Protein 5HST (pdb70)

Nearest PDB structures (foldseek):
  5hst-assembly2_A  TM=1.004E+00  e=1.193E-58  Bacillus amyloliquefaciens
  5hst-assembly2_B-3  TM=1.001E+00  e=2.371E-55  Bacillus amyloliquefaciens
  7zmf-assembly1_B  TM=8.886E-01  e=2.360E-25  Brevibacillus brevis NBRC 100599
  3kg6-assembly4_B  TM=8.576E-01  e=1.729E-22  Lyngbya majuscula
  3kg6-assembly6_D  TM=8.627E-01  e=2.616E-21  Lyngbya majuscula

Solvent-accessible surface area: 26099 Å² total; per-residue (Å²): 152,85,164,136,110,169,115,34,44,89,42,126,37,146,113,68,7,23,47,80,74,41,33,0,122,29,8,32,7,36,149,91,32,5,5,0,10,0,10,6,0,9,30,0,6,80,9,0,54,184,40,33,64,64,57,2,48,51,0,14,117,1,60,11,44,98,30,4,54,0,118,162,121,68,61,4,26,8,11,0,40,69,60,138,140,32,0,111,0,22,0,22,40,52,161,87,134,163,19,63,58,31,0,71,4,38,0,37,11,30,27,145,65,88,31,65,53,84,5,103,2,79,9,112,77,16,45,94,75,54,137,106,79,14,53,32,63,46,3,20,127,58,17,116,87,17,18,6,73,25,21,73,13,0,69,0,0,68,49,1,16,22,10,112,82,2,2,0,0,80,0,22,37,38,178,73,99,148,83,149,111,60,20,44,1,12,10,4,5,1,6,0,0,5,8,0,3,14,18,58,9,48,56,137,147,123,58,97,28,3,24,13,23,47,50,0,16,33,0,29,12,37,82,69,18,39,52,90,2,34,0,15,0,37,37,13,107,171,160,76,49,62,70,4,59,1,29,1,0,41,131,108,0,39,1,2,0,43,6,74,36,0,0,6,86,14,41,155,68,137,150,166,138,125,168,115,33,45,91,41,111,36,129,110,65,7,33,48,72,70,56,35,0,101,35,4,25,8,88,168,104,33,6,4,0,10,0,9,5,0,9,31,0,3,81,10,0,62,186,43,35,67,51,55,1,52,43,0,7,105,1,62,12,43,102,31,3,49,0,108,162,124,68,60,4,15,9,13,0,34,61,76,154,114,42,1,101,1,24,0,21,38,81,136,112,130,168,20,67,56,29,0,80,6,44,0,40,8,29,14,148,64,77,31,59,40,62,8,112,3,107,11,118,79,18,57,96,76,54,133,120,74,9,40,32,71,63,3,20,131,57,19,149,101,16,21,4,68,19,21,73,6,0,64,0,0,72,46,1,19,8,13,110,90,2,1,0,0,88,1,25,22,28,176,75,20,166,116,156,126,56,21,51,1,9,10,0,5,1,5,0,0,4,8,0,2,10,9,65,14,30,53,135,164,132,54,90,52,4,29,14,20,54,52,1,23,28,0,41,13,33,82,61,11,37,34,64,1,24,0,13,0,39,46,27,156,153,88,36,72,81,6,61,2,28,1,0,37,107,116,0,22,1,2,1,36,4,7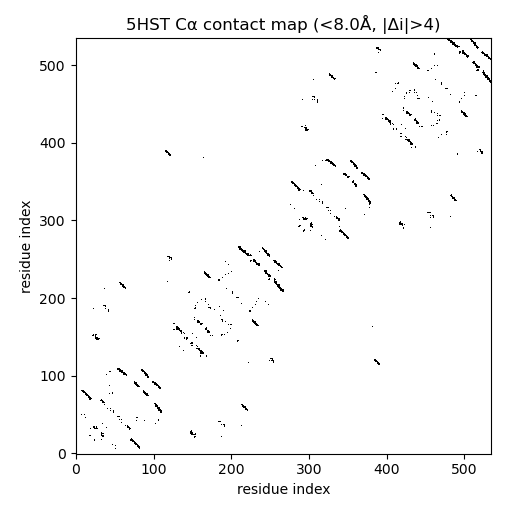5,52,0,0,7,93,30,98

Organism: Bacillus amyloliquefaciens (NCBI:txid1390)

Secondary structure (DSSP, 8-state):
--SS-PPP--EEEEEEEETTSHHHHTEEETTEEB--HHHHHHHHHHHHHHHHSS-EEEEEEEEE-SPPB-SSEEEEEEEEEEETTEEEEEEESS-STTSPP-EEEEEEEPPTTPPPEEEEE--GGGGSS-SEEEEHHHHHHHHHHTTEEE-GGG--EEEEEE-SS-EEEEEE--SSS---TT-SS-HHHHHHHHHTTHHHHT-STT---EEEEEEEEEEEESSPPPSEEEEEEEE-----EEEEEEEEE-TT-BEEEEEEEEEEEEE---/--S-PPP--EEEEEEEETTSHHHHTEEETTEEB--HHHHHHHHHHHHHHHHSS-EEEEEEEEE-SPPB-SSEEEEEEEEEEETBEEEEEEESS-STTSPP-EEEEEEE--TTPPPEEEEE--GGGGSS-SEEEEHHHHHHHHHHTTEEE-GGG--EEEEEE-SS-EEEEEE--SSS---SS-SS-HHHHHHHHHTTHHHHT-STT----EEEEEEEEEEESSPPPSEEEEEEEE----EEEEEEEEE-TT-BEEEEEEEEEEEE-

Structure (mmCIF, N/CA/C/O backbone):
data_5HST
#
_entry.id   5HST
#
_cell.length_a   57.660
_cell.length_b   77.440
_cell.length_c   138.900
_cell.angle_alpha   90.00
_cell.angle_beta   90.00
_cell.angle_gamma   90.00
#
_symmetry.space_group_name_H-M   'P 2 21 21'
#
loop_
_entity.id
_entity.type
_entity.pdbx_description
1 polymer 'Polyketide synthase type I'
2 water water
#
loop_
_atom_site.group_PDB
_atom_site.id
_atom_site.type_symbol
_atom_site.label_atom_id
_atom_site.label_alt_id
_atom_site.label_comp_id
_atom_site.label_asym_id
_atom_site.label_entity_id
_atom_site.label_seq_id
_atom_site.pdbx_PDB_ins_code
_atom_site.Cartn_x
_atom_site.Cartn_y
_atom_site.Cartn_z
_atom_site.occupancy
_atom_site.B_iso_or_equiv
_atom_site.auth_seq_id
_atom_site.auth_comp_id
_atom_site.auth_asym_id
_atom_site.auth_atom_id
_atom_site.pdbx_PDB_model_num
ATOM 1 N N . ALA A 1 20 ? 66.445 25.462 54.537 1.00 80.66 20 ALA A N 1
ATOM 2 C CA . ALA A 1 20 ? 65.976 24.085 54.626 1.00 78.04 20 ALA A CA 1
ATOM 3 C C . ALA A 1 20 ? 67.158 23.117 54.656 1.00 74.24 20 ALA A C 1
ATOM 4 O O . ALA A 1 20 ? 68.271 23.484 54.279 1.00 76.83 20 ALA A O 1
ATOM 10 N N . PRO A 1 21 ? 66.918 21.878 55.106 1.00 53.09 21 PRO A N 1
ATOM 11 C CA . PRO A 1 21 ? 68.009 20.899 55.189 1.00 48.53 21 PRO A CA 1
ATOM 12 C C . PRO A 1 21 ? 68.200 20.113 53.901 1.00 50.92 21 PRO A C 1
ATOM 13 O O . PRO A 1 21 ? 67.222 19.662 53.296 1.00 47.02 21 PRO A O 1
ATOM 24 N N . LEU A 1 22 ? 69.452 19.964 53.459 1.00 38.91 22 LEU A N 1
ATOM 25 C CA . LEU A 1 22 ? 69.719 19.207 52.238 1.00 39.20 22 LEU A CA 1
ATOM 26 C C . LEU A 1 22 ? 69.198 17.781 52.356 1.00 37.81 22 LEU A C 1
ATOM 27 O O . LEU A 1 22 ? 68.685 17.216 51.383 1.00 37.98 22 LEU A O 1
ATOM 43 N N . PHE A 1 23 ? 69.327 17.181 53.533 1.00 36.68 23 PHE A N 1
ATOM 44 C CA . PHE A 1 23 ? 68.770 15.865 53.820 1.00 35.46 23 PHE A CA 1
ATOM 45 C C . PHE A 1 23 ? 67.645 16.058 54.825 1.00 49.80 23 PHE A C 1
ATOM 46 O O . PHE A 1 23 ? 67.898 16.313 56.009 1.00 51.37 23 PHE A O 1
ATOM 63 N N . ASP A 1 24 ? 66.408 15.948 54.350 1.00 51.55 24 ASP A N 1
ATOM 64 C CA . ASP A 1 24 ? 65.228 16.120 55.194 1.00 52.56 24 ASP A CA 1
ATOM 65 C C . ASP A 1 24 ? 64.795 14.726 55.630 1.00 50.15 24 ASP A C 1
ATOM 66 O O . ASP A 1 24 ? 63.960 14.082 54.996 1.00 53.85 24 ASP A O 1
ATOM 75 N N . PHE A 1 25 ? 65.369 14.265 56.736 1.00 31.07 25 PHE A N 1
ATOM 76 C CA . PHE A 1 25 ? 65.182 12.885 57.150 1.00 30.19 25 PHE A CA 1
ATOM 77 C C . PHE A 1 25 ? 63.792 12.650 57.719 1.00 28.41 25 PHE A C 1
ATOM 78 O O . PHE A 1 25 ? 63.169 13.540 58.306 1.00 27.60 25 PHE A O 1
ATOM 95 N N . SER A 1 26 ? 63.324 11.418 57.558 1.00 29.56 26 SER A N 1
ATOM 96 C CA . SER A 1 26 ? 62.232 10.894 58.358 1.00 31.00 26 SER A CA 1
ATOM 97 C C . SER A 1 26 ? 62.856 10.184 59.549 1.00 27.84 26 SER A C 1
ATOM 98 O O . SER A 1 26 ? 63.738 9.335 59.378 1.00 28.08 26 SER A O 1
ATOM 106 N N . ALA A 1 27 ? 62.406 10.529 60.748 1.00 36.67 27 ALA A N 1
ATOM 107 C CA . ALA A 1 27 ? 62.975 9.969 61.963 1.00 36.86 27 ALA A CA 1
ATOM 108 C C . ALA A 1 27 ? 62.256 8.681 62.332 1.00 34.75 27 ALA A C 1
ATOM 109 O O . ALA A 1 27 ? 61.031 8.585 62.223 1.00 27.38 27 ALA A O 1
ATOM 116 N N . GLY A 1 28 ? 63.027 7.689 62.760 1.00 30.34 28 GLY A N 1
ATOM 117 C CA . GLY A 1 28 ? 62.481 6.470 63.314 1.00 30.21 28 GLY A CA 1
ATOM 118 C C . GLY A 1 28 ? 62.244 6.608 64.802 1.00 27.34 28 GLY A C 1
ATOM 119 O O . GLY A 1 28 ? 62.140 7.710 65.343 1.00 29.63 28 GLY A O 1
ATOM 123 N N . GLU A 1 29 ? 62.151 5.462 65.470 1.00 33.67 29 GLU A N 1
ATOM 124 C CA . GLU A 1 29 ? 61.944 5.448 66.910 1.00 28.18 29 GLU A CA 1
ATOM 125 C C . GLU A 1 29 ? 63.101 6.141 67.626 1.00 28.23 29 GLU A C 1
ATOM 126 O O . GLU A 1 29 ? 64.248 6.111 67.174 1.00 32.07 29 GLU A O 1
ATOM 138 N N . CYS A 1 30 ? 62.787 6.784 68.751 1.00 33.61 30 CYS A N 1
ATOM 139 C CA . CYS A 1 30 ? 63.809 7.387 69.596 1.00 33.39 30 CYS A CA 1
ATOM 140 C C . CYS A 1 30 ? 63.287 7.517 71.021 1.00 31.68 30 CYS A C 1
ATOM 141 O O . CYS A 1 30 ? 62.112 7.832 71.232 1.00 29.35 30 CYS A O 1
ATOM 149 N N . ARG A 1 31 ? 64.177 7.308 71.989 1.00 35.43 31 ARG A N 1
ATOM 150 C CA . ARG A 1 31 ? 63.864 7.461 73.403 1.00 36.97 31 ARG A CA 1
ATOM 151 C C . ARG A 1 31 ? 64.545 8.714 73.938 1.00 33.01 31 ARG A C 1
ATOM 152 O O . ARG A 1 31 ? 65.731 8.942 73.674 1.00 36.74 31 ARG A O 1
ATOM 173 N N . PHE A 1 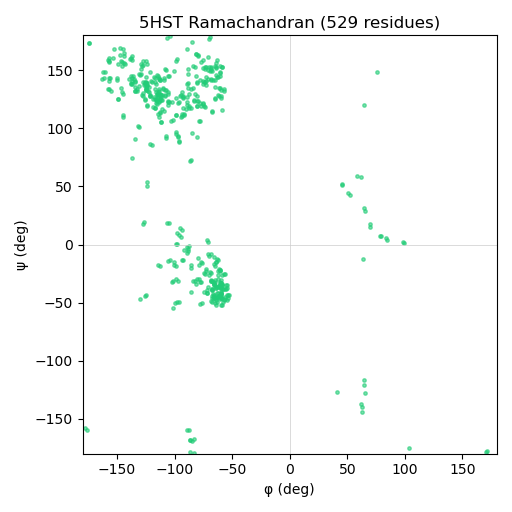32 ? 63.792 9.524 74.677 1.00 33.06 32 PHE A N 1
ATOM 174 C CA . PHE A 1 32 ? 64.309 10.724 75.319 1.00 34.29 32 PHE A CA 1
ATOM 175 C C . PHE A 1 32 ? 64.262 10.551 76.831 1.00 28.41 32 PHE A C 1
ATOM 176 O O . PHE A 1 32 ? 63.314 9.970 77.369 1.00 32.67 32 PHE A O 1
ATOM 193 N N . TYR A 1 33 ? 65.276 11.071 77.515 1.00 30.40 33 TYR A N 1
ATOM 194 C CA . TYR A 1 33 ? 65.426 10.879 78.949 1.00 31.61 33 TYR A CA 1
ATOM 195 C C . TYR A 1 33 ? 65.512 12.224 79.653 1.00 34.43 33 TYR A C 1
ATOM 196 O O . TYR A 1 33 ? 66.159 13.156 79.165 1.00 31.68 33 TYR A O 1
ATOM 214 N N . LYS A 1 34 ? 64.845 12.314 80.801 1.00 35.93 34 LYS A N 1
ATOM 215 C CA . LYS A 1 34 ? 64.872 13.508 81.634 1.00 39.93 34 LYS A CA 1
ATOM 216 C C . LYS A 1 34 ? 64.819 13.089 83.095 1.00 39.99 34 LYS A C 1
ATOM 217 O O . LYS A 1 34 ? 63.950 12.304 83.486 1.00 38.27 34 LYS A O 1
ATOM 236 N N . THR A 1 35 ? 65.740 13.620 83.893 1.00 35.12 35 THR A N 1
ATOM 237 C CA . THR A 1 35 ? 65.738 13.401 85.335 1.00 38.01 35 THR A CA 1
ATOM 238 C C . THR A 1 35 ? 64.945 14.533 85.983 1.00 36.53 35 THR A C 1
ATOM 239 O O . THR A 1 35 ? 65.371 15.693 85.965 1.00 36.63 35 THR A O 1
ATOM 250 N N . LEU A 1 36 ? 63.780 14.202 86.531 1.00 34.60 36 LEU A N 1
ATOM 251 C CA . LEU A 1 36 ? 62.961 15.184 87.223 1.00 38.80 36 LEU A CA 1
ATOM 252 C C . LEU A 1 36 ? 63.434 15.335 88.661 1.00 40.34 36 LEU A C 1
ATOM 253 O O . LEU A 1 36 ? 64.001 14.411 89.246 1.00 38.23 36 LEU A O 1
ATOM 269 N N . SER A 1 37 ? 63.188 16.512 89.230 1.00 45.84 37 SER A N 1
ATOM 270 C CA . SER A 1 37 ? 63.522 16.785 90.619 1.00 51.39 37 SER A CA 1
ATOM 271 C C . SER A 1 37 ? 62.362 17.521 91.269 1.00 44.24 37 SER A C 1
ATOM 272 O O . SER A 1 37 ? 61.680 18.322 90.625 1.00 36.57 37 SER A O 1
ATOM 280 N N . ASP A 1 38 ? 62.135 17.239 92.553 1.00 44.41 38 ASP A N 1
ATOM 281 C CA . ASP A 1 38 ? 61.164 18.035 93.293 1.00 43.17 38 ASP A CA 1
ATOM 282 C C . ASP A 1 38 ? 61.661 19.447 93.569 1.00 43.62 38 ASP A C 1
ATOM 283 O O . ASP A 1 38 ? 60.943 20.224 94.204 1.00 41.15 38 ASP A O 1
ATOM 292 N N . SER A 1 39 ? 62.857 19.797 93.090 1.00 54.53 39 SER A N 1
ATOM 293 C CA . SER A 1 39 ? 63.309 21.182 93.136 1.00 54.78 39 SER A CA 1
ATOM 294 C C . SER A 1 39 ? 62.587 22.042 92.105 1.00 55.81 39 SER A C 1
ATOM 295 O O . SER A 1 39 ? 62.483 23.261 92.282 1.00 56.15 39 SER A O 1
ATOM 303 N N . GLU A 1 40 ? 62.090 21.436 91.029 1.00 49.70 40 GLU A N 1
ATOM 304 C CA . GLU A 1 40 ? 61.367 22.180 90.006 1.00 44.55 40 GLU A CA 1
ATOM 305 C C . GLU A 1 40 ? 59.965 22.531 90.486 1.00 39.16 40 GLU A C 1
ATOM 306 O O . GLU A 1 40 ? 59.291 21.729 91.139 1.00 34.61 40 GLU A O 1
ATOM 318 N N . TYR A 1 41 ? 59.530 23.743 90.141 1.00 37.50 41 TYR A N 1
ATOM 319 C CA . TYR A 1 41 ? 58.273 24.266 90.665 1.00 42.94 41 TYR A CA 1
ATOM 320 C C . TYR A 1 41 ? 57.076 23.433 90.215 1.00 40.87 41 TYR A C 1
ATOM 321 O O . TYR A 1 41 ? 56.118 23.259 90.978 1.00 39.26 41 TYR A O 1
ATOM 339 N N . TYR A 1 42 ? 57.094 22.921 88.981 1.00 34.29 42 TYR A N 1
ATOM 340 C CA . TYR A 1 42 ? 55.939 22.155 88.519 1.00 33.32 42 TYR A CA 1
ATOM 341 C C . TYR A 1 42 ? 55.817 20.811 89.225 1.00 34.08 42 TYR A C 1
ATOM 342 O O . TYR A 1 42 ? 54.784 20.149 89.087 1.00 30.82 42 TYR A O 1
ATOM 360 N N . VAL A 1 43 ? 56.829 20.406 89.983 1.00 35.84 43 VAL A N 1
ATOM 361 C CA . VAL A 1 43 ? 56.739 19.258 90.880 1.00 39.42 43 VAL A CA 1
ATOM 362 C C . VAL A 1 43 ? 56.497 19.706 92.315 1.00 37.26 43 VAL A C 1
ATOM 363 O O . VAL A 1 43 ? 55.593 19.209 92.986 1.00 35.75 43 VAL A O 1
ATOM 376 N N . LYS A 1 44 ? 57.306 20.654 92.794 1.00 33.97 44 LYS A N 1
ATOM 377 C CA . LYS A 1 44 ? 57.285 21.031 94.204 1.00 37.12 44 LYS A CA 1
ATOM 378 C C . LYS A 1 44 ? 55.905 21.506 94.648 1.00 36.37 44 LYS A C 1
ATOM 379 O O . LYS A 1 44 ? 55.474 21.215 95.771 1.00 41.97 44 LYS A O 1
ATOM 398 N N . ASP A 1 45 ? 55.198 22.239 93.790 1.00 35.50 45 ASP A N 1
ATOM 399 C CA . ASP A 1 45 ? 53.902 22.809 94.139 1.00 36.66 45 ASP A CA 1
ATOM 400 C C . ASP A 1 45 ? 52.726 21.940 93.704 1.00 34.45 45 ASP A C 1
ATOM 401 O O . ASP A 1 45 ? 51.589 22.423 93.696 1.00 35.63 45 ASP A O 1
ATOM 410 N N . HIS A 1 46 ? 52.962 20.680 93.346 1.00 31.40 46 HIS A N 1
ATOM 411 C CA . HIS A 1 46 ? 51.895 19.777 92.917 1.00 29.47 46 HIS A CA 1
ATOM 412 C C . HIS A 1 46 ? 51.862 18.585 93.871 1.00 28.20 46 HIS A C 1
ATOM 413 O O . HIS A 1 46 ? 52.452 17.537 93.602 1.00 32.02 46 HIS A O 1
ATOM 427 N N . VAL A 1 47 ? 51.147 18.746 94.980 1.00 28.94 47 VAL A N 1
ATOM 428 C CA . VAL A 1 47 ? 51.091 17.744 96.039 1.00 32.64 47 VAL A CA 1
ATOM 429 C C . VAL A 1 47 ? 49.738 17.053 95.965 1.00 26.94 47 VAL A C 1
ATOM 430 O O . VAL A 1 47 ? 48.691 17.705 96.055 1.00 28.64 47 VAL A O 1
ATOM 443 N N . VAL A 1 48 ? 49.759 15.733 95.829 1.00 32.88 48 VAL A N 1
ATOM 444 C CA . VAL A 1 48 ? 48.549 14.927 95.745 1.00 32.20 48 VAL A CA 1
ATOM 445 C C . VAL A 1 48 ? 48.617 13.886 96.850 1.00 31.51 48 VAL A C 1
ATOM 446 O O . VAL A 1 48 ? 49.537 13.058 96.876 1.00 35.00 48 VAL A O 1
ATOM 459 N N . HIS A 1 49 ? 47.641 13.920 97.752 1.00 35.25 49 HIS A N 1
ATOM 460 C CA . HIS A 1 49 ? 47.639 13.059 98.930 1.00 36.19 49 HIS A CA 1
ATOM 461 C C . HIS A 1 49 ? 49.018 13.050 99.587 1.00 36.20 49 HIS A C 1
ATOM 462 O O . HIS A 1 49 ? 49.615 12.000 99.831 1.00 40.41 49 HIS A O 1
ATOM 476 N N . GLU A 1 50 ? 49.540 14.252 99.841 1.00 35.86 50 GLU A N 1
ATOM 477 C CA . GLU A 1 50 ? 50.763 14.463 100.612 1.00 42.35 50 GLU A CA 1
ATOM 478 C C . GLU A 1 50 ? 52.022 13.988 99.894 1.00 36.18 50 GLU A C 1
ATOM 479 O O . GLU A 1 50 ? 53.062 13.802 100.531 1.00 40.27 50 GLU A O 1
ATOM 491 N N . LYS A 1 51 ? 51.958 13.787 98.583 1.00 33.50 51 LYS A N 1
ATOM 492 C CA . LYS A 1 51 ? 53.112 13.405 97.782 1.00 33.86 51 LYS A CA 1
ATOM 493 C C . LYS A 1 51 ? 53.282 14.429 96.670 1.00 33.86 51 LYS A C 1
ATOM 494 O O . LYS A 1 51 ? 52.300 14.844 96.049 1.00 33.69 51 LYS A O 1
ATOM 513 N N . THR A 1 52 ? 54.522 14.839 96.415 1.00 36.19 52 THR A N 1
ATOM 514 C CA . THR A 1 52 ? 54.809 15.667 95.247 1.00 38.11 52 THR A CA 1
ATOM 515 C C . THR A 1 52 ? 54.840 14.772 94.015 1.00 33.90 52 THR A C 1
ATOM 516 O O . THR A 1 52 ? 55.616 13.813 93.959 1.00 34.28 52 THR A O 1
ATOM 527 N N . VAL A 1 53 ? 53.985 15.069 93.042 1.00 30.28 53 VAL A N 1
ATOM 528 C CA . VAL A 1 53 ? 53.845 14.240 91.853 1.00 34.95 53 VAL A CA 1
ATOM 529 C C . VAL A 1 53 ? 53.941 15.119 90.616 1.00 28.40 53 VAL A C 1
ATOM 530 O O . VAL A 1 53 ? 53.526 16.282 90.618 1.00 34.31 53 VAL A O 1
ATOM 543 N N . LEU A 1 54 ? 54.498 14.555 89.556 1.00 27.02 54 LEU A N 1
ATOM 544 C CA . LEU A 1 54 ? 54.519 15.248 88.277 1.00 27.35 54 LEU A CA 1
ATOM 545 C C . LEU A 1 54 ? 53.088 15.418 87.772 1.00 22.11 54 LEU A C 1
ATOM 546 O O . LEU A 1 54 ? 52.347 14.430 87.685 1.00 26.47 54 LEU A O 1
ATOM 562 N N . PRO A 1 55 ? 52.653 16.633 87.439 1.00 23.01 55 PRO A N 1
ATOM 563 C CA . PRO A 1 55 ? 51.303 16.788 86.880 1.00 25.85 55 PRO A CA 1
ATOM 564 C C . PRO A 1 55 ? 51.180 16.091 85.533 1.00 25.51 55 PRO A C 1
ATOM 565 O O . PRO A 1 55 ? 52.103 16.110 84.716 1.00 21.63 55 PRO A O 1
ATOM 576 N N . GLY A 1 56 ? 50.021 15.470 85.303 1.00 20.17 56 GLY A N 1
ATOM 577 C CA . GLY A 1 56 ? 49.758 14.885 84.000 1.00 17.18 56 GLY A CA 1
ATOM 578 C C . GLY A 1 56 ? 49.898 15.895 82.880 1.00 20.07 56 GLY A C 1
ATOM 579 O O . GLY A 1 56 ? 50.341 15.554 81.780 1.00 19.25 56 GLY A O 1
ATOM 583 N N . ALA A 1 57 ? 49.524 17.151 83.143 1.00 21.19 57 ALA A N 1
ATOM 584 C CA . ALA A 1 57 ? 49.676 18.208 82.150 1.00 24.19 57 ALA A CA 1
ATOM 585 C C . ALA A 1 57 ? 51.132 18.410 81.758 1.00 22.97 57 ALA A C 1
ATOM 586 O O . ALA A 1 57 ? 51.420 18.777 80.613 1.00 25.85 57 ALA A O 1
ATOM 593 N N . ALA A 1 58 ? 52.064 18.191 82.688 1.00 24.45 58 ALA A N 1
ATOM 594 C CA . ALA A 1 58 ? 53.474 18.389 82.373 1.00 25.40 58 ALA A CA 1
ATOM 595 C C . ALA A 1 58 ? 53.980 17.352 81.379 1.00 25.05 58 ALA A C 1
ATOM 596 O O . ALA A 1 58 ? 54.877 17.646 80.578 1.00 23.08 58 ALA A O 1
ATOM 603 N N . ILE A 1 59 ? 53.421 16.141 81.410 1.00 21.92 59 ILE A N 1
ATOM 604 C CA . ILE A 1 59 ? 53.822 15.117 80.454 1.00 22.06 59 ILE A CA 1
ATOM 605 C C . ILE A 1 59 ? 53.383 15.507 79.051 1.00 27.79 59 ILE A C 1
ATOM 606 O O . ILE A 1 59 ? 54.048 15.165 78.065 1.00 29.75 59 ILE A O 1
ATOM 622 N N . ILE A 1 60 ? 52.263 16.220 78.934 1.00 25.95 60 ILE A N 1
ATOM 623 C CA . ILE A 1 60 ? 51.787 16.658 77.626 1.00 21.37 60 ILE A CA 1
ATOM 624 C C . ILE A 1 60 ? 52.788 17.619 77.000 1.00 26.73 60 ILE A C 1
ATOM 625 O O . ILE A 1 60 ? 53.157 17.481 75.828 1.00 30.90 60 ILE A O 1
ATOM 641 N N . GLU A 1 61 ? 53.241 18.613 77.769 1.00 23.41 61 GLU A N 1
ATOM 642 C CA . GLU A 1 61 ? 54.236 19.537 77.240 1.00 27.87 61 GLU A CA 1
ATOM 643 C C . GLU A 1 61 ? 55.548 18.822 76.951 1.00 26.43 61 GLU A C 1
ATOM 644 O O . GLU A 1 61 ? 56.258 19.193 76.011 1.00 27.60 61 GLU A O 1
ATOM 656 N N . ALA A 1 62 ? 55.887 17.798 77.737 1.00 24.27 62 ALA A N 1
ATOM 657 C CA . ALA A 1 62 ? 57.119 17.057 77.485 1.00 24.78 62 ALA A CA 1
ATOM 658 C C . ALA A 1 62 ? 57.030 16.271 76.185 1.00 25.08 62 ALA A C 1
ATOM 659 O O . ALA A 1 62 ? 57.978 16.261 75.391 1.00 26.25 62 ALA A O 1
ATOM 666 N N . ALA A 1 63 ? 55.898 15.604 75.948 1.00 23.49 63 ALA A N 1
ATOM 667 C CA . ALA A 1 63 ? 55.701 14.912 74.682 1.00 23.80 63 ALA A CA 1
ATOM 668 C C . ALA A 1 63 ? 55.711 15.895 73.520 1.00 22.72 63 ALA A C 1
ATOM 669 O O . ALA A 1 63 ? 56.302 15.622 72.470 1.00 28.72 63 ALA A O 1
ATOM 676 N N . ARG A 1 64 ? 55.064 17.050 73.692 1.00 22.73 64 ARG A N 1
ATOM 677 C CA . ARG A 1 64 ? 55.070 18.053 72.634 1.00 22.49 64 ARG A CA 1
ATOM 678 C C . ARG A 1 64 ? 56.491 18.500 72.311 1.00 23.07 64 ARG A C 1
ATOM 679 O O . ARG A 1 64 ? 56.867 18.587 71.135 1.00 22.94 64 ARG A O 1
ATOM 700 N N . GLU A 1 65 ? 57.306 18.769 73.338 1.00 22.76 65 GLU A N 1
ATOM 701 C CA . GLU A 1 65 ? 58.676 19.218 73.099 1.00 26.94 65 GLU A CA 1
ATOM 702 C C . GLU A 1 65 ? 59.506 18.127 72.437 1.00 22.18 65 GLU A C 1
ATOM 703 O O . GLU A 1 65 ? 60.291 18.405 71.523 1.00 23.71 65 GLU A O 1
ATOM 715 N N . ALA A 1 66 ? 59.378 16.887 72.908 1.00 24.04 66 ALA A N 1
ATOM 716 C CA . ALA A 1 66 ? 60.100 15.789 72.278 1.00 24.04 66 ALA A CA 1
ATOM 717 C C . ALA A 1 66 ? 59.698 15.641 70.815 1.00 29.38 66 ALA A C 1
ATOM 718 O O . ALA A 1 66 ? 60.551 15.413 69.949 1.00 25.54 66 ALA A O 1
ATOM 725 N N . GLY A 1 67 ? 58.404 15.783 70.519 1.00 26.90 67 GLY A N 1
ATOM 726 C CA . GLY A 1 67 ? 57.949 15.644 69.146 1.00 27.34 67 GLY A CA 1
ATOM 727 C C . GLY A 1 67 ? 58.503 16.725 68.237 1.00 22.58 67 GLY A C 1
ATOM 728 O O . GLY A 1 67 ? 58.984 16.440 67.138 1.00 22.90 67 GLY A O 1
ATOM 732 N N . GLU A 1 68 ? 58.446 17.982 68.682 1.00 25.81 68 GLU A N 1
ATOM 733 C CA . GLU A 1 68 ? 58.995 19.065 67.874 1.00 30.55 68 GLU A CA 1
ATOM 734 C C . GLU A 1 68 ? 60.492 18.880 67.650 1.00 33.63 68 GLU A C 1
ATOM 735 O O . GLU A 1 68 ? 61.007 19.173 66.564 1.00 34.09 68 GLU A O 1
ATOM 747 N N . ARG A 1 69 ? 61.204 18.364 68.653 1.00 29.06 69 ARG A N 1
ATOM 748 C CA . ARG A 1 69 ? 62.639 18.134 68.509 1.00 29.95 69 ARG A CA 1
ATOM 749 C C . ARG A 1 69 ? 62.932 17.024 67.502 1.00 30.10 69 ARG A C 1
ATOM 750 O O . ARG A 1 69 ? 63.759 17.193 66.599 1.00 36.90 69 ARG A O 1
ATOM 771 N N . LEU A 1 70 ? 62.258 15.881 67.638 1.00 29.15 70 LEU A N 1
ATOM 772 C CA . LEU A 1 70 ? 62.579 14.723 66.809 1.00 27.25 70 LEU A CA 1
ATOM 773 C C . LEU A 1 70 ? 62.125 14.912 65.365 1.00 30.65 70 LEU A C 1
ATOM 774 O O . LEU A 1 70 ? 62.844 14.539 64.431 1.00 24.77 70 LEU A O 1
ATOM 790 N N . TYR A 1 71 ? 60.933 15.471 65.162 1.00 32.62 71 TYR A N 1
ATOM 791 C CA . TYR A 1 71 ? 60.346 15.583 63.833 1.00 32.00 71 TYR A CA 1
ATOM 792 C C . TYR A 1 71 ? 60.659 16.907 63.152 1.00 30.87 71 TYR A C 1
ATOM 793 O O . TYR A 1 71 ? 60.428 17.033 61.944 1.00 32.62 71 TYR A O 1
ATOM 811 N N . GLY A 1 72 ? 61.170 17.890 63.887 1.00 30.86 72 GLY A N 1
ATOM 812 C CA . GLY A 1 72 ? 61.520 19.155 63.276 1.00 30.00 72 GLY A CA 1
ATOM 813 C C . GLY A 1 72 ? 60.323 19.895 62.734 1.00 31.12 72 GLY A C 1
ATOM 814 O O . GLY A 1 72 ? 60.446 20.623 61.743 1.00 31.33 72 GLY A O 1
ATOM 818 N N . LYS A 1 73 ? 59.162 19.731 63.366 1.00 33.48 73 LYS A N 1
ATOM 819 C CA . LYS A 1 73 ? 57.938 20.376 62.921 1.00 39.96 73 LYS A CA 1
ATOM 820 C C . LYS A 1 73 ? 57.053 20.647 64.124 1.00 34.56 73 LYS A C 1
ATOM 821 O O . LYS A 1 73 ? 57.138 19.966 65.149 1.00 34.79 73 LYS A O 1
ATOM 840 N N . SER A 1 74 ? 56.183 21.643 63.976 1.00 30.08 74 SER A N 1
ATOM 841 C CA . SER A 1 74 ? 55.296 22.032 65.061 1.00 31.46 74 SER A CA 1
ATOM 842 C C . SER A 1 74 ? 54.327 20.899 65.366 1.00 31.76 74 SER A C 1
ATOM 843 O O . SER A 1 74 ? 53.766 20.282 64.453 1.00 32.27 74 SER A O 1
ATOM 851 N N . VAL A 1 75 ? 54.144 20.617 66.649 1.00 26.60 75 VAL A N 1
ATOM 852 C CA . VAL A 1 75 ? 53.111 19.698 67.111 1.00 24.83 75 VAL A CA 1
ATOM 853 C C . VAL A 1 75 ? 51.829 20.499 67.301 1.00 24.51 75 VAL A C 1
ATOM 854 O O . VAL A 1 75 ? 51.798 21.460 68.076 1.00 31.83 75 VAL A O 1
ATOM 867 N N . ILE A 1 76 ? 50.784 20.142 66.556 1.00 19.97 76 ILE A N 1
ATOM 868 C CA . ILE A 1 76 ? 49.505 20.845 66.629 1.00 20.88 76 ILE A CA 1
ATOM 869 C C . ILE A 1 76 ? 48.435 20.056 67.361 1.00 22.24 76 ILE A C 1
ATOM 870 O O . ILE A 1 76 ? 47.389 20.635 67.698 1.00 22.98 76 ILE A O 1
ATOM 886 N N . LYS A 1 77 ? 48.633 18.761 67.590 1.00 18.45 77 LYS A N 1
ATOM 887 C CA . LYS A 1 77 ? 47.620 17.958 68.256 1.00 21.23 77 LYS A CA 1
ATOM 888 C C . LYS A 1 77 ? 48.269 16.826 69.032 1.00 20.69 77 LYS A C 1
ATOM 889 O O . LYS A 1 77 ? 49.276 16.254 68.605 1.00 17.58 77 LYS A O 1
ATOM 908 N N . LEU A 1 78 ? 47.683 16.525 70.183 1.00 25.15 78 LEU A N 1
ATOM 909 C CA . LEU A 1 78 ? 47.979 15.315 70.928 1.00 24.26 78 LEU A CA 1
ATOM 910 C C . LEU A 1 78 ? 46.641 14.648 71.199 1.00 28.91 78 LEU A C 1
ATOM 911 O O . LEU A 1 78 ? 45.714 15.298 71.693 1.00 29.46 78 LEU A O 1
ATOM 927 N N . SER A 1 79 ? 46.526 13.368 70.849 1.00 17.87 79 SER A N 1
ATOM 928 C CA . SER A 1 79 ? 45.232 12.706 70.853 1.00 19.49 79 SER A CA 1
ATOM 929 C C . SER A 1 79 ? 45.346 11.308 71.445 1.00 18.46 79 SER A C 1
ATOM 930 O O . SER A 1 79 ? 46.428 10.724 71.522 1.00 19.98 79 SER A O 1
ATOM 938 N N . GLN A 1 80 ? 44.194 10.784 71.860 1.00 19.14 80 GLN A N 1
ATOM 939 C CA . GLN A 1 80 ? 44.084 9.443 72.431 1.00 23.96 80 GLN A CA 1
ATOM 940 C C . GLN A 1 80 ? 45.083 9.249 73.570 1.00 23.75 80 GLN A C 1
ATOM 941 O O . GLN A 1 80 ? 45.723 8.204 73.699 1.00 19.87 80 GLN A O 1
ATOM 955 N N . VAL A 1 81 ? 45.202 10.264 74.417 1.00 21.84 81 VAL A N 1
ATOM 956 C CA . VAL A 1 81 ? 46.112 10.208 75.553 1.00 21.05 81 VAL A CA 1
ATOM 957 C C . VAL A 1 81 ? 45.468 9.419 76.685 1.00 24.94 81 VAL A C 1
ATOM 958 O O . VAL A 1 81 ? 44.264 9.537 76.943 1.00 20.00 81 VAL A O 1
ATOM 971 N N . VAL A 1 82 ? 46.276 8.598 77.357 1.00 27.54 82 VAL A N 1
ATOM 972 C CA . VAL A 1 82 ? 45.854 7.837 78.528 1.00 21.25 82 VAL A CA 1
ATOM 973 C C . VAL A 1 82 ? 46.909 8.010 79.611 1.00 23.05 82 VAL A C 1
ATOM 974 O O . VAL A 1 82 ? 48.106 7.850 79.347 1.00 24.44 82 VAL A O 1
ATOM 987 N N . TRP A 1 83 ? 46.465 8.324 80.825 1.00 22.78 83 TRP A N 1
ATOM 988 C CA . TRP A 1 83 ? 47.336 8.483 81.980 1.00 26.11 83 TRP A CA 1
ATOM 989 C C . TRP A 1 83 ? 47.072 7.372 82.985 1.00 27.37 83 TRP A C 1
ATOM 990 O O . TRP A 1 83 ? 45.918 7.000 83.220 1.00 26.71 83 TRP A O 1
ATOM 1011 N N . ALA A 1 84 ? 48.137 6.874 83.603 1.00 32.99 84 ALA A N 1
ATOM 1012 C CA . ALA A 1 84 ? 48.011 6.098 84.826 1.00 32.65 84 ALA A CA 1
ATOM 1013 C C . ALA A 1 84 ? 47.995 7.072 86.003 1.00 33.98 84 ALA A C 1
ATOM 1014 O O . ALA A 1 84 ? 47.878 8.287 85.823 1.00 34.95 84 ALA A O 1
ATOM 1021 N N . VAL A 1 85 ? 48.122 6.559 87.223 1.00 37.65 85 VAL A N 1
ATOM 1022 C CA . VAL A 1 85 ? 48.213 7.433 88.392 1.00 37.32 85 VAL A CA 1
ATOM 1023 C C . VAL A 1 85 ? 49.492 8.255 88.274 1.00 38.18 85 VAL A C 1
ATOM 1024 O O . VAL A 1 85 ? 50.450 7.813 87.624 1.00 37.51 85 VAL A O 1
ATOM 1037 N N . PRO A 1 86 ? 49.550 9.449 88.865 1.00 40.00 86 PRO A N 1
ATOM 1038 C CA . PRO A 1 86 ? 50.710 10.324 88.652 1.00 42.83 86 PRO A CA 1
ATOM 1039 C C . PRO A 1 86 ? 52.027 9.686 89.069 1.00 41.93 86 PRO A C 1
ATOM 1040 O O . PRO A 1 86 ? 52.080 8.803 89.927 1.00 39.16 86 PRO A O 1
ATOM 1051 N N . ILE A 1 87 ? 53.097 10.144 88.420 1.00 34.57 87 ILE A N 1
ATOM 1052 C CA . ILE A 1 87 ? 54.459 9.774 88.791 1.00 34.01 87 ILE A CA 1
ATOM 1053 C C . ILE A 1 87 ? 54.848 10.520 90.059 1.00 33.46 87 ILE A C 1
ATOM 1054 O O . ILE A 1 87 ? 54.899 11.757 90.076 1.00 33.01 87 ILE A O 1
ATOM 1070 N N . THR A 1 88 ? 55.151 9.780 91.120 1.00 36.17 88 THR A N 1
ATOM 1071 C CA . THR A 1 88 ? 55.693 10.403 92.320 1.00 41.74 88 THR A CA 1
ATOM 1072 C C . THR A 1 88 ? 57.142 10.805 92.080 1.00 37.06 88 THR A C 1
ATOM 1073 O O . THR A 1 88 ? 57.901 10.090 91.418 1.00 39.70 88 THR A O 1
ATOM 1084 N N . VAL A 1 89 ? 57.518 11.974 92.592 1.00 33.35 89 VAL A N 1
ATOM 1085 C CA . VAL A 1 89 ? 58.868 12.507 92.430 1.00 40.21 89 VAL A CA 1
ATOM 1086 C C . VAL A 1 89 ? 59.348 12.964 93.804 1.00 44.84 89 VAL A C 1
ATOM 1087 O O . VAL A 1 89 ? 58.953 14.033 94.285 1.00 38.74 89 VAL A O 1
ATOM 1100 N N . GLU A 1 90 ? 60.190 12.152 94.444 1.00 84.37 90 GLU A N 1
ATOM 1101 C CA . GLU A 1 90 ? 60.844 12.494 95.704 1.00 92.24 90 GLU A CA 1
ATOM 1102 C C . GLU A 1 90 ? 62.339 12.597 95.425 1.00 94.86 90 GLU A C 1
ATOM 1103 O O . GLU A 1 90 ? 62.990 11.593 95.115 1.00 97.68 90 GLU A O 1
ATOM 1115 N N . LYS A 1 91 ? 62.874 13.811 95.529 1.00 79.08 91 LYS A N 1
ATOM 1116 C CA . LYS A 1 91 ? 64.229 14.135 95.079 1.00 81.60 91 LYS A CA 1
ATOM 1117 C C . LYS A 1 91 ? 64.228 13.938 93.567 1.00 77.82 91 LYS A C 1
ATOM 1118 O O . LYS A 1 91 ? 63.466 14.644 92.884 1.00 83.09 91 LYS A O 1
ATOM 1137 N N . GLU A 1 92 ? 65.000 13.009 93.006 1.00 58.47 92 GLU A N 1
ATOM 1138 C CA . GLU A 1 92 ? 65.204 12.937 91.564 1.00 57.95 92 GLU A CA 1
ATOM 1139 C C . GLU A 1 92 ? 64.673 11.621 91.005 1.00 56.91 92 GLU A C 1
ATOM 1140 O O . GLU A 1 92 ? 64.839 10.562 91.618 1.00 52.12 92 GLU A O 1
ATOM 1152 N N . LYS A 1 93 ? 64.033 11.695 89.835 1.00 48.78 93 LYS A N 1
ATOM 1153 C CA . LYS A 1 93 ? 63.483 10.522 89.168 1.00 44.43 93 LYS A CA 1
ATOM 1154 C C . LYS A 1 93 ? 63.594 10.710 87.662 1.00 42.94 93 LYS A C 1
ATOM 1155 O O . LYS A 1 93 ? 63.260 11.775 87.138 1.00 37.38 93 LYS A O 1
ATOM 1174 N N . THR A 1 94 ? 64.045 9.668 86.971 1.00 37.22 94 THR A N 1
ATOM 1175 C CA . THR A 1 94 ? 64.260 9.725 85.533 1.00 36.67 94 THR A CA 1
ATOM 1176 C C . THR A 1 94 ? 63.037 9.197 84.796 1.00 35.87 94 THR A C 1
ATOM 1177 O O . THR A 1 94 ? 62.550 8.101 85.094 1.00 34.60 94 THR A O 1
ATOM 1188 N N . ILE A 1 95 ? 62.545 9.981 83.840 1.00 32.46 95 ILE A N 1
ATOM 1189 C CA . ILE A 1 95 ? 61.458 9.559 82.970 1.00 30.65 95 ILE A CA 1
ATOM 1190 C C . ILE A 1 95 ? 62.030 9.293 81.586 1.00 31.32 95 ILE A C 1
ATOM 1191 O O . ILE A 1 95 ? 63.015 9.907 81.160 1.00 32.47 95 ILE A O 1
ATOM 1207 N N . MET A 1 96 ? 61.393 8.368 80.881 1.00 34.44 96 MET A N 1
ATOM 1208 C CA . MET A 1 96 ? 61.757 8.004 79.523 1.00 34.60 96 MET A CA 1
ATOM 1209 C C . MET A 1 96 ? 60.543 8.250 78.643 1.00 31.06 96 MET A C 1
ATOM 1210 O O . MET A 1 96 ? 59.446 7.780 78.960 1.00 32.54 96 MET A O 1
ATOM 1224 N N . ILE A 1 97 ? 60.728 9.002 77.561 1.00 29.28 97 ILE A N 1
ATOM 1225 C CA . ILE A 1 97 ? 59.672 9.230 76.580 1.00 27.77 97 ILE A CA 1
ATOM 1226 C C . ILE A 1 97 ? 60.102 8.545 75.292 1.00 29.16 97 ILE A C 1
ATOM 1227 O O . ILE A 1 97 ? 61.074 8.959 74.648 1.00 30.49 97 ILE A O 1
ATOM 1243 N N . ASP A 1 98 ? 59.376 7.501 74.913 1.00 29.10 98 ASP A N 1
ATOM 1244 C CA . ASP A 1 98 ? 59.657 6.750 73.701 1.00 30.56 98 ASP A CA 1
ATOM 1245 C C . ASP A 1 98 ? 58.746 7.282 72.605 1.00 29.44 98 ASP A C 1
ATOM 1246 O O . ASP A 1 98 ? 57.523 7.306 72.772 1.00 27.87 98 ASP A O 1
ATOM 1255 N N . LEU A 1 99 ? 59.342 7.752 71.516 1.00 30.44 99 LEU A N 1
ATOM 1256 C CA . LEU A 1 99 ? 58.605 8.239 70.358 1.00 29.89 99 LEU A CA 1
ATOM 1257 C C . LEU A 1 99 ? 58.726 7.200 69.253 1.00 31.70 99 LEU A C 1
ATOM 1258 O O . LEU A 1 99 ? 59.838 6.877 68.825 1.00 33.76 99 LEU A O 1
ATOM 1274 N N . LEU A 1 100 ? 57.588 6.667 68.813 1.00 31.17 100 LEU A N 1
ATOM 1275 C CA . LEU A 1 100 ? 57.546 5.643 67.786 1.00 33.00 100 LEU A CA 1
ATOM 1276 C C . LEU A 1 100 ? 56.819 6.183 66.563 1.00 32.87 100 LEU A C 1
ATOM 1277 O O . LEU A 1 100 ? 55.714 6.727 66.698 1.00 31.11 100 LEU A O 1
ATOM 1293 N N . PRO A 1 101 ? 57.375 6.041 65.365 1.00 34.90 101 PRO A N 1
ATOM 1294 C CA . PRO A 1 101 ? 56.749 6.660 64.194 1.00 38.18 101 PRO A CA 1
ATOM 1295 C C . PRO A 1 101 ? 55.422 6.018 63.828 1.00 37.99 101 PRO A C 1
ATOM 1296 O O . PRO A 1 101 ? 55.255 4.798 63.892 1.00 35.80 101 PRO A O 1
ATOM 1307 N N . ASN A 1 102 ? 54.489 6.863 63.400 1.00 64.94 102 ASN A N 1
ATOM 1308 C CA . ASN A 1 102 ? 53.163 6.443 62.945 1.00 69.60 102 ASN A CA 1
ATOM 1309 C C . ASN A 1 102 ? 52.924 7.223 61.656 1.00 76.87 102 ASN A C 1
ATOM 1310 O O . ASN A 1 102 ? 52.400 8.340 61.684 1.00 80.14 102 ASN A O 1
ATOM 1321 N N . GLN A 1 103 ? 53.313 6.620 60.531 1.00 70.36 103 GLN A N 1
ATOM 1322 C CA . GLN A 1 103 ? 53.466 7.332 59.267 1.00 78.41 103 GLN A CA 1
ATOM 1323 C C . GLN A 1 103 ? 54.121 8.688 59.531 1.00 85.85 103 GLN A C 1
ATOM 1324 O O . GLN A 1 103 ? 55.191 8.744 60.147 1.00 95.22 103 GLN A O 1
ATOM 1338 N N . LYS A 1 104 ? 53.514 9.786 59.071 1.00 76.51 104 LYS A N 1
ATOM 1339 C CA . LYS A 1 104 ? 54.070 11.104 59.363 1.00 75.90 104 LYS A CA 1
ATOM 1340 C C . LYS A 1 104 ? 53.912 11.484 60.827 1.00 76.44 104 LYS A C 1
ATOM 1341 O O . LYS A 1 104 ? 54.705 12.277 61.348 1.00 89.96 104 LYS A O 1
ATOM 1360 N N . ASP A 1 105 ? 52.908 10.941 61.504 1.00 64.22 105 ASP A N 1
ATOM 1361 C CA . ASP A 1 105 ? 52.651 11.292 62.892 1.00 61.50 105 ASP A CA 1
ATOM 1362 C C . ASP A 1 105 ? 53.565 10.461 63.789 1.00 62.57 105 ASP A C 1
ATOM 1363 O O . ASP A 1 105 ? 54.524 9.833 63.331 1.00 65.51 105 ASP A O 1
ATOM 1372 N N . GLY A 1 106 ? 53.283 10.455 65.090 1.00 39.95 106 GLY A N 1
ATOM 1373 C CA . GLY A 1 106 ? 54.075 9.683 66.024 1.00 33.63 106 GLY A CA 1
ATOM 1374 C C . GLY A 1 106 ? 53.228 9.183 67.171 1.00 32.05 106 GLY A C 1
ATOM 1375 O O . GLY A 1 106 ? 52.085 9.599 67.370 1.00 28.65 106 GLY A O 1
ATOM 1379 N N . ARG A 1 107 ? 53.830 8.285 67.937 1.00 38.03 107 ARG A N 1
ATOM 1380 C CA . ARG A 1 107 ? 53.239 7.711 69.132 1.00 32.62 107 ARG A CA 1
ATOM 1381 C C . ARG A 1 107 ? 54.238 7.902 70.257 1.00 28.36 107 ARG A C 1
ATOM 1382 O O . ARG A 1 107 ? 55.443 7.767 70.033 1.00 32.02 107 ARG A O 1
ATOM 1403 N N . PHE A 1 108 ? 53.765 8.246 71.453 1.00 24.39 108 PHE A N 1
ATOM 1404 C CA . PHE A 1 108 ? 54.673 8.423 72.577 1.00 24.84 108 PHE A CA 1
ATOM 1405 C C . PHE A 1 108 ? 54.242 7.533 73.731 1.00 24.06 108 PHE A C 1
ATOM 1406 O O . PHE A 1 108 ? 53.048 7.307 73.949 1.00 23.22 108 PHE A O 1
ATOM 1423 N N . VAL A 1 109 ? 55.235 7.016 74.449 1.00 25.01 109 VAL A N 1
ATOM 1424 C CA . VAL A 1 109 ? 55.042 6.183 75.627 1.00 25.28 109 VAL A CA 1
ATOM 1425 C C . VAL A 1 109 ? 56.000 6.694 76.691 1.00 25.94 109 VAL A C 1
ATOM 1426 O O . VAL A 1 109 ? 57.184 6.911 76.409 1.00 26.56 109 VAL A O 1
ATOM 1439 N N . VAL A 1 110 ? 55.490 6.900 77.903 1.00 27.82 110 VAL A N 1
ATOM 1440 C CA . VAL A 1 110 ? 56.250 7.503 78.993 1.00 29.30 110 VAL A CA 1
ATOM 1441 C C . VAL A 1 110 ? 56.414 6.468 80.096 1.00 25.99 110 VAL A C 1
ATOM 1442 O O . VAL A 1 110 ? 55.420 5.944 80.616 1.00 25.61 110 VAL A O 1
ATOM 1455 N N . LYS A 1 111 ? 57.664 6.193 80.469 1.00 28.13 111 LYS A N 1
ATOM 1456 C CA . LYS A 1 111 ? 57.961 5.243 81.528 1.00 29.67 111 LYS A CA 1
ATOM 1457 C C . LYS A 1 111 ? 59.050 5.819 82.423 1.00 30.63 111 LYS A C 1
ATOM 1458 O O . LYS A 1 111 ? 59.809 6.703 82.021 1.00 30.65 111 LYS A O 1
ATOM 1477 N N . THR A 1 112 ? 59.122 5.300 83.651 1.00 31.27 112 THR A N 1
ATOM 1478 C CA . THR A 1 112 ? 60.259 5.539 84.532 1.00 32.92 112 THR A CA 1
ATOM 1479 C C . THR A 1 112 ? 61.043 4.273 84.817 1.00 35.54 112 THR A C 1
ATOM 1480 O O . THR A 1 112 ? 62.195 4.358 85.254 1.00 40.08 112 THR A O 1
ATOM 1491 N N . ASP A 1 113 ? 60.447 3.113 84.574 1.00 36.96 113 ASP A N 1
ATOM 1492 C CA . ASP A 1 113 ? 61.098 1.827 84.756 1.00 40.39 113 ASP A CA 1
ATOM 1493 C C . ASP A 1 113 ? 61.179 1.129 83.405 1.00 40.90 113 ASP A C 1
ATOM 1494 O O . ASP A 1 113 ? 60.262 1.231 82.584 1.00 38.71 113 ASP A O 1
ATOM 1503 N N . MET A 1 114 ? 62.278 0.417 83.183 1.00 56.01 114 MET A N 1
ATOM 1504 C CA . MET A 1 114 ? 62.646 -0.035 81.847 1.00 61.57 114 MET A CA 1
ATOM 1505 C C . MET A 1 114 ? 61.987 -1.348 81.446 1.00 56.55 114 MET A C 1
ATOM 1506 O O . MET A 1 114 ? 61.560 -1.496 80.297 1.00 53.24 114 MET A O 1
ATOM 1520 N N . GLN A 1 115 ? 61.893 -2.305 82.363 1.00 49.25 115 GLN A N 1
ATOM 1521 C CA . GLN A 1 115 ? 61.494 -3.651 81.993 1.00 51.54 115 GLN A CA 1
ATOM 1522 C C . GLN A 1 115 ? 60.062 -3.681 81.458 1.00 45.59 115 GLN A C 1
ATOM 1523 O O . GLN A 1 115 ? 59.253 -2.801 81.757 1.00 43.10 115 GLN A O 1
ATOM 1537 N N . PRO A 1 116 ? 59.730 -4.698 80.656 1.00 48.82 116 PRO A N 1
ATOM 1538 C CA . PRO A 1 116 ? 58.386 -4.753 80.058 1.00 49.57 116 PRO A CA 1
ATOM 1539 C C . PRO A 1 116 ? 57.267 -4.807 81.076 1.00 46.59 116 PRO A C 1
ATOM 1540 O O . PRO A 1 116 ? 56.179 -4.278 80.819 1.00 47.43 116 PRO A O 1
ATOM 1551 N N . GLU A 1 117 ? 57.497 -5.447 82.222 1.00 49.70 117 GLU A N 1
ATOM 1552 C CA . GLU A 1 117 ? 56.479 -5.559 83.254 1.00 58.00 117 GLU A CA 1
ATOM 1553 C C . GLU A 1 117 ? 56.110 -4.212 83.864 1.00 51.07 117 GLU A C 1
ATOM 1554 O O . GLU A 1 117 ? 55.102 -4.129 84.573 1.00 48.05 117 GLU A O 1
ATOM 1566 N N . ALA A 1 118 ? 56.869 -3.159 83.573 1.00 44.66 118 ALA A N 1
ATOM 1567 C CA . ALA A 1 118 ? 56.696 -1.883 84.247 1.00 40.18 118 ALA A CA 1
ATOM 1568 C C . ALA A 1 118 ? 55.491 -1.117 83.708 1.00 44.69 118 ALA A C 1
ATOM 1569 O O . ALA A 1 118 ? 55.044 -1.306 82.573 1.00 37.76 118 ALA A O 1
ATOM 1576 N N . ALA A 1 119 ? 54.988 -0.215 84.544 1.00 36.95 119 ALA A N 1
ATOM 1577 C CA . ALA A 1 119 ? 53.791 0.539 84.218 1.00 41.95 119 ALA A CA 1
ATOM 1578 C C . ALA A 1 119 ? 54.077 1.583 83.149 1.00 44.43 119 ALA A C 1
ATOM 1579 O O . ALA A 1 119 ? 55.150 2.191 83.118 1.00 35.30 119 ALA A O 1
ATOM 1586 N N . VAL A 1 120 ? 53.103 1.790 82.272 1.00 29.44 120 VAL A N 1
ATOM 1587 C CA . VAL A 1 120 ? 53.124 2.910 81.343 1.00 27.58 120 VAL A CA 1
ATOM 1588 C C . VAL A 1 120 ? 52.428 4.074 82.033 1.00 25.73 120 VAL A C 1
ATOM 1589 O O . VAL A 1 120 ? 51.235 3.997 82.346 1.00 25.21 120 VAL A O 1
ATOM 1602 N N . HIS A 1 121 ? 53.173 5.150 82.279 1.00 33.28 121 HIS A N 1
ATOM 1603 C CA . HIS A 1 121 ? 52.613 6.292 82.990 1.00 24.67 121 HIS A CA 1
ATOM 1604 C C . HIS A 1 121 ? 51.727 7.141 82.098 1.00 24.25 121 HIS A C 1
ATOM 1605 O O . HIS A 1 121 ? 50.750 7.727 82.577 1.00 26.32 121 HIS A O 1
ATOM 1619 N N . CYS A 1 122 ? 52.050 7.216 80.811 1.00 29.54 122 CYS A N 1
ATOM 1620 C CA . CYS A 1 122 ? 51.298 8.038 79.880 1.00 27.75 122 CYS A CA 1
ATOM 1621 C C . CYS A 1 122 ? 51.620 7.572 78.467 1.00 25.45 122 CYS A C 1
ATOM 1622 O O . CYS A 1 122 ? 52.719 7.080 78.200 1.00 27.61 122 CYS A O 1
ATOM 1630 N N . GLN A 1 123 ? 50.641 7.707 77.575 1.00 25.07 123 GLN A N 1
ATOM 1631 C CA . GLN A 1 123 ? 50.820 7.346 76.174 1.00 27.43 123 GLN A CA 1
ATOM 1632 C C . GLN A 1 123 ? 49.799 8.106 75.342 1.00 25.01 123 GLN A C 1
ATOM 1633 O O . GLN A 1 123 ? 48.749 8.514 75.843 1.00 25.66 123 GLN A O 1
ATOM 1647 N N . GLY A 1 124 ? 50.104 8.258 74.058 1.00 21.17 124 GLY A N 1
ATOM 1648 C CA . GLY A 1 124 ? 49.227 8.982 73.161 1.00 19.74 124 GLY A CA 1
ATOM 1649 C C . GLY A 1 124 ? 49.893 9.216 71.821 1.00 21.41 124 GLY A C 1
ATOM 1650 O O . GLY A 1 124 ? 51.025 8.788 71.576 1.00 22.35 124 GLY A O 1
ATOM 1654 N N . ASN A 1 125 ? 49.159 9.908 70.953 1.00 23.86 125 ASN A N 1
ATOM 1655 C CA . ASN A 1 125 ? 49.598 10.203 69.598 1.00 23.72 125 ASN A CA 1
ATOM 1656 C C . ASN A 1 125 ? 50.011 11.663 69.464 1.00 27.37 125 ASN A C 1
ATOM 1657 O O . ASN A 1 125 ? 49.419 12.555 70.081 1.00 23.48 125 ASN A O 1
ATOM 1668 N N . ILE A 1 126 ? 51.028 11.895 68.635 1.00 29.17 126 ILE A N 1
ATOM 1669 C CA . ILE A 1 126 ? 51.505 13.230 68.296 1.00 28.52 126 ILE A CA 1
ATOM 1670 C C . ILE A 1 126 ? 51.201 13.477 66.828 1.00 27.83 126 ILE A C 1
ATOM 1671 O O . ILE A 1 126 ? 51.552 12.658 65.970 1.00 29.51 126 ILE A O 1
ATOM 1687 N N . ILE A 1 127 ? 50.563 14.606 66.535 1.00 23.87 127 ILE A N 1
ATOM 1688 C CA . ILE A 1 127 ? 50.271 15.006 65.165 1.00 26.96 127 ILE A CA 1
ATOM 1689 C C . ILE A 1 127 ? 50.990 16.321 64.893 1.00 26.64 127 ILE A C 1
ATOM 1690 O O . ILE A 1 127 ? 50.849 17.284 65.659 1.00 23.30 127 ILE A O 1
ATOM 1706 N N . THR A 1 128 ? 51.766 16.347 63.815 1.00 26.19 128 THR A N 1
ATOM 1707 C CA . THR A 1 128 ? 52.531 17.506 63.381 1.00 39.80 128 THR A CA 1
ATOM 1708 C C . THR A 1 128 ? 51.791 18.272 62.287 1.00 32.70 128 THR A C 1
ATOM 1709 O O . THR A 1 128 ? 50.926 17.733 61.592 1.00 28.65 128 THR A O 1
ATOM 1720 N N . CYS A 1 129 ? 52.170 19.538 62.124 1.00 39.57 129 CYS A N 1
ATOM 1721 C CA . CYS A 1 129 ? 51.643 20.394 61.069 1.00 40.83 129 CYS A CA 1
ATOM 1722 C C . CYS A 1 129 ? 52.459 20.258 59.788 1.00 49.58 129 CYS A C 1
ATOM 1723 O O . CYS A 1 129 ? 53.654 19.951 59.819 1.00 54.37 129 CYS A O 1
ATOM 1731 N N . GLY A 1 130 ? 51.784 20.468 58.643 1.00 54.79 130 GLY A N 1
ATOM 1732 C CA . GLY A 1 130 ? 52.458 20.470 57.360 1.00 54.90 130 GLY A CA 1
ATOM 1733 C C . GLY A 1 130 ? 52.976 21.853 56.959 1.00 62.14 130 GLY A C 1
ATOM 1734 O O . GLY A 1 130 ? 52.632 22.878 57.547 1.00 50.57 130 GLY A O 1
ATOM 1738 N N . ASP A 1 131 ? 53.810 21.863 55.914 1.00 103.61 131 ASP A N 1
ATOM 1739 C CA . ASP A 1 131 ? 54.425 23.107 55.457 1.00 110.64 131 ASP A CA 1
ATOM 1740 C C . ASP A 1 131 ? 53.406 24.031 54.797 1.00 107.37 131 ASP A C 1
ATOM 1741 O O . ASP A 1 131 ? 53.483 25.256 54.945 1.00 108.29 131 ASP A O 1
ATOM 1750 N N . GLN A 1 132 ? 52.443 23.461 54.070 1.00 71.61 132 GLN A N 1
ATOM 1751 C CA . GLN A 1 132 ? 51.443 24.217 53.324 1.00 68.73 132 GLN A CA 1
ATOM 1752 C C . GLN A 1 132 ? 50.071 24.197 53.993 1.00 58.83 132 GLN A C 1
ATOM 1753 O O . GLN A 1 132 ? 49.065 24.513 53.354 1.00 58.57 132 GLN A O 1
ATOM 1767 N N . ASP A 1 133 ? 50.013 23.860 55.275 1.00 65.08 133 ASP A N 1
ATOM 1768 C CA . ASP A 1 133 ? 48.733 23.803 55.965 1.00 67.57 133 ASP A CA 1
ATOM 1769 C C . ASP A 1 133 ? 48.106 25.193 56.011 1.00 62.49 133 ASP A C 1
ATOM 1770 O O . ASP A 1 133 ? 48.801 26.210 56.086 1.00 58.53 133 ASP A O 1
ATOM 1779 N N . ALA A 1 134 ? 46.777 25.233 55.936 1.00 43.51 134 ALA A N 1
ATOM 1780 C CA . ALA A 1 134 ? 46.060 26.495 55.840 1.00 42.22 134 ALA A CA 1
ATOM 1781 C C . ALA A 1 134 ? 45.939 27.169 57.206 1.00 39.96 134 ALA A C 1
ATOM 1782 O O . ALA A 1 134 ? 46.140 26.554 58.258 1.00 42.99 134 ALA A O 1
ATOM 1789 N N . SER A 1 135 ? 45.628 28.465 57.173 1.00 62.20 135 SER A N 1
ATOM 1790 C CA . SER A 1 135 ? 45.446 29.270 58.376 1.00 65.23 135 SER A CA 1
ATOM 1791 C C . SER A 1 135 ? 43.958 29.477 58.651 1.00 58.50 135 SER A C 1
ATOM 1792 O O . SER A 1 135 ? 43.233 30.002 57.799 1.00 57.37 135 SER A O 1
ATOM 1800 N N . HIS A 1 136 ? 43.512 29.066 59.838 1.00 44.70 136 HIS A N 1
ATOM 1801 C CA . HIS A 1 136 ? 42.131 29.241 60.266 1.00 46.77 136 HIS A CA 1
ATOM 1802 C C . HIS A 1 136 ? 42.111 29.682 61.724 1.00 43.45 136 HIS A C 1
ATOM 1803 O O . HIS A 1 136 ? 42.955 29.267 62.523 1.00 46.82 136 HIS A O 1
ATOM 1817 N N . THR A 1 137 ? 41.149 30.538 62.064 1.00 33.69 137 THR A N 1
ATOM 1818 C CA . THR A 1 137 ? 41.006 31.049 63.419 1.00 33.74 137 THR A CA 1
ATOM 1819 C C . THR A 1 137 ? 39.606 30.748 63.938 1.00 34.23 137 THR A C 1
ATOM 1820 O O . THR A 1 137 ? 38.649 30.606 63.171 1.00 33.73 137 THR A O 1
ATOM 1831 N N . GLU A 1 138 ? 39.494 30.689 65.263 1.00 26.70 138 GLU A N 1
ATOM 1832 C CA . GLU A 1 138 ? 38.245 30.361 65.933 1.00 25.68 138 GLU A CA 1
ATOM 1833 C C . GLU A 1 138 ? 38.017 31.336 67.074 1.00 26.06 138 GLU A C 1
ATOM 1834 O O . GLU A 1 138 ? 38.938 31.649 67.836 1.00 24.77 138 GLU A O 1
ATOM 1846 N N . ARG A 1 139 ? 36.784 31.814 67.181 1.00 27.42 139 ARG A N 1
ATOM 1847 C CA . ARG A 1 139 ? 36.420 32.783 68.195 1.00 26.15 139 ARG A CA 1
ATOM 1848 C C . ARG A 1 139 ? 35.180 32.309 68.935 1.00 26.04 139 ARG A C 1
ATOM 1849 O O . ARG A 1 139 ? 34.338 31.589 68.388 1.00 27.42 139 ARG A O 1
ATOM 1870 N N . PHE A 1 140 ? 35.089 32.727 70.191 1.00 24.64 140 PHE A N 1
ATOM 1871 C CA . PHE A 1 140 ? 34.024 32.356 71.106 1.00 23.96 140 PHE A CA 1
ATOM 1872 C C . PHE A 1 140 ? 33.375 33.623 71.646 1.00 25.30 140 PHE A C 1
ATOM 1873 O O . PHE A 1 140 ? 34.071 34.599 71.940 1.00 25.92 140 PHE A O 1
ATOM 1890 N N . GLN A 1 141 ? 32.045 33.619 71.768 1.00 28.11 141 GLN A N 1
ATOM 1891 C CA . GLN A 1 141 ? 31.325 34.762 72.342 1.00 33.55 141 GLN A CA 1
ATOM 1892 C C . GLN A 1 141 ? 31.416 34.682 73.860 1.00 32.85 141 GLN A C 1
ATOM 1893 O O . GLN A 1 141 ? 30.580 34.082 74.534 1.00 30.49 141 GLN A O 1
ATOM 1907 N N . LEU A 1 142 ? 32.434 35.352 74.397 1.00 31.89 142 LEU A N 1
ATOM 1908 C CA . LEU A 1 142 ? 32.815 35.198 75.793 1.00 32.41 142 LEU A CA 1
ATOM 1909 C C . LEU A 1 142 ? 31.955 36.030 76.739 1.00 33.51 142 LEU A C 1
ATOM 1910 O O . LEU A 1 142 ? 31.677 35.591 77.861 1.00 30.19 142 LEU A O 1
ATOM 1926 N N . ASP A 1 143 ? 31.510 37.211 76.303 1.00 41.57 143 ASP A N 1
ATOM 1927 C CA . ASP A 1 143 ? 30.972 38.199 77.236 1.00 43.60 143 ASP A CA 1
ATOM 1928 C C . ASP A 1 143 ? 29.747 37.677 77.977 1.00 44.46 143 ASP A C 1
ATOM 1929 O O . ASP A 1 143 ? 29.616 37.882 79.189 1.00 42.26 143 ASP A O 1
ATOM 1938 N N . SER A 1 144 ? 28.822 37.031 77.264 1.00 41.46 144 SER A N 1
ATOM 1939 C CA . SER A 1 144 ? 27.579 36.595 77.890 1.00 42.58 144 SER A CA 1
ATOM 1940 C C . SER A 1 144 ? 27.819 35.624 79.038 1.00 42.19 144 SER A C 1
ATOM 1941 O O . SER A 1 144 ? 26.958 35.495 79.916 1.00 44.71 144 SER A O 1
ATOM 1949 N N . TRP A 1 145 ? 28.963 34.945 79.057 1.00 26.73 145 TRP A N 1
ATOM 1950 C CA . TRP A 1 145 ? 29.273 33.972 80.095 1.00 26.46 145 TRP A CA 1
ATOM 1951 C C . TRP A 1 145 ? 29.937 34.587 81.319 1.00 29.22 145 TRP A C 1
ATOM 1952 O O . TRP A 1 145 ? 30.204 33.866 82.286 1.00 29.92 145 TRP A O 1
ATOM 1973 N N . LEU A 1 146 ? 30.191 35.892 81.312 1.00 33.65 146 LEU A N 1
ATOM 1974 C CA . LEU A 1 146 ? 30.718 36.582 82.478 1.00 32.25 146 LEU A CA 1
ATOM 1975 C C . LEU A 1 146 ? 29.620 37.217 83.323 1.00 35.22 146 LEU A C 1
ATOM 1976 O O . LEU A 1 146 ? 29.928 37.942 84.275 1.00 38.07 146 LEU A O 1
ATOM 1992 N N . THR A 1 147 ? 28.353 36.966 83.000 1.00 35.12 147 THR A N 1
ATOM 1993 C CA . THR A 1 147 ? 27.239 37.434 83.809 1.00 36.61 147 THR A CA 1
ATOM 1994 C C . THR A 1 147 ? 26.135 36.387 83.788 1.00 33.28 147 THR A C 1
ATOM 1995 O O . THR A 1 147 ? 26.120 35.481 82.950 1.00 32.50 147 THR A O 1
ATOM 2006 N N . GLY A 1 148 ? 25.193 36.529 84.715 1.00 37.92 148 GLY A N 1
ATOM 2007 C CA . GLY A 1 148 ? 24.067 35.624 84.787 1.00 43.50 148 GLY A CA 1
ATOM 2008 C C . GLY A 1 148 ? 24.349 34.285 85.428 1.00 40.16 148 GLY A C 1
ATOM 2009 O O . GLY A 1 148 ? 23.470 33.417 85.414 1.00 38.36 148 GLY A O 1
ATOM 2013 N N . GLN A 1 149 ? 25.535 34.085 85.997 1.00 30.40 149 GLN A N 1
ATOM 2014 C CA . GLN A 1 149 ? 25.883 32.779 86.537 1.00 28.98 149 GLN A CA 1
ATOM 2015 C C . GLN A 1 149 ? 25.044 32.458 87.771 1.00 30.41 149 GLN A C 1
ATOM 2016 O O . GLN A 1 149 ? 24.626 33.347 88.517 1.00 32.20 149 GLN A O 1
ATOM 2030 N N . LYS A 1 150 ? 24.806 31.161 87.983 1.00 34.09 150 LYS A N 1
ATOM 2031 C CA . LYS A 1 150 ? 24.142 30.723 89.206 1.00 35.12 150 LYS A CA 1
ATOM 2032 C C . LYS A 1 150 ? 25.019 30.937 90.429 1.00 33.54 150 LYS A C 1
ATOM 2033 O O . LYS A 1 150 ? 24.503 31.168 91.528 1.00 38.05 150 LYS A O 1
ATOM 2052 N N . ARG A 1 151 ? 26.335 30.847 90.266 1.00 34.93 151 ARG A N 1
ATOM 2053 C CA . ARG A 1 151 ? 27.248 30.894 91.398 1.00 33.47 151 ARG A CA 1
ATOM 2054 C C . ARG A 1 151 ? 28.618 31.337 90.909 1.00 31.17 151 ARG A C 1
ATOM 2055 O O . ARG A 1 151 ? 29.055 30.946 89.825 1.00 28.23 151 ARG A O 1
ATOM 2076 N N . LEU A 1 152 ? 29.277 32.162 91.714 1.00 30.49 152 LEU A N 1
ATOM 2077 C CA . LEU A 1 152 ? 30.647 32.590 91.474 1.00 28.90 152 LEU A CA 1
ATOM 2078 C C . LEU A 1 152 ? 31.530 32.044 92.587 1.00 27.52 152 LEU A C 1
ATOM 2079 O O . LEU A 1 152 ? 31.226 32.223 93.770 1.00 29.15 152 LEU A O 1
ATOM 2095 N N . ILE A 1 153 ? 32.617 31.379 92.204 1.00 25.83 153 ILE A N 1
ATOM 2096 C CA . ILE A 1 153 ? 33.551 30.771 93.144 1.00 30.41 153 ILE A CA 1
ATOM 2097 C C . ILE A 1 153 ? 34.870 31.521 93.049 1.00 27.57 153 ILE A C 1
ATOM 2098 O O . ILE A 1 153 ? 35.446 31.650 91.960 1.00 28.53 153 ILE A O 1
ATOM 2114 N N . SER A 1 154 ? 35.344 32.009 94.189 1.00 27.18 154 SER A N 1
ATOM 2115 C CA . SER A 1 154 ? 36.570 32.779 94.276 1.00 33.30 154 SER A CA 1
ATOM 2116 C C . SER A 1 154 ? 37.786 31.861 94.262 1.00 26.50 154 SER A C 1
ATOM 2117 O O . SER A 1 154 ? 37.695 30.657 94.517 1.00 25.70 154 SER A O 1
ATOM 2125 N N . SER A 1 155 ? 38.943 32.456 93.972 1.00 30.32 155 SER A N 1
ATOM 2126 C CA . SER A 1 155 ? 40.187 31.695 93.958 1.00 30.29 155 SER A CA 1
ATOM 2127 C C . SER A 1 155 ? 40.432 31.004 95.297 1.00 27.73 155 SER A C 1
ATOM 2128 O O . SER A 1 155 ? 40.717 29.802 95.343 1.00 26.31 155 SER A O 1
ATOM 2136 N N . ALA A 1 156 ? 40.290 31.742 96.403 1.00 32.37 156 ALA A N 1
ATOM 2137 C CA . ALA A 1 156 ? 40.562 31.167 97.719 1.00 37.40 156 ALA A CA 1
ATOM 2138 C C . ALA A 1 156 ? 39.627 30.003 98.012 1.00 34.44 156 ALA A C 1
ATOM 2139 O O . ALA A 1 156 ? 40.057 28.958 98.514 1.00 37.64 156 ALA A O 1
ATOM 2146 N N . GLU A 1 157 ? 38.342 30.167 97.706 1.00 29.64 157 GLU A N 1
ATOM 2147 C CA . GLU A 1 157 ? 37.380 29.091 97.904 1.00 29.07 157 GLU A CA 1
ATOM 2148 C C . GLU A 1 157 ? 37.735 27.882 97.051 1.00 26.97 157 GLU A C 1
ATOM 2149 O O . GLU A 1 157 ? 37.683 26.739 97.521 1.00 27.04 157 GLU A O 1
ATOM 2161 N N . CYS A 1 158 ? 38.097 28.119 95.790 1.00 25.32 158 CYS A N 1
ATOM 2162 C CA . CYS A 1 158 ? 38.412 27.024 94.880 1.00 23.47 158 CYS A CA 1
ATOM 2163 C C . CYS A 1 158 ? 39.522 26.139 95.438 1.00 23.58 158 CYS A C 1
ATOM 2164 O O . CYS A 1 158 ? 39.435 24.907 95.383 1.00 23.01 158 CYS A O 1
ATOM 2172 N N . TYR A 1 159 ? 40.587 26.748 95.961 1.00 25.27 159 TYR A N 1
ATOM 2173 C CA . TYR A 1 159 ? 41.742 25.976 96.406 1.00 24.80 159 TYR A CA 1
ATOM 2174 C C . TYR A 1 159 ? 41.596 25.459 97.829 1.00 26.59 159 TYR A C 1
ATOM 2175 O O . TYR A 1 159 ? 42.319 24.533 98.209 1.00 26.88 159 TYR A O 1
ATOM 2193 N N . ARG A 1 160 ? 40.683 26.023 98.619 1.00 28.01 160 ARG A N 1
ATOM 2194 C CA . ARG A 1 160 ? 40.283 25.356 99.852 1.00 29.72 160 ARG A CA 1
ATOM 2195 C C . ARG A 1 160 ? 39.559 24.053 99.540 1.00 28.83 160 ARG A C 1
ATOM 2196 O O . ARG A 1 160 ? 39.846 23.012 100.142 1.00 29.58 160 ARG A O 1
ATOM 2217 N N . ASP A 1 161 ? 38.618 24.093 98.590 1.00 27.47 161 ASP A N 1
ATOM 2218 C CA . ASP A 1 161 ? 37.900 22.884 98.200 1.00 26.81 161 ASP A CA 1
ATOM 2219 C C . ASP A 1 161 ? 38.856 21.822 97.681 1.00 25.69 161 ASP A C 1
ATOM 2220 O O . ASP A 1 161 ? 38.709 20.636 97.996 1.00 26.21 161 ASP A O 1
ATOM 2229 N N . PHE A 1 162 ? 39.834 22.227 96.869 1.00 24.36 162 PHE A N 1
ATOM 2230 C CA . PHE A 1 162 ? 40.838 21.291 96.380 1.00 23.50 162 PHE A CA 1
ATOM 2231 C C . PHE A 1 162 ? 41.602 20.662 97.536 1.00 25.14 162 PHE A C 1
ATOM 2232 O O . PHE A 1 162 ? 41.812 19.444 97.570 1.00 25.27 162 PHE A O 1
ATOM 2249 N N . ARG A 1 163 ? 42.035 21.486 98.492 1.00 26.64 163 ARG A N 1
ATOM 2250 C CA . ARG A 1 163 ? 42.781 20.964 99.629 1.00 28.52 163 ARG A CA 1
ATOM 2251 C C . ARG A 1 163 ? 41.952 19.944 100.402 1.00 29.81 163 ARG A C 1
ATOM 2252 O O . ARG A 1 163 ? 42.483 18.933 100.874 1.00 30.79 163 ARG A O 1
ATOM 2273 N N . GLN A 1 164 ? 40.640 20.181 100.521 1.00 34.28 164 GLN A N 1
ATOM 2274 C CA . GLN A 1 164 ? 39.775 19.240 101.228 1.00 31.99 164 GLN A CA 1
ATOM 2275 C C . GLN A 1 164 ? 39.826 17.852 100.599 1.00 31.21 164 GLN A C 1
ATOM 2276 O O . GLN A 1 164 ? 39.582 16.851 101.281 1.00 33.07 164 GLN A O 1
ATOM 2290 N N . SER A 1 165 ? 40.134 17.772 99.308 1.00 31.46 165 SER A N 1
ATOM 2291 C CA . SER A 1 165 ? 40.194 16.510 98.582 1.00 29.99 165 SER A CA 1
ATOM 2292 C C . SER A 1 165 ? 41.580 15.880 98.571 1.00 31.57 165 SER A C 1
ATOM 2293 O O . SER A 1 165 ? 41.736 14.781 98.029 1.00 32.67 165 SER A O 1
ATOM 2301 N N . GLY A 1 166 ? 42.591 16.551 99.118 1.00 28.49 166 GLY A N 1
ATOM 2302 C CA . GLY A 1 166 ? 43.953 16.067 99.045 1.00 29.23 166 GLY A CA 1
ATOM 2303 C C . GLY A 1 166 ? 44.789 16.694 97.948 1.00 26.86 166 GLY A C 1
ATOM 2304 O O . GLY A 1 166 ? 45.943 16.289 97.766 1.00 30.35 166 GLY A O 1
ATOM 2308 N N . LEU A 1 167 ? 44.238 17.643 97.194 1.00 25.25 167 LEU A N 1
ATOM 2309 C CA . LEU A 1 167 ? 44.971 18.342 96.138 1.00 23.75 167 LEU A CA 1
ATOM 2310 C C . LEU A 1 167 ? 45.444 19.679 96.695 1.00 25.73 167 LEU A C 1
ATOM 2311 O O . LEU A 1 167 ? 44.719 20.676 96.684 1.00 26.43 167 LEU A O 1
ATOM 2327 N N . GLU A 1 168 ? 46.683 19.694 97.182 1.00 28.34 168 GLU A N 1
ATOM 2328 C CA . GLU A 1 168 ? 47.291 20.884 97.774 1.00 32.69 168 GLU A CA 1
ATOM 2329 C C . GLU A 1 168 ? 48.142 21.550 96.700 1.00 31.83 168 GLU A C 1
ATOM 2330 O O . GLU A 1 168 ? 49.309 21.207 96.502 1.00 35.35 168 GLU A O 1
ATOM 2342 N N . TYR A 1 169 ? 47.551 22.507 95.996 1.00 29.03 169 TYR A N 1
ATOM 2343 C CA . TYR A 1 169 ? 48.274 23.237 94.964 1.00 25.26 169 TYR A CA 1
ATOM 2344 C C . TYR A 1 169 ? 49.076 24.367 95.598 1.00 26.72 169 TYR A C 1
ATOM 2345 O O . TYR A 1 169 ? 48.515 25.225 96.287 1.00 30.98 169 TYR A O 1
ATOM 2363 N N . GLY A 1 170 ? 50.382 24.368 95.362 1.00 26.65 170 GLY A N 1
ATOM 2364 C CA . GLY A 1 170 ? 51.218 25.481 95.747 1.00 28.51 170 GLY A CA 1
ATOM 2365 C C . GLY A 1 170 ? 50.924 26.703 94.898 1.00 27.95 170 GLY A C 1
ATOM 2366 O O . GLY A 1 170 ? 50.096 26.696 93.985 1.00 26.10 170 GLY A O 1
ATOM 2370 N N . ALA A 1 171 ? 51.642 27.783 95.208 1.00 29.87 171 ALA A N 1
ATOM 2371 C CA . ALA A 1 171 ? 51.362 29.065 94.572 1.00 29.94 171 ALA A CA 1
ATOM 2372 C C . ALA A 1 171 ? 51.488 28.990 93.055 1.00 32.06 171 ALA A C 1
ATOM 2373 O O . ALA A 1 171 ? 50.738 29.663 92.339 1.00 28.63 171 ALA A O 1
ATOM 2380 N N . SER A 1 172 ? 52.420 28.182 92.544 1.00 32.67 172 SER A N 1
ATOM 2381 C CA . SER A 1 172 ? 52.617 28.101 91.100 1.00 36.92 172 SER A CA 1
ATOM 2382 C C . SER A 1 172 ? 51.361 27.636 90.379 1.00 30.75 172 SER A C 1
ATOM 2383 O O . SER A 1 172 ? 51.099 28.071 89.252 1.00 35.98 172 SER A O 1
ATOM 2391 N N . PHE A 1 173 ? 50.571 26.771 91.011 1.00 23.43 173 PHE A N 1
ATOM 2392 C CA . PHE A 1 173 ? 49.409 26.159 90.383 1.00 24.35 173 PHE A CA 1
ATOM 2393 C C . PHE A 1 173 ? 48.100 26.845 90.741 1.00 23.69 173 PHE A C 1
ATOM 2394 O O . PHE A 1 173 ? 47.039 26.408 90.279 1.00 20.56 173 PHE A O 1
ATOM 2411 N N . GLN A 1 174 ? 48.138 27.902 91.545 1.00 24.52 174 GLN A N 1
ATOM 2412 C CA . GLN A 1 174 ? 46.917 28.622 91.891 1.00 23.38 174 GLN A CA 1
ATOM 2413 C C . GLN A 1 174 ? 46.638 29.654 90.796 1.00 22.77 174 GLN A C 1
ATOM 2414 O O . GLN A 1 174 ? 46.810 30.864 90.955 1.00 24.21 174 GLN A O 1
ATOM 2428 N N . VAL A 1 175 ? 46.215 29.125 89.646 1.00 22.45 175 VAL A N 1
ATOM 2429 C CA . VAL A 1 175 ? 46.006 29.943 88.454 1.00 23.83 175 VAL A CA 1
ATOM 2430 C C . VAL A 1 175 ? 44.537 30.278 88.219 1.00 24.41 175 VAL A C 1
ATOM 2431 O O . VAL A 1 175 ? 44.248 31.214 87.452 1.00 24.14 175 VAL A O 1
ATOM 2444 N N . ILE A 1 176 ? 43.606 29.559 88.840 1.00 19.71 176 ILE A N 1
ATOM 2445 C CA . ILE A 1 176 ? 42.193 29.898 88.721 1.00 19.57 176 ILE A CA 1
ATOM 2446 C C . ILE A 1 176 ? 41.906 31.129 89.579 1.00 21.32 176 ILE A C 1
ATOM 2447 O O . ILE A 1 176 ? 42.113 31.118 90.792 1.00 22.36 176 ILE A O 1
ATOM 2463 N N . LYS A 1 177 ? 41.404 32.182 88.935 1.00 22.81 177 LYS A N 1
ATOM 2464 C CA . LYS A 1 177 ? 41.029 33.414 89.618 1.00 27.38 177 LYS A CA 1
ATOM 2465 C C . LYS A 1 177 ? 39.542 33.490 89.931 1.00 28.47 177 LYS A C 1
ATOM 2466 O O . LYS A 1 177 ? 39.167 34.081 90.948 1.00 27.01 177 LYS A O 1
ATOM 2485 N N . GLN A 1 178 ? 38.695 32.888 89.101 1.00 25.52 178 GLN A N 1
ATOM 2486 C CA . GLN A 1 178 ? 37.254 32.914 89.306 1.00 30.78 178 GLN A CA 1
ATOM 2487 C C . GLN A 1 178 ? 36.622 31.794 88.493 1.00 28.88 178 GLN A C 1
ATOM 2488 O O . GLN A 1 178 ? 37.088 31.482 87.395 1.00 24.03 178 GLN A O 1
ATOM 2502 N N . LEU A 1 179 ? 35.584 31.176 89.053 1.00 21.50 179 LEU A N 1
ATOM 2503 C CA . LEU A 1 179 ? 34.747 30.232 88.328 1.00 22.12 179 LEU A CA 1
ATOM 2504 C C . LEU A 1 179 ? 33.330 30.781 88.253 1.00 22.53 179 LEU A C 1
ATOM 2505 O O . LEU A 1 179 ? 32.727 31.098 89.285 1.00 23.01 179 LEU A O 1
ATOM 2521 N N . PHE A 1 180 ? 32.803 30.887 87.035 1.00 21.93 180 PHE A N 1
ATOM 2522 C CA . PHE A 1 180 ? 31.412 31.259 86.802 1.00 22.70 180 PHE A CA 1
ATOM 2523 C C . PHE A 1 180 ? 30.635 29.973 86.543 1.00 26.17 180 PHE A C 1
ATOM 2524 O O . PHE A 1 180 ? 30.841 29.310 85.520 1.00 26.81 180 PHE A O 1
ATOM 2541 N N . ILE A 1 181 ? 29.755 29.616 87.473 1.00 22.95 181 ILE A N 1
ATOM 2542 C CA . ILE A 1 181 ? 28.995 28.374 87.390 1.00 22.88 181 ILE A CA 1
ATOM 2543 C C . ILE A 1 181 ? 27.654 28.669 86.726 1.00 24.08 181 ILE A C 1
ATOM 2544 O O . ILE A 1 181 ? 26.803 29.355 87.298 1.00 25.75 181 ILE A O 1
ATOM 2560 N N . HIS A 1 182 ? 27.465 28.146 85.520 1.00 28.44 182 HIS A N 1
ATOM 2561 C CA . HIS A 1 182 ? 26.206 28.251 84.800 1.00 28.06 182 HIS A CA 1
ATOM 2562 C C . HIS A 1 182 ? 25.499 26.897 84.820 1.00 27.70 182 HIS A C 1
ATOM 2563 O O . HIS A 1 182 ? 26.035 25.897 85.305 1.00 28.82 182 HIS A O 1
ATOM 2577 N N . GLU A 1 183 ? 24.298 26.860 84.239 1.00 32.05 183 GLU A N 1
ATOM 2578 C CA . GLU A 1 183 ? 23.465 25.664 84.336 1.00 37.61 183 GLU A CA 1
ATOM 2579 C C . GLU A 1 183 ? 24.132 24.468 83.667 1.00 34.97 183 GLU A C 1
ATOM 2580 O O . GLU A 1 183 ? 24.155 23.365 84.225 1.00 35.79 183 GLU A O 1
ATOM 2592 N N . ASN A 1 184 ? 24.681 24.666 82.466 1.00 30.74 184 ASN A N 1
ATOM 2593 C CA . ASN A 1 184 ? 25.280 23.571 81.709 1.00 30.41 184 ASN A CA 1
ATOM 2594 C C . ASN A 1 184 ? 26.707 23.889 81.279 1.00 28.85 184 ASN A C 1
ATOM 2595 O O . ASN A 1 184 ? 27.229 23.251 80.359 1.00 28.12 184 ASN A O 1
ATOM 2606 N N . ALA A 1 185 ? 27.350 24.856 81.926 1.00 26.71 185 ALA A N 1
ATOM 2607 C CA . ALA A 1 185 ? 28.701 25.238 81.548 1.00 24.89 185 ALA A CA 1
ATOM 2608 C C . ALA A 1 185 ? 29.384 25.901 82.733 1.00 20.36 185 ALA A C 1
ATOM 2609 O O . ALA A 1 185 ? 28.734 26.420 83.642 1.00 26.94 185 ALA A O 1
ATOM 2616 N N . VAL A 1 186 ? 30.712 25.871 82.701 1.00 18.27 186 VAL A N 1
ATOM 2617 C CA . VAL A 1 186 ? 31.555 26.581 83.652 1.00 18.55 186 VAL A CA 1
ATOM 2618 C C . VAL A 1 186 ? 32.507 27.460 82.856 1.00 23.64 186 VAL A C 1
ATOM 2619 O O . VAL A 1 186 ? 33.096 27.007 81.868 1.00 18.79 186 VAL A O 1
ATOM 2632 N N . LEU A 1 187 ? 32.628 28.719 83.259 1.00 21.04 187 LEU A N 1
ATOM 2633 C CA . LEU A 1 187 ? 33.627 29.622 82.709 1.00 18.22 187 LEU A CA 1
ATOM 2634 C C . LEU A 1 187 ? 34.633 29.954 83.802 1.00 19.71 187 LEU A C 1
ATOM 2635 O O . LEU A 1 187 ? 34.259 30.472 84.859 1.00 26.14 187 LEU A O 1
ATOM 2651 N N . ALA A 1 188 ? 35.904 29.675 83.537 1.00 17.74 188 ALA A N 1
ATOM 2652 C CA . ALA A 1 188 ? 36.976 29.900 84.495 1.00 19.94 188 ALA A CA 1
ATOM 2653 C C . ALA A 1 188 ? 37.914 30.975 83.970 1.00 22.35 188 ALA A C 1
ATOM 2654 O O . ALA A 1 188 ? 38.360 30.908 82.820 1.00 22.05 188 ALA A O 1
ATOM 2661 N N . ARG A 1 189 ? 38.194 31.973 84.802 1.00 24.49 189 ARG A N 1
ATOM 2662 C CA . ARG A 1 189 ? 39.228 32.946 84.494 1.00 20.97 189 ARG A CA 1
ATOM 2663 C C . ARG A 1 189 ? 40.554 32.430 85.035 1.00 25.12 189 ARG A C 1
ATOM 2664 O O . ARG A 1 189 ? 40.662 32.089 86.218 1.00 20.13 189 ARG A O 1
ATOM 2685 N N . ILE A 1 190 ? 41.557 32.384 84.164 1.00 30.09 190 ILE A N 1
ATOM 2686 C CA . ILE A 1 190 ? 42.846 31.777 84.465 1.00 25.44 190 ILE A CA 1
ATOM 2687 C C . ILE A 1 190 ? 43.930 32.810 84.208 1.00 27.57 190 ILE A C 1
ATOM 2688 O O . ILE A 1 190 ? 43.902 33.516 83.194 1.00 29.50 190 ILE A O 1
ATOM 2704 N N . SER A 1 191 ? 44.889 32.890 85.126 1.00 22.26 191 SER A N 1
ATOM 2705 C CA . SER A 1 191 ? 45.970 33.859 85.031 1.00 23.73 191 SER A CA 1
ATOM 2706 C C . SER A 1 191 ? 47.216 33.271 85.672 1.00 28.19 191 SER A C 1
ATOM 2707 O O . SER A 1 191 ? 47.182 32.874 86.840 1.00 27.64 191 SER A O 1
ATOM 2715 N N . LEU A 1 192 ? 48.310 33.237 84.919 1.00 32.34 192 LEU A N 1
ATOM 2716 C CA . LEU A 1 192 ? 49.548 32.674 85.436 1.00 33.04 192 LEU A CA 1
ATOM 2717 C C . LEU A 1 192 ? 50.177 33.607 86.470 1.00 31.14 192 LEU A C 1
ATOM 2718 O O . LEU A 1 192 ? 50.155 34.828 86.297 1.00 38.33 192 LEU A O 1
ATOM 2734 N N . PRO A 1 193 ? 50.745 33.066 87.549 1.00 37.03 193 PRO A N 1
ATOM 2735 C CA . PRO A 1 193 ? 51.383 33.926 88.551 1.00 42.61 193 PRO A CA 1
ATOM 2736 C C . PRO A 1 193 ? 52.643 34.582 88.012 1.00 47.28 193 PRO A C 1
ATOM 2737 O O . PRO A 1 193 ? 53.322 34.051 87.129 1.00 45.05 193 PRO A O 1
ATOM 2748 N N . GLU A 1 194 ? 52.962 35.748 88.581 1.00 63.48 194 GLU A N 1
ATOM 2749 C CA . GLU A 1 194 ? 54.174 36.460 88.188 1.00 67.39 194 GLU A CA 1
ATOM 2750 C C . GLU A 1 194 ? 55.415 35.612 88.427 1.00 65.80 194 GLU A C 1
ATOM 2751 O O . GLU A 1 194 ? 56.386 35.692 87.665 1.00 65.18 194 GLU A O 1
ATOM 2763 N N . SER A 1 195 ? 55.407 34.799 89.482 1.00 73.26 195 SER A N 1
ATOM 2764 C CA . SER A 1 195 ? 56.575 34.002 89.830 1.00 76.59 195 SER A CA 1
ATOM 2765 C C . SER A 1 195 ? 56.952 33.093 88.667 1.00 80.28 195 SER A C 1
ATOM 2766 O O . SER A 1 195 ? 56.123 32.316 88.185 1.00 79.46 195 SER A O 1
ATOM 2774 N N . ILE A 1 196 ? 58.130 33.346 88.133 1.00 96.30 196 ILE A N 1
ATOM 2775 C CA . ILE A 1 196 ? 58.680 32.597 87.027 1.00 98.25 196 ILE A CA 1
ATOM 2776 C C . ILE A 1 196 ? 57.976 33.039 85.764 1.00 94.59 196 ILE A C 1
ATOM 2777 O O . ILE A 1 196 ? 56.797 33.356 85.777 1.00 94.17 196 ILE A O 1
ATOM 2793 N N . HIS A 1 197 ? 58.694 33.004 84.663 1.00 101.20 197 HIS A N 1
ATOM 2794 C CA . HIS A 1 197 ? 58.104 33.342 83.395 1.00 107.69 197 HIS A CA 1
ATOM 2795 C C . HIS A 1 197 ? 58.405 32.119 82.573 1.00 110.46 197 HIS A C 1
ATOM 2796 O O . HIS A 1 197 ? 59.512 31.588 82.616 1.00 102.21 197 HIS A O 1
ATOM 2810 N N . LYS A 1 198 ? 57.412 31.646 81.846 1.00 114.61 198 LYS A N 1
ATOM 2811 C CA . LYS A 1 198 ? 57.612 30.463 81.056 1.00 113.72 198 LYS A CA 1
ATOM 2812 C C . LYS A 1 198 ? 58.675 30.828 80.046 1.00 112.42 198 LYS A C 1
ATOM 2813 O O . LYS A 1 198 ? 58.732 31.957 79.581 1.00 113.25 198 LYS A O 1
ATOM 2832 N N . LYS A 1 199 ? 59.537 29.875 79.726 1.00 97.96 199 LYS A N 1
ATOM 2833 C CA . LYS A 1 199 ? 60.582 30.124 78.762 1.00 78.22 199 LYS A CA 1
ATOM 2834 C C . LYS A 1 199 ? 59.825 30.369 77.480 1.00 65.34 199 LYS A C 1
ATOM 2835 O O . LYS A 1 199 ? 58.714 29.884 77.311 1.00 62.49 199 LYS A O 1
ATOM 2854 N N . SER A 1 200 ? 60.407 31.125 76.573 1.00 77.03 200 SER A N 1
ATOM 2855 C CA . SER A 1 200 ? 59.725 31.430 75.334 1.00 80.68 200 SER A CA 1
ATOM 2856 C C . SER A 1 200 ? 59.390 30.152 74.580 1.00 76.94 200 SER A C 1
ATOM 2857 O O . SER A 1 200 ? 58.377 30.086 73.891 1.00 69.89 200 SER A O 1
ATOM 2865 N N . GLY A 1 201 ? 60.255 29.152 74.687 1.00 59.37 201 GLY A N 1
ATOM 2866 C CA . GLY A 1 201 ? 60.060 27.909 73.964 1.00 57.09 201 GLY A CA 1
ATOM 2867 C C . GLY A 1 201 ? 58.940 27.052 74.516 1.00 52.02 201 GLY A C 1
ATOM 2868 O O . GLY A 1 201 ? 58.420 26.192 73.796 1.00 60.30 201 GLY A O 1
ATOM 2872 N N . THR A 1 202 ? 58.562 27.255 75.776 1.00 43.58 202 THR A N 1
ATOM 2873 C CA . THR A 1 202 ? 57.539 26.431 76.412 1.00 41.87 202 THR A CA 1
ATOM 2874 C C . THR A 1 202 ? 56.172 26.901 75.936 1.00 41.52 202 THR A C 1
ATOM 2875 O O . THR A 1 202 ? 55.678 27.948 76.365 1.00 39.30 202 THR A O 1
ATOM 2886 N N . LEU A 1 203 ? 55.548 26.115 75.065 1.00 44.21 203 LEU A N 1
ATOM 2887 C CA . LEU A 1 203 ? 54.247 26.493 74.533 1.00 40.48 203 LEU A CA 1
ATOM 2888 C C . LEU A 1 203 ? 53.142 26.250 75.556 1.00 37.47 203 LEU A C 1
ATOM 2889 O O . LEU A 1 203 ? 52.325 27.139 75.815 1.00 41.58 203 LEU A O 1
ATOM 2905 N N . LEU A 1 204 ? 53.098 25.057 76.143 1.00 25.20 204 LEU A N 1
ATOM 2906 C CA . LEU A 1 204 ? 52.061 24.693 77.107 1.00 28.68 204 LEU A CA 1
ATOM 2907 C C . LEU A 1 204 ? 52.707 24.658 78.489 1.00 28.55 204 LEU A C 1
ATOM 2908 O O . LEU A 1 204 ? 53.200 23.622 78.937 1.00 28.73 204 LEU A O 1
ATOM 2924 N N . GLU A 1 205 ? 52.656 25.784 79.177 1.00 25.72 205 GLU A N 1
ATOM 2925 C CA . GLU A 1 205 ? 53.223 25.856 80.511 1.00 29.87 205 GLU A CA 1
ATOM 2926 C C . GLU A 1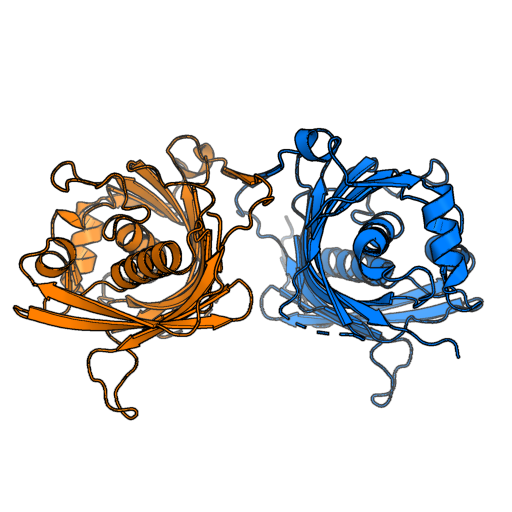 205 ? 52.455 24.875 81.397 1.00 27.30 205 GLU A C 1
ATOM 2927 O O . GLU A 1 205 ? 51.215 24.879 81.381 1.00 26.33 205 GLU A O 1
ATOM 2939 N N . PRO A 1 206 ? 53.132 23.984 82.133 1.00 24.08 206 PRO A N 1
ATOM 2940 C CA . PRO A 1 206 ? 52.378 22.980 82.907 1.00 26.96 206 PRO A CA 1
ATOM 2941 C C . PRO A 1 206 ? 51.340 23.564 83.850 1.00 25.73 206 PRO A C 1
ATOM 2942 O O . PRO A 1 206 ? 50.267 22.972 84.012 1.00 25.51 206 PRO A O 1
ATOM 2953 N N . CYS A 1 207 ? 51.620 24.704 84.484 1.00 27.61 207 CYS A N 1
ATOM 2954 C CA A CYS A 1 207 ? 50.658 25.268 85.421 0.63 27.15 207 CYS A CA 1
ATOM 2955 C CA B CYS A 1 207 ? 50.655 25.265 85.422 0.37 27.77 207 CYS A CA 1
ATOM 2956 C C . CYS A 1 207 ? 49.440 25.832 84.701 1.00 25.00 207 CYS A C 1
ATOM 2957 O O . CYS A 1 207 ? 48.325 25.772 85.229 1.00 26.05 207 CYS A O 1
ATOM 2970 N N . LEU A 1 208 ? 49.626 26.373 83.495 1.00 23.56 208 LEU A N 1
ATOM 2971 C CA . LEU A 1 208 ? 48.480 26.816 82.708 1.00 18.86 208 LEU A CA 1
ATOM 2972 C C . LEU A 1 208 ? 47.600 25.635 82.322 1.00 18.74 208 LEU A C 1
ATOM 2973 O O . LEU A 1 208 ? 46.380 25.664 82.517 1.00 24.84 208 LEU A O 1
ATOM 2989 N N . LEU A 1 209 ? 48.202 24.585 81.763 1.00 18.94 209 LEU A N 1
ATOM 2990 C CA . LEU A 1 209 ? 47.413 23.451 81.298 1.00 14.40 209 LEU A CA 1
ATOM 2991 C C . LEU A 1 209 ? 46.767 22.712 82.464 1.00 18.67 209 LEU A C 1
ATOM 2992 O O . LEU A 1 209 ? 45.626 22.250 82.358 1.00 20.04 209 LEU A O 1
ATOM 3008 N N . ASP A 1 210 ? 47.473 22.581 83.586 1.00 17.63 210 ASP A N 1
ATOM 3009 C CA . ASP A 1 210 ? 46.842 21.969 84.747 1.00 22.18 210 ASP A CA 1
ATOM 3010 C C . ASP A 1 210 ? 45.700 22.831 85.269 1.00 20.53 210 ASP A C 1
ATOM 3011 O O . ASP A 1 210 ? 44.686 22.299 85.735 1.00 24.06 210 ASP A O 1
ATOM 3020 N N . GLY A 1 211 ? 45.839 24.155 85.194 1.00 21.40 211 GLY A N 1
ATOM 3021 C CA . GLY A 1 211 ? 44.749 25.022 85.604 1.00 20.56 211 GLY A CA 1
ATOM 3022 C C . GLY A 1 211 ? 43.527 24.838 84.729 1.00 16.24 211 GLY A C 1
ATOM 3023 O O . GLY A 1 211 ? 42.393 24.855 85.211 1.00 16.77 211 GLY A O 1
ATOM 3027 N N . ILE A 1 212 ? 43.748 24.635 83.434 1.00 14.56 212 ILE A N 1
ATOM 3028 C CA . ILE A 1 212 ? 42.645 24.286 82.551 1.00 15.84 212 ILE A CA 1
ATOM 3029 C C . ILE A 1 212 ? 42.002 22.982 83.014 1.00 17.56 212 ILE A C 1
ATOM 3030 O O . ILE A 1 212 ? 40.774 22.881 83.121 1.00 21.98 212 ILE A O 1
ATOM 3046 N N . PHE A 1 213 ? 42.820 21.972 83.328 1.00 19.51 213 PHE A N 1
ATOM 3047 C CA . PHE A 1 213 ? 42.279 20.743 83.908 1.00 18.96 213 PHE A CA 1
ATOM 3048 C C . PHE A 1 213 ? 41.581 21.019 85.235 1.00 19.90 213 PHE A C 1
ATOM 3049 O O . PHE A 1 213 ? 40.498 20.480 85.495 1.00 17.92 213 PHE A O 1
ATOM 3066 N N . GLN A 1 214 ? 42.188 21.851 86.090 1.00 20.45 214 GLN A N 1
ATOM 3067 C CA . GLN A 1 214 ? 41.589 22.162 87.388 1.00 20.94 214 GLN A CA 1
ATOM 3068 C C . GLN A 1 214 ? 40.181 22.719 87.238 1.00 22.32 214 GLN A C 1
ATOM 3069 O O . GLN A 1 214 ? 39.301 22.434 88.061 1.00 23.35 214 GLN A O 1
ATOM 3083 N N . SER A 1 215 ? 39.958 23.551 86.219 1.00 20.76 215 SER A N 1
ATOM 3084 C CA . SER A 1 215 ? 38.715 24.304 86.149 1.00 19.76 215 SER A CA 1
ATOM 3085 C C . SER A 1 215 ? 37.503 23.399 85.992 1.00 19.07 215 SER A C 1
ATOM 3086 O O . SER A 1 215 ? 36.379 23.856 86.224 1.00 17.62 215 SER A O 1
ATOM 3094 N N . THR A 1 216 ? 37.702 22.128 85.635 1.00 14.11 216 THR A N 1
ATOM 3095 C CA . THR A 1 216 ? 36.602 21.172 85.634 1.00 14.49 216 THR A CA 1
ATOM 3096 C C . THR A 1 216 ? 36.018 20.954 87.022 1.00 18.09 216 THR A C 1
ATOM 3097 O O . THR A 1 216 ? 34.942 20.354 87.136 1.00 16.23 216 THR A O 1
A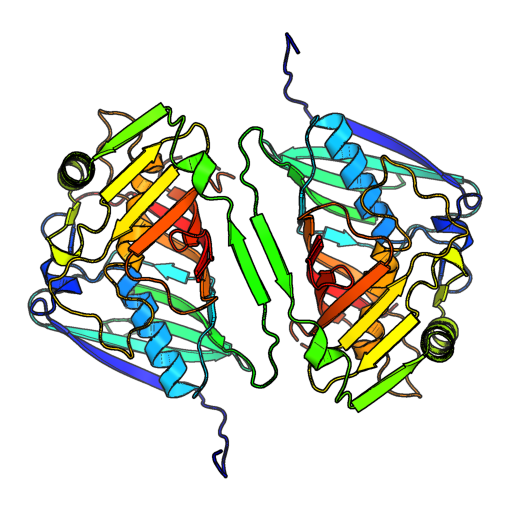TOM 3108 N N . THR A 1 217 ? 36.692 21.416 88.079 1.00 16.25 217 THR A N 1
ATOM 3109 C CA . THR A 1 217 ? 36.135 21.272 89.418 1.00 17.70 217 THR A CA 1
ATOM 3110 C C . THR A 1 217 ? 34.798 21.985 89.556 1.00 21.30 217 THR A C 1
ATOM 3111 O O . THR A 1 217 ? 34.008 21.633 90.441 1.00 22.29 217 THR A O 1
ATOM 3122 N N . GLY A 1 218 ? 34.520 22.964 88.692 1.00 19.06 218 GLY A N 1
ATOM 3123 C CA . GLY A 1 218 ? 33.202 23.573 88.667 1.00 21.38 218 GLY A CA 1
ATOM 3124 C C . GLY A 1 218 ? 32.087 22.572 88.441 1.00 22.66 218 GLY A C 1
ATOM 3125 O O . GLY A 1 218 ? 30.940 22.821 88.822 1.00 23.22 218 GLY A O 1
ATOM 3129 N N . PHE A 1 219 ? 32.397 21.444 87.798 1.00 24.54 219 PHE A N 1
ATOM 3130 C CA . PHE A 1 219 ? 31.479 20.317 87.666 1.00 23.01 219 PHE A CA 1
ATOM 3131 C C . PHE A 1 219 ? 31.733 19.228 88.701 1.00 23.50 219 PHE A C 1
ATOM 3132 O O . PHE A 1 219 ? 30.796 18.759 89.351 1.00 27.82 219 PHE A O 1
ATOM 3149 N N . THR A 1 220 ? 32.991 18.804 88.854 1.00 26.04 220 THR A N 1
ATOM 3150 C CA . THR A 1 220 ? 33.294 17.585 89.598 1.00 26.74 220 THR A CA 1
ATOM 3151 C C . THR A 1 220 ? 33.199 17.762 91.108 1.00 21.64 220 THR A C 1
ATOM 3152 O O . THR A 1 220 ? 33.161 16.759 91.827 1.00 24.85 220 THR A O 1
ATOM 3163 N N . SER A 1 221 ? 33.181 18.997 91.611 1.00 22.61 221 SER A N 1
ATOM 3164 C CA . SER A 1 221 ? 33.040 19.195 93.049 1.00 30.84 221 SER A CA 1
ATOM 3165 C C . SER A 1 221 ? 31.825 18.452 93.580 1.00 36.45 221 SER A C 1
ATOM 3166 O O . SER A 1 221 ? 31.887 17.815 94.639 1.00 35.59 221 SER A O 1
ATOM 3174 N N . GLY A 1 222 ? 30.711 18.522 92.858 1.00 36.22 222 GLY A N 1
ATOM 3175 C CA . GLY A 1 222 ? 29.529 17.785 93.259 1.00 31.29 222 GLY A CA 1
ATOM 3176 C C . GLY A 1 222 ? 29.009 18.254 94.600 1.00 30.41 222 GLY A C 1
ATOM 3177 O O . GLY A 1 222 ? 29.068 19.441 94.938 1.00 30.42 222 GLY A O 1
ATOM 3181 N N . GLN A 1 223 ? 28.495 17.307 95.382 1.00 31.03 223 GLN A N 1
ATOM 3182 C CA . GLN A 1 223 ? 27.859 17.627 96.652 1.00 41.09 223 GLN A CA 1
ATOM 3183 C C . GLN A 1 223 ? 28.859 18.251 97.624 1.00 33.28 223 GLN A C 1
ATOM 3184 O O . GLN A 1 223 ? 30.078 18.093 97.499 1.00 31.80 223 GLN A O 1
ATOM 3198 N N . GLU A 1 224 ? 28.319 18.973 98.611 1.00 39.33 224 GLU A N 1
ATOM 3199 C CA . GLU A 1 224 ? 29.169 19.615 99.608 1.00 40.62 224 GLU A CA 1
ATOM 3200 C C . GLU A 1 224 ? 29.907 18.594 100.465 1.00 39.37 224 GLU A C 1
ATOM 3201 O O . GLU A 1 224 ? 31.047 18.842 100.872 1.00 45.23 224 GLU A O 1
ATOM 3213 N N . ASP A 1 225 ? 29.281 17.450 100.747 1.00 38.28 225 ASP A N 1
ATOM 3214 C CA . ASP A 1 225 ? 29.913 16.399 101.539 1.00 45.27 225 ASP A CA 1
ATOM 3215 C C . ASP A 1 225 ? 30.891 15.546 100.736 1.00 37.67 225 ASP A C 1
ATOM 3216 O O . ASP A 1 225 ? 31.620 14.749 101.333 1.00 39.97 225 ASP A O 1
ATOM 3225 N N . ASP A 1 226 ? 30.906 15.662 99.411 1.00 35.30 226 ASP A N 1
ATOM 3226 C CA . ASP A 1 226 ? 31.806 14.874 98.575 1.00 33.59 226 ASP A CA 1
ATOM 3227 C C . ASP A 1 226 ? 33.130 15.615 98.400 1.00 32.45 226 ASP A C 1
ATOM 3228 O O . ASP A 1 226 ? 33.154 16.755 97.921 1.00 30.67 226 ASP A O 1
ATOM 3237 N N . HIS A 1 227 ? 34.229 14.963 98.781 1.00 31.78 227 HIS A N 1
ATOM 3238 C CA . HIS A 1 227 ? 35.564 15.530 98.627 1.00 30.26 227 HIS A CA 1
ATOM 3239 C C . HIS A 1 227 ? 36.464 14.602 97.816 1.00 29.04 227 HIS A C 1
ATOM 3240 O O . HIS A 1 227 ? 37.563 14.246 98.253 1.00 29.40 227 HIS A O 1
ATOM 3254 N N . THR A 1 228 ? 36.002 14.213 96.630 1.00 33.40 228 THR A N 1
ATOM 3255 C CA . THR A 1 228 ? 36.755 13.320 95.758 1.00 32.25 228 THR A CA 1
ATOM 3256 C C . THR A 1 228 ? 37.760 14.109 94.927 1.00 26.76 228 THR A C 1
ATOM 3257 O O . THR A 1 228 ? 37.432 15.161 94.370 1.00 31.91 228 THR A O 1
ATOM 3268 N N . ALA A 1 229 ? 38.986 13.599 94.842 1.00 25.14 229 ALA A N 1
ATOM 3269 C CA . ALA A 1 229 ? 40.007 14.192 93.988 1.00 22.89 229 ALA A CA 1
ATOM 3270 C C . ALA A 1 229 ? 39.975 13.517 92.625 1.00 24.53 229 ALA A C 1
ATOM 3271 O O . ALA A 1 229 ? 40.091 12.291 92.528 1.00 27.62 229 ALA A O 1
ATOM 3278 N N . TYR A 1 230 ? 39.854 14.320 91.576 1.00 21.85 230 TYR A N 1
ATOM 3279 C CA . TYR A 1 230 ? 39.796 13.827 90.209 1.00 23.27 230 TYR A CA 1
ATOM 3280 C C . TYR A 1 230 ? 41.073 14.223 89.484 1.00 20.84 230 TYR A C 1
ATOM 3281 O O . TYR A 1 230 ? 41.456 15.398 89.490 1.00 23.11 230 TYR A O 1
ATOM 3299 N N . LEU A 1 231 ? 41.724 13.249 88.862 1.00 21.64 231 LEU A N 1
ATOM 3300 C CA . LEU A 1 231 ? 42.981 13.474 88.172 1.00 21.81 231 LEU A CA 1
ATOM 3301 C C . LEU A 1 231 ? 42.903 13.015 86.722 1.00 21.12 231 LEU A C 1
ATOM 3302 O O . LEU A 1 231 ? 42.069 12.174 86.368 1.00 20.27 231 LEU A O 1
ATOM 3318 N N . PRO A 1 232 ? 43.769 13.549 85.860 1.00 26.38 232 PRO A N 1
ATOM 3319 C CA . PRO A 1 232 ? 43.680 13.227 84.429 1.00 25.06 232 PRO A CA 1
ATOM 3320 C C . PRO A 1 232 ? 43.772 11.731 84.188 1.00 21.56 232 PRO A C 1
ATOM 3321 O O . PRO A 1 232 ? 44.655 11.052 84.713 1.00 21.26 232 PRO A O 1
ATOM 3332 N N . PHE A 1 233 ? 42.863 11.230 83.376 1.00 20.65 233 PHE A N 1
ATOM 3333 C CA . PHE A 1 233 ? 42.792 9.811 83.063 1.00 20.17 233 PHE A CA 1
ATOM 3334 C C . PHE A 1 233 ? 42.825 9.539 81.565 1.00 22.59 233 PHE A C 1
ATOM 3335 O O . PHE A 1 233 ? 43.560 8.652 81.121 1.00 20.42 233 PHE A O 1
ATOM 3352 N N . GLU A 1 234 ? 42.077 10.300 80.769 1.00 17.63 234 GLU A N 1
ATOM 3353 C CA . GLU A 1 234 ? 42.138 10.185 79.319 1.00 20.09 234 GLU A CA 1
ATOM 3354 C C . GLU A 1 234 ? 41.913 11.556 78.709 1.00 21.40 234 GLU A C 1
ATOM 3355 O O . GLU A 1 234 ? 41.326 12.445 79.330 1.00 22.53 234 GLU A O 1
ATOM 3367 N N . LEU A 1 235 ? 42.385 11.718 77.476 1.00 23.83 235 LEU A N 1
ATOM 3368 C CA . LEU A 1 235 ? 42.178 12.953 76.728 1.00 20.21 235 LEU A CA 1
ATOM 3369 C C . LEU A 1 235 ? 41.999 12.601 75.259 1.00 21.54 235 LEU A C 1
ATOM 3370 O O . LEU A 1 235 ? 42.959 12.210 74.587 1.00 19.18 235 LEU A O 1
ATOM 3386 N N . GLY A 1 236 ? 40.775 12.768 74.757 1.00 15.94 236 GLY A N 1
ATOM 3387 C CA . GLY A 1 236 ? 40.512 12.432 73.370 1.00 16.15 236 GLY A CA 1
ATOM 3388 C C . GLY A 1 236 ? 41.396 13.215 72.422 1.00 18.62 236 GLY A C 1
ATOM 3389 O O . GLY A 1 236 ? 42.097 12.639 71.587 1.00 21.37 236 GLY A O 1
ATOM 3393 N N . GLU A 1 237 ? 41.416 14.538 72.575 1.00 19.65 237 GLU A N 1
ATOM 3394 C CA . GLU A 1 237 ? 42.163 15.385 71.656 1.00 22.87 237 GLU A CA 1
ATOM 3395 C C . GLU A 1 237 ? 42.504 16.704 72.328 1.00 17.95 237 GLU A C 1
ATOM 3396 O O . GLU A 1 237 ? 41.648 17.319 72.967 1.00 24.84 237 GLU A O 1
ATOM 3408 N N . LEU A 1 238 ? 43.759 17.118 72.189 1.00 17.88 238 LEU A N 1
ATOM 3409 C CA . LEU A 1 238 ? 44.193 18.472 72.499 1.00 16.78 238 LEU A CA 1
ATOM 3410 C C . LEU A 1 238 ? 44.699 19.092 71.210 1.00 19.16 238 LEU A C 1
ATOM 3411 O O . LEU A 1 238 ? 45.660 18.592 70.616 1.00 21.79 238 LEU A O 1
ATOM 3427 N N . GLU A 1 239 ? 44.048 20.160 70.770 1.00 18.08 239 GLU A N 1
ATOM 3428 C CA . GLU A 1 239 ? 44.418 20.854 69.549 1.00 20.65 239 GLU A CA 1
ATOM 3429 C C . GLU A 1 239 ? 44.968 22.223 69.919 1.00 22.86 239 GLU A C 1
ATOM 3430 O O . GLU A 1 239 ? 44.321 22.981 70.650 1.00 22.00 239 GLU A O 1
ATOM 3442 N N . ILE A 1 240 ? 46.159 22.529 69.423 1.00 19.92 240 ILE A N 1
ATOM 3443 C CA . ILE A 1 240 ? 46.821 23.802 69.674 1.00 21.26 240 ILE A CA 1
ATOM 3444 C C . ILE A 1 240 ? 46.611 24.655 68.434 1.00 19.77 240 ILE A C 1
ATOM 3445 O O . ILE A 1 240 ? 47.196 24.386 67.380 1.00 21.32 240 ILE A O 1
ATOM 3461 N N . LEU A 1 241 ? 45.751 25.670 68.542 1.00 24.30 241 LEU A N 1
ATOM 3462 C CA . LEU A 1 241 ? 45.526 26.578 67.424 1.00 23.77 241 LEU A CA 1
ATOM 3463 C C . LEU A 1 241 ? 46.600 27.655 67.343 1.00 28.90 241 LEU A C 1
ATOM 3464 O O . LEU A 1 241 ? 46.926 28.121 66.245 1.00 26.23 241 LEU A O 1
ATOM 3480 N N . HIS A 1 242 ? 47.145 28.060 68.486 1.00 27.29 242 HIS A N 1
ATOM 3481 C CA . HIS A 1 242 ? 48.259 28.998 68.567 1.00 26.69 242 HIS A CA 1
ATOM 3482 C C . HIS A 1 242 ? 48.656 29.079 70.033 1.00 26.82 242 HIS A C 1
ATOM 3483 O O . HIS A 1 242 ? 47.988 28.518 70.905 1.00 25.35 242 HIS A O 1
ATOM 3497 N N . ALA A 1 243 ? 49.749 29.780 70.298 1.00 33.31 243 ALA A N 1
ATOM 3498 C CA . ALA A 1 243 ? 50.282 29.820 71.651 1.00 33.59 243 ALA A CA 1
ATOM 3499 C C . ALA A 1 243 ? 49.237 30.396 72.601 1.00 28.78 243 ALA A C 1
ATOM 3500 O O . ALA A 1 243 ? 48.739 31.504 72.365 1.00 32.02 243 ALA A O 1
ATOM 3507 N N . PRO A 1 244 ? 48.890 29.701 73.682 1.00 27.64 244 PRO A N 1
ATOM 3508 C CA . PRO A 1 244 ? 47.877 30.237 74.593 1.00 32.12 244 PRO A CA 1
ATOM 3509 C C . PRO A 1 244 ? 48.397 31.450 75.346 1.00 34.06 244 PRO A C 1
ATOM 3510 O O . PRO A 1 244 ? 49.592 31.580 75.624 1.00 34.20 244 PRO A O 1
ATOM 3521 N N . SER A 1 245 ? 47.474 32.348 75.667 1.00 27.69 245 SER A N 1
ATOM 3522 C CA . SER A 1 245 ? 47.799 33.523 76.455 1.00 28.97 245 SER A CA 1
ATOM 3523 C C . SER A 1 245 ? 48.038 33.142 77.912 1.00 32.25 245 SER A C 1
ATOM 3524 O O . SER A 1 245 ? 47.508 32.148 78.415 1.00 29.32 245 SER A O 1
ATOM 3532 N N . ALA A 1 246 ? 48.859 33.943 78.592 1.00 32.01 246 ALA A N 1
ATOM 3533 C CA . ALA A 1 246 ? 49.079 33.731 80.015 1.00 30.64 246 ALA A CA 1
ATOM 3534 C C . ALA A 1 246 ? 47.831 34.047 80.824 1.00 30.76 246 ALA A C 1
ATOM 3535 O O . ALA A 1 246 ? 47.658 33.504 81.920 1.00 32.23 246 ALA A O 1
ATOM 3542 N N . ASN A 1 247 ? 46.953 34.891 80.292 1.00 31.17 247 ASN A N 1
ATOM 3543 C CA . ASN A 1 247 ? 45.672 35.210 80.900 1.00 29.86 247 ASN A CA 1
ATOM 3544 C C . ASN A 1 247 ? 44.577 34.871 79.905 1.00 32.00 247 ASN A C 1
ATOM 3545 O O . ASN A 1 247 ? 44.680 35.206 78.719 1.00 27.99 247 ASN A O 1
ATOM 3556 N N . GLY A 1 248 ? 43.527 34.222 80.385 1.00 22.39 248 GLY A N 1
ATOM 3557 C CA . GLY A 1 248 ? 42.434 33.872 79.506 1.00 21.18 248 GLY A CA 1
ATOM 3558 C C . GLY A 1 248 ? 41.296 33.223 80.251 1.00 20.01 248 GLY A C 1
ATOM 3559 O O . GLY A 1 248 ? 41.167 33.355 81.471 1.00 20.19 248 GLY A O 1
ATOM 3563 N N . TYR A 1 249 ? 40.476 32.502 79.492 1.00 19.09 249 TYR A N 1
ATOM 3564 C CA . TYR A 1 249 ? 39.255 31.912 80.006 1.00 18.38 249 TYR A CA 1
ATOM 3565 C C . TYR A 1 249 ? 39.110 30.503 79.465 1.00 17.80 249 TYR A C 1
ATOM 3566 O O . TYR A 1 249 ? 39.400 30.243 78.293 1.00 16.87 249 TYR A O 1
ATOM 3584 N N . ALA A 1 250 ? 38.667 29.599 80.330 1.00 17.26 250 ALA A N 1
ATOM 3585 C CA . ALA A 1 250 ? 38.322 28.242 79.944 1.00 18.51 250 ALA A CA 1
ATOM 3586 C C . ALA A 1 250 ? 36.809 28.103 79.943 1.00 20.31 250 ALA A C 1
ATOM 3587 O O . ALA A 1 250 ? 36.147 28.465 80.921 1.00 20.23 250 ALA A O 1
ATOM 3594 N N . TYR A 1 251 ? 36.265 27.579 78.852 1.00 15.40 251 TYR A N 1
ATOM 3595 C CA . TYR A 1 251 ? 34.842 27.300 78.746 1.00 15.88 251 TYR A CA 1
ATOM 3596 C C . TYR A 1 251 ? 34.660 25.791 78.766 1.00 17.25 251 TYR A C 1
ATOM 3597 O O . TYR A 1 251 ? 35.091 25.099 77.836 1.00 14.84 251 TYR A O 1
ATOM 3615 N N . ILE A 1 252 ? 34.009 25.289 79.813 1.00 18.86 252 ILE A N 1
ATOM 3616 C CA . ILE A 1 252 ? 33.940 23.860 80.087 1.00 15.65 252 ILE A CA 1
ATOM 3617 C C . ILE A 1 252 ? 32.495 23.407 79.947 1.00 17.24 252 ILE A C 1
ATOM 3618 O O . ILE A 1 252 ? 31.588 24.004 80.538 1.00 18.59 252 ILE A O 1
ATOM 3634 N N . THR A 1 253 ? 32.301 22.325 79.200 1.00 20.41 253 THR A N 1
ATOM 3635 C CA . THR A 1 253 ? 31.016 21.669 79.050 1.00 17.32 253 THR A CA 1
ATOM 3636 C C . THR A 1 253 ? 31.201 20.194 79.364 1.00 18.08 253 THR A C 1
ATOM 3637 O O . THR A 1 253 ? 32.293 19.637 79.227 1.00 16.07 253 THR A O 1
ATOM 3648 N N . ALA A 1 254 ? 30.117 19.565 79.785 1.00 22.68 254 ALA A N 1
ATOM 3649 C CA . ALA A 1 254 ? 30.147 18.146 80.095 1.00 22.27 254 ALA A CA 1
ATOM 3650 C C . ALA A 1 254 ? 30.006 17.338 78.813 1.00 24.69 254 ALA A C 1
ATOM 3651 O O . ALA A 1 254 ? 29.142 17.627 77.977 1.00 23.14 254 ALA A O 1
ATOM 3658 N N . ALA A 1 255 ? 30.909 16.372 78.625 1.00 26.21 255 ALA A N 1
ATOM 3659 C CA . ALA A 1 255 ? 30.760 15.422 77.530 1.00 33.32 255 ALA A CA 1
ATOM 3660 C C . ALA A 1 255 ? 29.620 14.450 77.824 1.00 56.08 255 ALA A C 1
ATOM 3661 O O . ALA A 1 255 ? 28.873 14.064 76.917 1.00 66.20 255 ALA A O 1
ATOM 3668 N N . ASP A 1 256 ? 29.499 14.020 79.081 1.00 84.45 256 ASP A N 1
ATOM 3669 C CA . ASP A 1 256 ? 28.412 13.149 79.570 1.00 91.34 256 ASP A CA 1
ATOM 3670 C C . ASP A 1 256 ? 28.540 11.796 78.865 1.00 99.66 256 ASP A C 1
ATOM 3671 O O . ASP A 1 256 ? 29.630 11.199 78.897 1.00 86.77 256 ASP A O 1
ATOM 3680 N N . GLU A 1 257 ? 27.489 11.266 78.244 1.00 138.02 257 GLU A N 1
ATOM 3681 C CA . GLU A 1 257 ? 27.529 9.923 77.636 1.00 138.35 257 GLU A CA 1
ATOM 3682 C C . GLU A 1 257 ? 27.751 8.843 78.697 1.00 139.89 257 GLU A C 1
ATOM 3683 O O . GLU A 1 257 ? 27.766 7.649 78.393 1.00 141.86 257 GLU A O 1
ATOM 3695 N N . ASP A 1 261 ? 30.219 8.069 87.501 1.00 91.14 261 ASP A N 1
ATOM 3696 C CA . ASP A 1 261 ? 30.390 8.179 88.945 1.00 85.52 261 ASP A CA 1
ATOM 3697 C C . ASP A 1 261 ? 31.862 8.324 89.317 1.00 76.09 261 ASP A C 1
ATOM 3698 O O . ASP A 1 261 ? 32.224 9.184 90.120 1.00 78.28 261 ASP A O 1
ATOM 3707 N N . ASP A 1 262 ? 32.714 7.483 88.731 1.00 45.96 262 ASP A N 1
ATOM 3708 C CA . ASP A 1 262 ? 34.143 7.559 88.996 1.00 37.89 262 ASP A CA 1
ATOM 3709 C C . ASP A 1 262 ? 34.920 8.271 87.898 1.00 34.19 262 ASP A C 1
ATOM 3710 O O . ASP A 1 262 ? 36.068 8.667 88.133 1.00 31.22 262 ASP A O 1
ATOM 3719 N N . VAL A 1 263 ? 34.320 8.467 86.726 1.00 27.24 263 VAL A N 1
ATOM 3720 C CA . VAL A 1 263 ? 34.978 9.124 85.604 1.00 28.43 263 VAL A CA 1
ATOM 3721 C C . VAL A 1 263 ? 34.073 10.247 85.120 1.00 28.71 263 VAL A C 1
ATOM 3722 O O . VAL A 1 263 ? 32.878 10.031 84.891 1.00 30.69 263 VAL A O 1
ATOM 3735 N N . LYS A 1 264 ? 34.643 11.437 84.958 1.00 25.26 264 LYS A N 1
ATOM 3736 C CA . LYS A 1 264 ? 33.921 12.616 84.499 1.00 23.85 264 LYS A CA 1
ATOM 3737 C C . LYS A 1 264 ? 34.618 13.133 83.251 1.00 19.20 264 LYS A C 1
ATOM 3738 O O . LYS A 1 264 ? 35.845 13.279 83.243 1.00 20.04 264 LYS A O 1
ATOM 3757 N N . ARG A 1 265 ? 33.838 13.422 82.210 1.00 28.46 265 ARG A N 1
ATOM 3758 C CA . ARG A 1 265 ? 34.371 13.758 80.896 1.00 24.86 265 ARG A CA 1
ATOM 3759 C C . ARG A 1 265 ? 33.903 15.150 80.488 1.00 25.49 265 ARG A C 1
ATOM 3760 O O . ARG A 1 265 ? 32.753 15.524 80.740 1.00 24.56 265 ARG A O 1
ATOM 3781 N N . PHE A 1 266 ? 34.790 15.917 79.853 1.00 20.19 266 PHE A N 1
ATOM 3782 C CA . PHE A 1 266 ? 34.510 17.312 79.546 1.00 18.83 266 PHE A CA 1
ATOM 3783 C C . PHE A 1 266 ? 35.108 17.703 78.203 1.00 15.99 266 PHE A C 1
ATOM 3784 O O . PHE A 1 266 ? 36.057 17.086 77.713 1.00 15.97 266 PHE A O 1
ATOM 3801 N N . HIS A 1 267 ? 34.517 18.734 77.606 1.00 17.03 267 HIS A N 1
ATOM 3802 C CA . HIS A 1 267 ? 35.121 19.479 76.512 1.00 18.80 267 HIS A CA 1
ATOM 3803 C C . HIS A 1 267 ? 35.504 20.858 77.028 1.00 14.17 267 HIS A C 1
ATOM 3804 O O . HIS A 1 267 ? 34.767 21.454 77.818 1.00 16.46 267 HIS A O 1
ATOM 3818 N N . ILE A 1 268 ? 36.648 21.371 76.581 1.00 17.92 268 ILE A N 1
ATOM 3819 C CA . ILE A 1 268 ? 37.142 22.657 77.060 1.00 17.57 268 ILE A CA 1
ATOM 3820 C C . ILE A 1 268 ? 37.680 23.471 75.891 1.00 15.30 268 ILE A C 1
ATOM 3821 O O . ILE A 1 268 ? 38.371 22.947 75.012 1.00 14.95 268 ILE A O 1
ATOM 3837 N N . LEU A 1 269 ? 37.366 24.762 75.897 1.00 18.60 269 LEU A N 1
ATOM 3838 C CA . LEU A 1 269 ? 38.007 25.750 75.040 1.00 16.19 269 LEU A CA 1
ATOM 3839 C C . LEU A 1 269 ? 38.790 26.711 75.923 1.00 15.77 269 LEU A C 1
ATOM 3840 O O . LEU A 1 269 ? 38.275 27.165 76.950 1.00 15.24 269 LEU A O 1
ATOM 3856 N N . PHE A 1 270 ? 40.030 27.007 75.539 1.00 15.05 270 PHE A N 1
ATOM 3857 C CA . PHE A 1 270 ? 40.811 28.056 76.183 1.00 15.54 270 PHE A CA 1
ATOM 3858 C C . PHE A 1 270 ? 40.982 29.226 75.222 1.00 16.87 270 PHE A C 1
ATOM 3859 O O . PHE A 1 270 ? 41.334 29.029 74.054 1.00 17.28 270 PHE A O 1
ATOM 3876 N N . MET A 1 271 ? 40.764 30.442 75.726 1.00 17.79 271 MET A N 1
ATOM 3877 C CA . MET A 1 271 ? 40.702 31.632 74.887 1.00 21.09 271 MET A CA 1
ATOM 3878 C C . MET A 1 271 ? 41.243 32.836 75.649 1.00 20.82 271 MET A C 1
ATOM 3879 O O . MET A 1 271 ? 41.369 32.814 76.876 1.00 20.50 271 MET A O 1
ATOM 3893 N N . ASP A 1 272 ? 41.564 33.892 74.901 1.00 22.22 272 ASP A N 1
ATOM 3894 C CA . ASP A 1 272 ? 41.914 35.173 75.493 1.00 23.80 272 ASP A CA 1
ATOM 3895 C C . ASP A 1 272 ? 40.648 35.994 75.754 1.00 24.65 272 ASP A C 1
ATOM 3896 O O . ASP A 1 272 ? 39.524 35.555 75.497 1.00 24.80 272 ASP A O 1
ATOM 3905 N N . GLU A 1 273 ? 40.836 37.211 76.270 1.00 27.35 273 GLU A N 1
ATOM 3906 C CA . GLU A 1 273 ? 39.713 38.042 76.696 1.00 31.48 273 GLU A CA 1
ATOM 3907 C C . GLU A 1 273 ? 38.813 38.476 75.540 1.00 30.03 273 GLU A C 1
ATOM 3908 O O . GLU A 1 273 ? 37.696 38.940 75.792 1.00 32.80 273 GLU A O 1
ATOM 3920 N N . ASN A 1 274 ? 39.268 38.377 74.292 1.00 29.00 274 ASN A N 1
ATOM 3921 C CA . ASN A 1 274 ? 38.417 38.667 73.143 1.00 30.16 274 ASN A CA 1
ATOM 3922 C C . ASN A 1 274 ? 37.790 37.413 72.543 1.00 28.51 274 ASN A C 1
ATOM 3923 O O . ASN A 1 274 ? 37.166 37.492 71.479 1.00 29.49 274 ASN A O 1
ATOM 3934 N N . GLY A 1 275 ? 37.927 36.262 73.197 1.00 26.30 275 GLY A N 1
ATOM 3935 C CA . GLY A 1 275 ? 37.336 35.049 72.679 1.00 24.98 275 GLY A CA 1
ATOM 3936 C C . GLY A 1 275 ? 38.157 34.337 71.628 1.00 24.66 275 GLY A C 1
ATOM 3937 O O . GLY A 1 275 ? 37.666 33.366 71.043 1.00 23.94 275 GLY A O 1
ATOM 3941 N N . SER A 1 276 ? 39.373 34.800 71.346 1.00 25.44 276 SER A N 1
ATOM 3942 C CA . SER A 1 276 ? 40.262 34.113 70.415 1.00 25.30 276 SER A CA 1
ATOM 3943 C C . SER A 1 276 ? 40.685 32.777 71.014 1.00 24.64 276 SER A C 1
ATOM 3944 O O . SER A 1 276 ? 41.388 32.737 72.030 1.00 22.41 276 SER A O 1
ATOM 3952 N N . VAL A 1 277 ? 40.265 31.684 70.384 1.00 22.35 277 VAL A N 1
ATOM 3953 C CA . VAL A 1 277 ? 40.499 30.348 70.921 1.00 20.51 277 VAL A CA 1
ATOM 3954 C C . VAL A 1 277 ? 41.919 29.910 70.581 1.00 20.48 277 VAL A C 1
ATOM 3955 O O . VAL A 1 277 ? 42.310 29.884 69.409 1.00 21.54 277 VAL A O 1
ATOM 3968 N N . SER A 1 278 ? 42.690 29.561 71.609 1.00 19.49 278 SER A N 1
ATOM 3969 C CA . SER A 1 278 ? 44.038 29.045 71.426 1.00 19.50 278 SER A CA 1
ATOM 3970 C C . SER A 1 278 ? 44.122 27.533 71.582 1.00 18.12 278 SER A C 1
ATOM 3971 O O . SER A 1 278 ? 44.935 26.898 70.902 1.00 18.41 278 SER A O 1
ATOM 3979 N N . LEU A 1 279 ? 43.292 26.935 72.434 1.00 16.87 279 LEU A N 1
ATOM 3980 C CA . LEU A 1 279 ? 43.345 25.503 72.697 1.00 17.27 279 LEU A CA 1
ATOM 3981 C C . LEU A 1 279 ? 41.941 24.925 72.682 1.00 15.29 279 LEU A C 1
ATOM 3982 O O . LEU A 1 279 ? 41.002 25.532 73.203 1.00 15.44 279 LEU A O 1
ATOM 3998 N N . LYS A 1 280 ? 41.814 23.731 72.107 1.00 21.54 280 LYS A N 1
ATOM 3999 C CA . LYS A 1 280 ? 40.559 22.991 72.070 1.00 22.34 280 LYS A CA 1
ATOM 4000 C C . LYS A 1 280 ? 40.806 21.606 72.646 1.00 22.79 280 LYS A C 1
ATOM 4001 O O . LYS A 1 280 ? 41.687 20.882 72.172 1.00 22.41 280 LYS A O 1
ATOM 4020 N N . ILE A 1 281 ? 40.027 21.246 73.662 1.00 18.23 281 ILE A N 1
ATOM 4021 C CA . ILE A 1 281 ? 40.154 19.972 74.357 1.00 17.55 281 ILE A CA 1
ATOM 4022 C C . ILE A 1 281 ? 38.872 19.186 74.134 1.00 18.54 281 ILE A C 1
ATOM 4023 O O . ILE A 1 281 ? 37.782 19.645 74.498 1.00 17.40 281 ILE A O 1
ATOM 4039 N N . LYS A 1 282 ? 39.008 17.995 73.562 1.00 22.94 282 LYS A N 1
ATOM 4040 C CA . LYS A 1 282 ? 37.890 17.100 73.311 1.00 20.97 282 LYS A CA 1
ATOM 4041 C C . LYS A 1 282 ? 38.031 15.899 74.236 1.00 20.81 282 LYS A C 1
ATOM 4042 O O . LYS A 1 282 ? 39.085 15.256 74.262 1.00 15.06 282 LYS A O 1
ATOM 4061 N N . ASN A 1 283 ? 36.988 15.632 75.022 1.00 21.27 283 ASN A N 1
ATOM 4062 C CA . ASN A 1 283 ? 36.894 14.416 75.827 1.00 22.64 283 ASN A CA 1
ATOM 4063 C C . ASN A 1 283 ? 38.070 14.285 76.795 1.00 17.85 283 ASN A C 1
ATOM 4064 O O . ASN A 1 283 ? 38.839 13.323 76.762 1.00 18.28 283 ASN A O 1
ATOM 4075 N N . LEU A 1 284 ? 38.202 15.285 77.662 1.00 14.15 284 LEU A N 1
ATOM 4076 C CA . LEU A 1 284 ? 39.084 15.167 78.814 1.00 18.24 284 LEU A CA 1
ATOM 4077 C C . LEU A 1 284 ? 38.361 14.375 79.898 1.00 15.61 284 LEU A C 1
ATOM 4078 O O . LEU A 1 284 ? 37.313 14.802 80.395 1.00 18.39 284 LEU A O 1
ATOM 4094 N N . ALA A 1 285 ? 38.928 13.239 80.278 1.00 14.64 285 ALA A N 1
ATOM 4095 C CA . ALA A 1 285 ? 38.359 12.381 81.305 1.00 15.61 285 ALA A CA 1
ATOM 4096 C C . ALA A 1 285 ? 39.217 12.468 82.557 1.00 15.98 285 ALA A C 1
ATOM 4097 O O . ALA A 1 285 ? 40.437 12.281 82.489 1.00 15.20 285 ALA A O 1
ATOM 4104 N N . LEU A 1 286 ? 38.579 12.745 83.693 1.00 19.74 286 LEU A N 1
ATOM 4105 C CA . LEU A 1 286 ? 39.242 12.723 84.987 1.00 17.94 286 LEU A CA 1
ATOM 4106 C C . LEU A 1 286 ? 38.638 11.606 85.824 1.00 19.76 286 LEU A C 1
ATOM 4107 O O . LEU A 1 286 ? 37.440 11.322 85.740 1.00 23.69 286 LEU A O 1
ATOM 4123 N N . LYS A 1 287 ? 39.482 10.975 86.635 1.00 18.46 287 LYS A N 1
ATOM 4124 C CA . LYS A 1 287 ? 39.110 9.774 87.364 1.00 20.24 287 LYS A CA 1
ATOM 4125 C C . LYS A 1 287 ? 39.373 9.975 88.846 1.00 21.03 287 LYS A C 1
ATOM 4126 O O . LYS A 1 287 ? 40.417 10.510 89.236 1.00 20.48 287 LYS A O 1
ATOM 4145 N N . ALA A 1 288 ? 38.433 9.522 89.669 1.00 23.14 288 ALA A N 1
ATOM 4146 C CA . ALA A 1 288 ? 38.599 9.628 91.110 1.00 23.85 288 ALA A CA 1
ATOM 4147 C C . ALA A 1 288 ? 39.848 8.872 91.547 1.00 25.44 288 ALA A C 1
ATOM 4148 O O . ALA A 1 288 ? 40.087 7.741 91.115 1.00 26.50 288 ALA A O 1
ATOM 4155 N N . LEU A 1 289 ? 40.660 9.511 92.385 1.00 31.09 289 LEU A N 1
ATOM 4156 C CA . LEU A 1 289 ? 41.856 8.892 92.946 1.00 33.23 289 LEU A CA 1
ATOM 4157 C C . LEU A 1 289 ? 41.726 8.849 94.462 1.00 36.87 289 LEU A C 1
ATOM 4158 O O . LEU A 1 289 ? 41.649 9.898 95.111 1.00 41.21 289 LEU A O 1
ATOM 4174 N N . ARG A 1 290 ? 41.721 7.643 95.024 1.00 46.20 290 ARG A N 1
ATOM 4175 C CA . ARG A 1 290 ? 41.604 7.473 96.466 1.00 54.46 290 ARG A CA 1
ATOM 4176 C C . ARG A 1 290 ? 42.959 7.663 97.140 1.00 49.78 290 ARG A C 1
ATOM 4177 O O . ARG A 1 290 ? 44.002 7.300 96.587 1.00 50.31 290 ARG A O 1
ATOM 4198 N N . ALA A 1 291 ? 42.938 8.240 98.339 1.00 52.12 291 ALA A N 1
ATOM 4199 C CA . ALA A 1 291 ? 44.162 8.372 99.118 1.00 61.30 291 A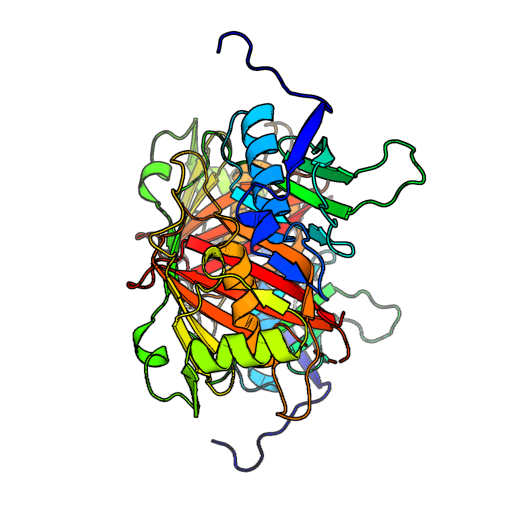LA A CA 1
ATOM 4200 C C . ALA A 1 291 ? 44.746 6.993 99.405 1.00 70.30 291 ALA A C 1
ATOM 4201 O O . ALA A 1 291 ? 44.014 6.019 99.600 1.00 66.95 291 ALA A O 1
ATOM 4208 N N . ALA A 1 292 ? 46.075 6.917 99.421 1.00 88.01 292 ALA A N 1
ATOM 4209 C CA . ALA A 1 292 ? 46.794 5.658 99.626 1.00 82.28 292 ALA A CA 1
ATOM 4210 C C . ALA A 1 292 ? 46.167 4.788 100.716 1.00 79.34 292 ALA A C 1
ATOM 4211 O O . ALA A 1 292 ? 45.664 5.291 101.720 1.00 79.54 292 ALA A O 1
ATOM 4218 N N . PRO B 1 21 ? 6.223 25.598 76.399 1.00 66.75 21 PRO B N 1
ATOM 4219 C CA . PRO B 1 21 ? 5.530 24.322 76.591 1.00 61.28 21 PRO B CA 1
ATOM 4220 C C . PRO B 1 21 ? 5.334 23.969 78.065 1.00 58.58 21 PRO B C 1
ATOM 4221 O O . PRO B 1 21 ? 6.310 23.889 78.811 1.00 58.02 21 PRO B O 1
ATOM 4232 N N . LEU B 1 22 ? 4.082 23.748 78.474 1.00 41.65 22 LEU B N 1
ATOM 4233 C CA . LEU B 1 22 ? 3.810 23.373 79.859 1.00 41.82 22 LEU B CA 1
ATOM 4234 C C . LEU B 1 22 ? 4.349 21.983 80.174 1.00 40.45 22 LEU B C 1
ATOM 4235 O O . LEU B 1 22 ? 4.861 21.744 81.273 1.00 41.41 22 LEU B O 1
ATOM 4251 N N . PHE B 1 23 ? 4.228 21.052 79.231 1.00 38.91 23 PHE B N 1
ATOM 4252 C CA . PHE B 1 23 ? 4.790 19.712 79.355 1.00 42.66 23 PHE B CA 1
ATOM 4253 C C . PHE B 1 23 ? 5.918 19.588 78.341 1.00 45.86 23 PHE B C 1
ATOM 4254 O O . PHE B 1 23 ? 5.665 19.445 77.141 1.00 51.47 23 PHE B O 1
ATOM 4271 N N . ASP B 1 24 ? 7.155 19.635 78.819 1.00 55.88 24 ASP B N 1
ATOM 4272 C CA . ASP B 1 24 ? 8.322 19.519 77.949 1.00 56.38 24 ASP B CA 1
ATOM 4273 C C . ASP B 1 24 ? 8.757 18.058 77.990 1.00 50.20 24 ASP B C 1
ATOM 4274 O O . ASP B 1 24 ? 9.579 17.652 78.812 1.00 54.84 24 ASP B O 1
ATOM 4283 N N . PHE B 1 25 ? 8.192 17.264 77.086 1.00 35.28 25 PHE B N 1
ATOM 4284 C CA . PHE B 1 25 ? 8.379 15.821 77.115 1.00 32.59 25 PHE B CA 1
ATOM 4285 C C . PHE B 1 25 ? 9.777 15.433 76.647 1.00 32.26 25 PHE B C 1
ATOM 4286 O O . PHE B 1 25 ? 10.416 16.138 75.860 1.00 33.40 25 PHE B O 1
ATOM 4303 N N . SER B 1 26 ? 10.243 14.290 77.142 1.00 32.84 26 SER B N 1
ATOM 4304 C CA . SER B 1 26 ? 11.352 13.568 76.535 1.00 34.61 26 SER B CA 1
ATOM 4305 C C . SER B 1 26 ? 10.793 12.527 75.574 1.00 31.44 26 SER B C 1
ATOM 4306 O O . SER B 1 26 ? 9.862 11.790 75.919 1.00 32.34 26 SER B O 1
ATOM 4314 N N . ALA B 1 27 ? 11.336 12.490 74.365 1.00 36.65 27 ALA B N 1
ATOM 4315 C CA . ALA B 1 27 ? 10.858 11.576 73.340 1.00 32.15 27 ALA B CA 1
ATOM 4316 C C . ALA B 1 27 ? 11.591 10.244 73.415 1.00 32.92 27 ALA B C 1
ATOM 4317 O O . ALA B 1 27 ? 12.807 10.197 73.623 1.00 32.40 27 ALA B O 1
ATOM 4324 N N . GLY B 1 28 ? 10.837 9.163 73.253 1.00 31.33 28 GLY B N 1
ATOM 4325 C CA . GLY B 1 28 ? 11.396 7.842 73.078 1.00 32.48 28 GLY B CA 1
ATOM 4326 C C . GLY B 1 28 ? 11.652 7.556 71.613 1.00 33.76 28 GLY B C 1
ATOM 4327 O O . GLY B 1 28 ? 11.749 8.462 70.782 1.00 28.91 28 GLY B O 1
ATOM 4331 N N . GLU B 1 29 ? 11.753 6.269 71.295 1.00 32.69 29 GLU B N 1
ATOM 4332 C CA . GLU B 1 29 ? 11.958 5.851 69.915 1.00 33.33 29 GLU B CA 1
ATOM 4333 C C . GLU B 1 29 ? 10.800 6.317 69.036 1.00 30.60 29 GLU B C 1
ATOM 4334 O O . GLU B 1 29 ? 9.657 6.433 69.483 1.00 35.31 29 GLU B O 1
ATOM 4346 N N . CYS B 1 30 ? 11.108 6.605 67.773 1.00 28.63 30 CYS B N 1
ATOM 4347 C CA . CYS B 1 30 ? 10.065 6.935 66.813 1.00 34.32 30 CYS B CA 1
ATOM 4348 C C . CYS B 1 30 ? 10.546 6.666 65.397 1.00 33.70 30 CYS B C 1
ATOM 4349 O O . CYS B 1 30 ? 11.702 6.936 65.062 1.00 25.42 30 CYS B O 1
ATOM 4357 N N . ARG B 1 31 ? 9.627 6.190 64.564 1.00 39.01 31 ARG B N 1
ATOM 4358 C CA . ARG B 1 31 ? 9.882 5.927 63.156 1.00 40.54 31 ARG B CA 1
ATOM 4359 C C . ARG B 1 31 ? 9.184 6.985 62.316 1.00 36.56 31 ARG B C 1
ATOM 4360 O O . ARG B 1 31 ? 8.010 7.294 62.546 1.00 37.36 31 ARG B O 1
ATOM 4381 N N . PHE B 1 32 ? 9.917 7.539 61.356 1.00 30.82 32 PHE B N 1
A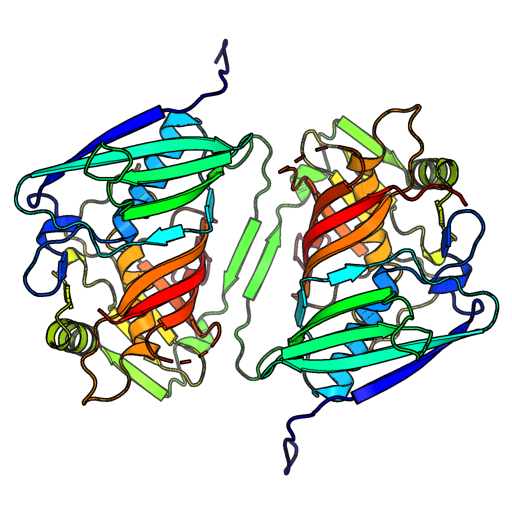TOM 4382 C CA . PHE B 1 32 ? 9.394 8.505 60.403 1.00 28.86 32 PHE B CA 1
ATOM 4383 C C . PHE B 1 32 ? 9.397 7.890 59.012 1.00 30.36 32 PHE B C 1
ATOM 4384 O O . PHE B 1 32 ? 10.310 7.137 58.657 1.00 27.19 32 PHE B O 1
ATOM 4401 N N . TYR B 1 33 ? 8.373 8.213 58.231 1.00 28.67 33 TYR B N 1
ATOM 4402 C CA . TYR B 1 33 ? 8.168 7.619 56.921 1.00 25.99 33 TYR B CA 1
ATOM 4403 C C . TYR B 1 33 ? 8.063 8.704 55.865 1.00 23.83 33 TYR B C 1
ATOM 4404 O O . TYR B 1 33 ? 7.426 9.738 56.081 1.00 27.38 33 TYR B O 1
ATOM 4422 N N . LYS B 1 34 ? 8.688 8.455 54.721 1.00 24.65 34 LYS B N 1
ATOM 4423 C CA . LYS B 1 34 ? 8.614 9.368 53.593 1.00 29.44 34 LYS B CA 1
ATOM 4424 C C . LYS B 1 34 ? 8.625 8.524 52.331 1.00 30.18 34 LYS B C 1
ATOM 4425 O O . LYS B 1 34 ? 9.447 7.611 52.202 1.00 29.76 34 LYS B O 1
ATOM 4444 N N . THR B 1 35 ? 7.692 8.802 51.430 1.00 33.42 35 THR B N 1
ATOM 4445 C CA . THR B 1 35 ? 7.666 8.157 50.124 1.00 33.89 35 THR B CA 1
ATOM 4446 C C . THR B 1 35 ? 8.457 9.038 49.164 1.00 32.70 35 THR B C 1
ATOM 4447 O O . THR B 1 35 ? 8.053 10.167 48.869 1.00 33.45 35 THR B O 1
ATOM 4458 N N . LEU B 1 36 ? 9.602 8.540 48.710 1.00 35.39 36 LEU B N 1
ATOM 4459 C CA . LEU B 1 36 ? 10.409 9.268 47.744 1.00 32.25 36 LEU B CA 1
ATOM 4460 C C . LEU B 1 36 ? 9.867 9.029 46.343 1.00 31.79 36 LEU B C 1
ATOM 4461 O O . LEU B 1 36 ? 9.241 8.004 46.066 1.00 29.37 36 LEU B O 1
ATOM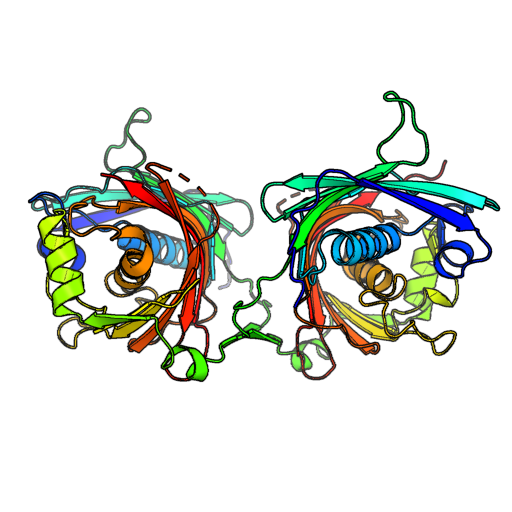 4477 N N . SER B 1 37 ? 10.101 9.997 45.461 1.00 32.98 37 SER B N 1
ATOM 4478 C CA . SER B 1 37 ? 9.684 9.892 44.072 1.00 38.68 37 SER B CA 1
ATOM 4479 C C . SER B 1 37 ? 10.798 10.395 43.169 1.00 33.57 37 SER B C 1
ATOM 4480 O O . SER B 1 37 ? 11.487 11.363 43.503 1.00 29.88 37 SER B O 1
ATOM 4488 N N . ASP B 1 38 ? 10.962 9.749 42.014 1.00 39.48 38 ASP B N 1
ATOM 4489 C CA . ASP B 1 38 ? 11.864 10.291 41.005 1.00 37.28 38 ASP B CA 1
ATOM 4490 C C . ASP B 1 38 ? 11.300 11.540 40.335 1.00 35.49 38 ASP B C 1
ATOM 4491 O O . ASP B 1 38 ? 11.900 12.037 39.380 1.00 40.07 38 ASP B O 1
ATOM 4500 N N . SER B 1 39 ? 10.139 12.024 40.781 1.00 35.65 39 SER B N 1
ATOM 4501 C CA . SER B 1 39 ? 9.664 13.340 40.370 1.00 36.76 39 SER B CA 1
ATOM 4502 C C . SER B 1 39 ? 10.443 14.452 41.064 1.00 36.55 39 SER B C 1
ATOM 4503 O O . SER B 1 39 ? 10.479 15.583 40.567 1.00 36.47 39 SER B O 1
ATOM 4511 N N . GLU B 1 40 ? 11.030 14.163 42.227 1.00 33.80 40 GLU B N 1
ATOM 4512 C CA . GLU B 1 40 ? 11.786 15.154 42.983 1.00 32.51 40 GLU B CA 1
ATOM 4513 C C . GLU B 1 40 ? 13.167 15.363 42.377 1.00 31.80 40 GLU B C 1
ATOM 4514 O O . GLU B 1 40 ? 13.835 14.406 41.973 1.00 28.09 40 GLU B O 1
ATOM 4526 N N . TYR B 1 41 ? 13.620 16.620 42.369 1.00 30.30 41 TYR B N 1
ATOM 4527 C CA . TYR B 1 41 ? 14.858 16.952 41.671 1.00 28.04 41 TYR B CA 1
ATOM 4528 C C . TYR B 1 41 ? 16.053 16.210 42.261 1.00 32.01 41 TYR B C 1
ATOM 4529 O O . TYR B 1 41 ? 16.954 15.793 41.522 1.00 30.32 41 TYR B O 1
ATOM 4547 N N . TYR B 1 42 ? 16.082 16.024 43.585 1.00 23.87 42 TYR B N 1
ATOM 4548 C CA . TYR B 1 42 ? 17.235 15.373 44.197 1.00 24.60 42 TYR B CA 1
ATOM 4549 C C . TYR B 1 42 ? 17.299 13.884 43.881 1.00 25.20 42 TYR B C 1
ATOM 4550 O O . TYR B 1 42 ? 18.293 13.241 44.239 1.00 21.73 42 TYR B O 1
ATOM 4568 N N . VAL B 1 43 ? 16.268 13.319 43.264 1.00 26.37 43 VAL B N 1
ATOM 4569 C CA . VAL B 1 43 ? 16.322 11.965 42.719 1.00 26.89 43 VAL B CA 1
ATOM 4570 C C . VAL B 1 43 ? 16.533 11.970 41.203 1.00 27.16 43 VAL B C 1
ATOM 4571 O O . VAL B 1 43 ? 17.449 11.328 40.695 1.00 24.91 43 VAL B O 1
ATOM 4584 N N . LYS B 1 44 ? 15.679 12.680 40.456 1.00 27.35 44 LYS B N 1
ATOM 4585 C CA . LYS B 1 44 ? 15.729 12.580 38.997 1.00 27.42 44 LYS B CA 1
ATOM 4586 C C . LYS B 1 44 ? 17.081 13.020 38.453 1.00 24.09 44 LYS B C 1
ATOM 4587 O O . LYS B 1 44 ? 17.555 12.477 37.449 1.00 30.33 44 LYS B O 1
ATOM 4606 N N . ASP B 1 45 ? 17.709 14.008 39.084 1.00 26.13 45 ASP B N 1
ATOM 4607 C CA . ASP B 1 45 ? 18.960 14.564 38.588 1.00 25.76 45 ASP B CA 1
ATOM 4608 C C . ASP B 1 45 ? 20.198 13.920 39.212 1.00 33.15 45 ASP B C 1
ATOM 4609 O O . ASP B 1 45 ? 21.305 14.440 39.036 1.00 33.73 45 ASP B O 1
ATOM 4618 N N . HIS B 1 46 ? 20.046 12.795 39.910 1.00 28.71 46 HIS B N 1
ATOM 4619 C CA . HIS B 1 46 ? 21.168 12.085 40.527 1.00 22.54 46 HIS B CA 1
ATOM 4620 C C . HIS B 1 46 ? 21.204 10.674 39.944 1.00 25.21 46 HIS B C 1
ATOM 4621 O O . HIS B 1 46 ? 20.663 9.729 40.526 1.00 24.28 46 HIS B O 1
ATOM 4635 N N . VAL B 1 47 ? 21.873 10.530 38.804 1.00 25.71 47 VAL B N 1
ATOM 4636 C CA . VAL B 1 47 ? 21.904 9.280 38.053 1.00 22.67 47 VAL B CA 1
ATOM 4637 C C . VAL B 1 47 ? 23.261 8.624 38.266 1.00 19.90 47 VAL B C 1
ATOM 4638 O O . VAL B 1 47 ? 24.303 9.213 37.950 1.00 18.83 47 VAL B O 1
ATOM 4651 N N . VAL B 1 48 ? 23.241 7.392 38.769 1.00 22.30 48 VAL B N 1
ATOM 4652 C CA . VAL B 1 48 ? 24.441 6.613 39.056 1.00 20.08 48 VAL B CA 1
ATOM 4653 C C . VAL B 1 48 ? 24.338 5.301 38.294 1.00 25.23 48 VAL B C 1
ATOM 4654 O O . VAL B 1 48 ? 23.418 4.510 38.539 1.00 27.34 48 VAL B O 1
ATOM 4667 N N . HIS B 1 49 ? 25.289 5.053 37.399 1.00 34.47 49 HIS B N 1
ATOM 4668 C CA . HIS B 1 49 ? 25.255 3.869 36.542 1.00 35.91 49 HIS B CA 1
ATOM 4669 C C . HIS B 1 49 ? 23.859 3.666 35.956 1.00 29.46 49 HIS B C 1
ATOM 4670 O O . HIS B 1 49 ? 23.257 2.595 36.057 1.00 34.16 49 HIS B O 1
ATOM 4684 N N . GLU B 1 50 ? 23.340 4.731 35.345 1.00 29.18 50 GLU B N 1
ATOM 4685 C CA . GLU B 1 50 ? 22.087 4.713 34.595 1.00 27.01 50 GLU B CA 1
ATOM 4686 C C . GLU B 1 50 ? 20.859 4.539 35.479 1.00 25.70 50 GLU B C 1
ATOM 4687 O O . GLU B 1 50 ? 19.774 4.244 34.972 1.00 31.12 50 GLU B O 1
ATOM 4699 N N . LYS B 1 51 ? 20.986 4.726 36.789 1.00 30.13 51 LYS B N 1
ATOM 4700 C CA . LYS B 1 51 ? 19.854 4.610 37.698 1.00 27.91 51 LYS B CA 1
ATOM 4701 C C . LYS B 1 51 ? 19.716 5.879 38.523 1.00 26.49 51 LYS B C 1
ATOM 4702 O O . LYS B 1 51 ? 20.714 6.463 38.951 1.00 30.96 51 LYS B O 1
ATOM 4721 N N . THR B 1 52 ? 18.472 6.311 38.722 1.00 26.18 52 THR B N 1
ATOM 4722 C CA . THR B 1 52 ? 18.180 7.408 39.633 1.00 21.57 52 THR B CA 1
ATOM 4723 C C . THR B 1 52 ? 18.234 6.893 41.067 1.00 24.88 52 THR B C 1
ATOM 4724 O O . THR B 1 52 ? 17.465 5.999 41.442 1.00 28.49 52 THR B O 1
ATOM 4735 N N . VAL B 1 53 ? 19.138 7.453 41.867 1.00 20.28 53 VAL B N 1
ATOM 4736 C CA . VAL B 1 53 ? 19.349 7.000 43.236 1.00 27.16 53 VAL B CA 1
ATOM 4737 C C . VAL B 1 53 ? 19.320 8.199 44.168 1.00 20.49 53 VAL B C 1
ATOM 4738 O O . VAL B 1 53 ? 19.784 9.292 43.826 1.00 25.80 53 VAL B O 1
ATOM 4751 N N . LEU B 1 54 ? 18.802 7.982 45.363 1.00 27.09 54 LEU B N 1
ATOM 4752 C CA . LEU B 1 54 ? 18.840 9.018 46.380 1.00 20.29 54 LEU B CA 1
ATOM 4753 C C . LEU B 1 54 ? 20.290 9.297 46.757 1.00 19.82 54 LEU B C 1
ATOM 4754 O O . LEU B 1 54 ? 21.021 8.362 47.109 1.00 30.02 54 LEU B O 1
ATOM 4770 N N . PRO B 1 55 ? 20.759 10.542 46.678 1.00 20.16 55 PRO B N 1
ATOM 4771 C CA . PRO B 1 55 ? 22.125 10.832 47.127 1.00 23.54 55 PRO B CA 1
ATOM 4772 C C . PRO B 1 55 ? 22.257 10.641 48.630 1.00 23.68 55 PRO B C 1
ATOM 4773 O O . PRO B 1 55 ? 21.353 10.978 49.399 1.00 20.51 55 PRO B O 1
ATOM 4784 N N . GLY B 1 56 ? 23.405 10.104 49.046 1.00 20.24 56 GLY B N 1
ATOM 4785 C CA . GLY B 1 56 ? 23.667 9.954 50.466 1.00 21.25 56 GLY B CA 1
ATOM 4786 C C . GLY B 1 56 ? 23.525 11.253 51.232 1.00 22.23 56 GLY B C 1
ATOM 4787 O O . GLY B 1 56 ? 23.063 11.256 52.375 1.00 19.01 56 GLY B O 1
ATOM 4791 N N . ALA B 1 57 ? 23.889 12.376 50.608 1.00 15.62 57 ALA B N 1
ATOM 4792 C CA . ALA B 1 57 ? 23.743 13.676 51.255 1.00 19.36 57 ALA B CA 1
ATOM 4793 C C . ALA B 1 57 ? 22.295 13.973 51.617 1.00 22.11 57 ALA B C 1
ATOM 4794 O O . ALA B 1 57 ? 22.033 14.630 52.632 1.00 24.75 57 ALA B O 1
ATOM 4801 N N . ALA B 1 58 ? 21.342 13.502 50.813 1.00 23.23 58 ALA B N 1
ATOM 4802 C CA . ALA B 1 58 ? 19.939 13.769 51.109 1.00 23.83 58 ALA B CA 1
ATOM 4803 C C . ALA B 1 58 ? 19.488 13.039 52.367 1.00 24.83 58 ALA B C 1
ATOM 4804 O O . ALA B 1 58 ? 18.609 13.526 53.088 1.00 20.49 58 ALA B O 1
ATOM 4811 N N . ILE B 1 59 ? 20.076 11.878 52.649 1.00 26.81 59 ILE B N 1
ATOM 4812 C CA . ILE B 1 59 ? 19.731 11.161 53.868 1.00 24.89 59 ILE B CA 1
ATOM 4813 C C . ILE B 1 59 ? 20.196 11.948 55.082 1.00 24.90 59 ILE B C 1
ATOM 4814 O O . ILE B 1 59 ? 19.555 11.913 56.138 1.00 30.26 59 ILE B O 1
ATOM 4830 N N . ILE B 1 60 ? 21.301 12.682 54.948 1.00 25.03 60 ILE B N 1
ATOM 4831 C CA . ILE B 1 60 ? 21.807 13.496 56.049 1.00 19.38 60 ILE B CA 1
ATOM 4832 C C . ILE B 1 60 ? 20.801 14.581 56.413 1.00 25.21 60 ILE B C 1
ATOM 4833 O O . ILE B 1 60 ? 20.472 14.778 57.589 1.00 23.81 60 ILE B O 1
ATOM 4849 N N . GLU B 1 61 ? 20.310 15.314 55.409 1.00 25.13 61 GLU B N 1
ATOM 4850 C CA . GLU B 1 61 ? 19.325 16.359 55.669 1.00 25.40 61 GLU B CA 1
ATOM 4851 C C . GLU B 1 61 ? 18.010 15.776 56.173 1.00 25.93 61 GLU B C 1
ATOM 4852 O O . GLU B 1 61 ? 17.319 16.413 56.976 1.00 24.80 61 GLU B O 1
ATOM 4864 N N . ALA B 1 62 ? 17.645 14.577 55.714 1.00 23.32 62 ALA B N 1
ATOM 4865 C CA . ALA B 1 62 ? 16.422 13.947 56.200 1.00 25.65 62 ALA B CA 1
ATOM 4866 C C . ALA B 1 62 ? 16.545 13.578 57.672 1.00 27.65 62 ALA B C 1
ATOM 4867 O O . ALA B 1 62 ? 15.605 13.779 58.451 1.00 24.94 62 ALA B O 1
ATOM 4874 N N . ALA B 1 63 ? 17.695 13.031 58.072 1.00 22.87 63 ALA B N 1
ATOM 4875 C CA . ALA B 1 63 ? 17.920 12.733 59.481 1.00 20.99 63 ALA B CA 1
ATOM 4876 C C . ALA B 1 63 ? 17.906 14.003 60.320 1.00 22.09 63 ALA B C 1
ATOM 4877 O O . ALA B 1 63 ? 17.344 14.022 61.421 1.00 24.43 63 ALA B O 1
ATOM 4884 N N . ARG B 1 64 ? 18.528 15.074 59.818 1.00 21.49 64 ARG B N 1
ATOM 4885 C CA . ARG B 1 64 ? 18.543 16.337 60.549 1.00 20.89 64 ARG B CA 1
ATOM 4886 C C . ARG B 1 64 ? 17.129 16.858 60.774 1.00 22.29 64 ARG B C 1
ATOM 4887 O O . ARG B 1 64 ? 16.797 17.316 61.874 1.00 25.25 64 ARG B O 1
ATOM 4908 N N . GLU B 1 65 ? 16.280 16.799 59.742 1.00 20.80 65 GLU B N 1
ATOM 4909 C CA . GLU B 1 65 ? 14.907 17.279 59.880 1.00 20.61 65 GLU B CA 1
ATOM 4910 C C . GLU B 1 65 ? 14.117 16.423 60.864 1.00 23.07 65 GLU B C 1
ATOM 4911 O O . GLU B 1 65 ? 13.405 16.957 61.724 1.00 24.62 65 GLU B O 1
ATOM 4923 N N . ALA B 1 66 ? 14.240 15.096 60.765 1.00 23.62 66 ALA B N 1
ATOM 4924 C CA . ALA B 1 66 ? 13.537 14.214 61.692 1.00 18.87 66 ALA B CA 1
ATOM 4925 C C . ALA B 1 66 ? 13.954 14.481 63.133 1.00 20.22 66 ALA B C 1
ATOM 4926 O O . ALA B 1 66 ? 13.113 14.489 64.039 1.00 27.02 66 ALA B O 1
ATOM 4933 N N . GLY B 1 67 ? 15.251 14.684 63.364 1.00 20.30 67 GLY B N 1
ATOM 4934 C CA . GLY B 1 67 ? 15.721 14.954 64.713 1.00 29.16 67 GLY B CA 1
ATOM 4935 C C . GLY B 1 67 ? 15.206 16.276 65.245 1.00 28.90 67 GLY B C 1
ATOM 4936 O O . GLY B 1 67 ? 14.742 16.366 66.385 1.00 29.21 67 GLY B O 1
ATOM 4940 N N . GLU B 1 68 ? 15.279 17.322 64.422 1.00 35.72 68 GLU B N 1
ATOM 4941 C CA . GLU B 1 68 ? 14.785 18.629 64.835 1.00 38.64 68 GLU B CA 1
ATOM 4942 C C . GLU B 1 68 ? 13.298 18.568 65.152 1.00 38.48 68 GLU B C 1
ATOM 4943 O O . GLU B 1 68 ? 12.823 19.222 66.089 1.00 35.14 68 GLU B O 1
ATOM 4955 N N . ARG B 1 69 ? 12.553 17.767 64.392 1.00 32.01 69 ARG B N 1
ATOM 4956 C CA . ARG B 1 69 ? 11.125 17.616 64.636 1.00 31.17 69 ARG B CA 1
ATOM 4957 C C . ARG B 1 69 ? 10.867 16.889 65.951 1.00 33.46 69 ARG B C 1
ATOM 4958 O O . ARG B 1 69 ? 10.076 17.349 66.784 1.00 33.93 69 ARG B O 1
ATOM 4979 N N . LEU B 1 70 ? 11.544 15.759 66.165 1.00 30.85 70 LEU B N 1
ATOM 4980 C CA . LEU B 1 70 ? 11.258 14.934 67.336 1.00 34.07 70 LEU B CA 1
ATOM 4981 C C . LEU B 1 70 ? 11.753 15.591 68.620 1.00 34.60 70 LEU B C 1
ATOM 4982 O O . LEU B 1 70 ? 11.057 15.564 69.643 1.00 33.80 70 LEU B O 1
ATOM 4998 N N . TYR B 1 71 ? 12.947 16.187 68.589 1.00 28.48 71 TYR B N 1
ATOM 4999 C CA . TYR B 1 71 ? 13.584 16.727 69.785 1.00 33.32 71 TYR B CA 1
ATOM 5000 C C . TYR B 1 71 ? 13.291 18.206 70.011 1.00 33.30 71 TYR B C 1
ATOM 5001 O O . TYR B 1 71 ? 13.565 18.714 71.104 1.00 34.89 71 TYR B O 1
ATOM 5019 N N . GLY B 1 72 ? 12.749 18.904 69.017 1.00 40.96 72 GLY B N 1
ATOM 5020 C CA . GLY B 1 72 ? 12.385 20.300 69.177 1.00 42.08 72 GLY B CA 1
ATOM 5021 C C . GLY B 1 72 ? 13.541 21.251 69.399 1.00 39.23 72 GLY B C 1
ATOM 5022 O O . GLY B 1 72 ? 13.367 22.278 70.060 1.00 45.74 72 GLY B O 1
ATOM 5026 N N . LYS B 1 73 ? 14.721 20.936 68.871 1.00 34.96 73 LYS B N 1
ATOM 5027 C CA . LYS B 1 73 ? 15.874 21.819 68.981 1.00 38.21 73 LYS B CA 1
ATOM 5028 C C . LYS B 1 73 ? 16.804 21.559 67.806 1.00 35.99 73 LYS B C 1
ATOM 5029 O O . LYS B 1 73 ? 16.744 20.508 67.162 1.00 34.68 73 LYS B O 1
ATOM 5048 N N . SER B 1 74 ? 17.668 22.535 67.536 1.00 39.86 74 SER B N 1
ATOM 5049 C CA . SER B 1 74 ? 18.554 22.460 66.383 1.00 36.93 74 SER B CA 1
ATOM 5050 C C . SER B 1 74 ? 19.491 21.266 66.484 1.00 36.67 74 SER B C 1
ATOM 5051 O O . SER B 1 74 ? 20.065 20.994 67.542 1.00 37.99 74 SER B O 1
ATOM 5059 N N . VAL B 1 75 ? 19.624 20.543 65.377 1.00 28.39 75 VAL B N 1
ATOM 5060 C CA . VAL B 1 75 ? 20.655 19.525 65.227 1.00 28.98 75 VAL B CA 1
ATOM 5061 C C . VAL B 1 75 ? 21.901 20.212 64.689 1.00 29.12 75 VAL B C 1
ATOM 5062 O O . VAL B 1 75 ? 21.896 20.740 63.572 1.00 29.08 75 VAL B O 1
ATOM 5075 N N . ILE B 1 76 ? 22.979 20.187 65.472 1.00 26.53 76 ILE B N 1
ATOM 5076 C CA . ILE B 1 76 ? 24.214 20.866 65.093 1.00 27.62 76 ILE B CA 1
ATOM 5077 C C . ILE B 1 76 ? 25.286 19.905 64.608 1.00 24.51 76 ILE B C 1
ATOM 5078 O O . ILE B 1 76 ? 26.282 20.354 64.017 1.00 21.54 76 ILE B O 1
ATOM 5094 N N . LYS B 1 77 ? 25.122 18.607 64.827 1.00 22.87 77 LYS B N 1
ATOM 5095 C CA . LYS B 1 77 ? 26.172 17.668 64.482 1.00 19.31 77 LYS B CA 1
ATOM 5096 C C . LYS B 1 77 ? 25.565 16.327 64.108 1.00 18.88 77 LYS B C 1
ATOM 5097 O O . LYS B 1 77 ? 24.568 15.894 64.693 1.00 19.47 77 LYS B O 1
ATOM 5116 N N . LEU B 1 78 ? 26.166 15.699 63.104 1.00 27.35 78 LEU B N 1
ATOM 5117 C CA . LEU B 1 78 ? 25.896 14.321 62.732 1.00 22.69 78 LEU B CA 1
ATOM 5118 C C . LEU B 1 78 ? 27.234 13.606 62.670 1.00 24.94 78 LEU B C 1
ATOM 5119 O O . LEU B 1 78 ? 28.173 14.106 62.044 1.00 33.27 78 LEU B O 1
ATOM 5135 N N . SER B 1 79 ? 27.337 12.467 63.352 1.00 19.57 79 SER B N 1
ATOM 5136 C CA . SER B 1 79 ? 28.622 11.815 63.541 1.00 21.84 79 SER B CA 1
ATOM 5137 C C . SER B 1 79 ? 28.483 10.309 63.376 1.00 20.51 79 SER B C 1
ATOM 5138 O O . SER B 1 79 ? 27.400 9.740 63.529 1.00 22.24 79 SER B O 1
ATOM 5146 N N . GLN B 1 80 ? 29.618 9.664 63.104 1.00 21.42 80 GLN B N 1
ATOM 5147 C CA . GLN B 1 80 ? 29.667 8.217 62.903 1.00 22.40 80 GLN B CA 1
ATOM 5148 C C . GLN B 1 80 ? 28.626 7.763 61.886 1.00 21.28 80 GLN B C 1
ATOM 5149 O O . GLN B 1 80 ? 27.924 6.770 62.082 1.00 21.95 80 GLN B O 1
ATOM 5163 N N . VAL B 1 81 ? 28.518 8.503 60.790 1.00 19.83 81 VAL B N 1
ATOM 5164 C CA . VAL B 1 81 ? 27.588 8.141 59.729 1.00 19.02 81 VAL B CA 1
ATOM 5165 C C . VAL B 1 81 ? 28.215 7.052 58.867 1.00 19.97 81 VAL B C 1
ATOM 5166 O O . VAL B 1 81 ? 29.412 7.087 58.555 1.00 20.59 81 VAL B O 1
ATOM 5179 N N . VAL B 1 82 ? 27.397 6.078 58.477 1.00 22.21 82 VAL B N 1
ATOM 5180 C CA . VAL B 1 82 ? 27.805 4.994 57.590 1.00 21.77 82 VAL B CA 1
ATOM 5181 C C . VAL B 1 82 ? 26.740 4.846 56.510 1.00 23.08 82 VAL B C 1
ATOM 5182 O O . VAL B 1 82 ? 25.544 4.837 56.818 1.00 21.69 82 VAL B O 1
ATOM 5195 N N . TRP B 1 83 ? 27.170 4.740 55.253 1.00 22.79 83 TRP B N 1
ATOM 5196 C CA . TRP B 1 83 ? 26.273 4.540 54.120 1.00 23.20 83 TRP B CA 1
ATOM 5197 C C . TRP B 1 83 ? 26.474 3.163 53.504 1.00 25.74 83 TRP B C 1
ATOM 5198 O O . TRP B 1 83 ? 27.606 2.688 53.382 1.00 32.11 83 TRP B O 1
ATOM 5219 N N . ALA B 1 84 ? 25.374 2.541 53.090 1.00 36.67 84 ALA B N 1
ATOM 5220 C CA . ALA B 1 84 ? 25.428 1.418 52.168 1.00 44.73 84 ALA B CA 1
ATOM 5221 C C . ALA B 1 84 ? 25.429 1.970 50.743 1.00 46.58 84 ALA B C 1
ATOM 5222 O O . ALA B 1 84 ? 25.592 3.173 50.526 1.00 34.93 84 ALA B O 1
ATOM 5229 N N . VAL B 1 85 ? 25.237 1.106 49.751 1.00 49.95 85 VAL B N 1
ATOM 5230 C CA . VAL B 1 85 ? 25.113 1.583 48.376 1.00 43.34 85 VAL B CA 1
ATOM 5231 C C . VAL B 1 85 ? 23.859 2.445 48.310 1.00 39.28 85 VAL B C 1
ATOM 5232 O O . VAL B 1 85 ? 22.917 2.221 49.085 1.00 38.30 85 VAL B O 1
ATOM 5245 N N . PRO B 1 86 ? 23.793 3.428 47.413 1.00 46.17 86 PRO B N 1
ATOM 5246 C CA . PRO B 1 86 ? 22.657 4.355 47.432 1.00 46.55 86 PRO B CA 1
ATOM 5247 C C . PRO B 1 86 ? 21.327 3.635 47.269 1.00 46.08 86 PRO B C 1
ATOM 5248 O O . PRO B 1 86 ? 21.242 2.560 46.672 1.00 47.36 86 PRO B O 1
ATOM 5259 N N . ILE B 1 87 ? 20.283 4.245 47.822 1.00 33.44 87 ILE B N 1
ATOM 5260 C CA . ILE B 1 87 ? 18.920 3.773 47.614 1.00 25.14 87 ILE B CA 1
ATOM 5261 C C . ILE B 1 87 ? 18.488 4.131 46.200 1.00 31.45 87 ILE B C 1
ATOM 5262 O O . ILE B 1 87 ? 18.429 5.315 45.835 1.00 29.14 87 ILE B O 1
ATOM 5278 N N . THR B 1 88 ? 18.182 3.120 45.392 1.00 30.00 88 THR B N 1
ATOM 5279 C CA . THR B 1 88 ? 17.616 3.367 44.074 1.00 38.76 88 THR B CA 1
ATOM 5280 C C . THR B 1 88 ? 16.153 3.774 44.209 1.00 37.09 88 THR B C 1
ATOM 5281 O O . THR B 1 88 ? 15.400 3.191 44.993 1.00 37.26 88 THR B O 1
ATOM 5292 N N . VAL B 1 89 ? 15.742 4.765 43.422 1.00 33.38 89 VAL B N 1
ATOM 5293 C CA . VAL B 1 89 ? 14.386 5.300 43.482 1.00 31.49 89 VAL B CA 1
ATOM 5294 C C . VAL B 1 89 ? 13.862 5.343 42.054 1.00 37.04 89 VAL B C 1
ATOM 5295 O O . VAL B 1 89 ? 14.184 6.260 41.289 1.00 37.48 89 VAL B O 1
ATOM 5308 N N . GLU B 1 90 ? 13.042 4.361 41.701 1.00 57.47 90 GLU B N 1
ATOM 5309 C CA . GLU B 1 90 ? 12.381 4.284 40.406 1.00 65.15 90 GLU B CA 1
ATOM 5310 C C . GLU B 1 90 ? 10.886 4.446 40.659 1.00 68.81 90 GLU B C 1
ATOM 5311 O O . GLU B 1 90 ? 10.247 3.550 41.220 1.00 69.10 90 GLU B O 1
ATOM 5323 N N . LYS B 1 91 ? 10.334 5.584 40.244 1.00 78.86 91 LYS B N 1
ATOM 5324 C CA . LYS B 1 91 ? 8.971 5.990 40.601 1.00 80.69 91 LYS B CA 1
ATOM 5325 C C . LYS B 1 91 ? 8.959 6.189 42.114 1.00 76.70 91 LYS B C 1
ATOM 5326 O O . LYS B 1 91 ? 9.752 7.010 42.606 1.00 93.49 91 LYS B O 1
ATOM 5345 N N . GLU B 1 92 ? 8.129 5.485 42.880 1.00 47.43 92 GLU B N 1
ATOM 5346 C CA . GLU B 1 92 ? 8.011 5.723 44.314 1.00 46.88 92 GLU B CA 1
ATOM 5347 C C . GLU B 1 92 ? 8.797 4.686 45.112 1.00 49.09 92 GLU B C 1
ATOM 5348 O O . GLU B 1 92 ? 8.950 3.537 44.690 1.00 46.00 92 GLU B O 1
ATOM 5360 N N . LYS B 1 93 ? 9.300 5.109 46.274 1.00 46.62 93 LYS B N 1
ATOM 5361 C CA . LYS B 1 93 ? 9.897 4.189 47.233 1.00 39.65 93 LYS B CA 1
ATOM 5362 C C . LYS B 1 93 ? 9.803 4.803 48.620 1.00 34.07 93 LYS B C 1
ATOM 5363 O O . LYS B 1 93 ? 10.172 5.965 48.809 1.00 32.83 93 LYS B O 1
ATOM 5382 N N . THR B 1 94 ? 9.349 4.016 49.590 1.00 37.41 94 THR B N 1
ATOM 5383 C CA . THR B 1 94 ? 9.148 4.504 50.946 1.00 39.99 94 THR B CA 1
ATOM 5384 C C . THR B 1 94 ? 10.371 4.184 51.790 1.00 34.87 94 THR B C 1
ATOM 5385 O O . THR B 1 94 ? 10.819 3.034 51.838 1.00 34.24 94 THR B O 1
ATOM 5396 N N . ILE B 1 95 ? 10.906 5.201 52.449 1.00 27.19 95 ILE B N 1
ATOM 5397 C CA . ILE B 1 95 ? 12.003 5.024 53.384 1.00 31.18 95 ILE B CA 1
ATOM 5398 C C . ILE B 1 95 ? 11.470 5.226 54.793 1.00 28.07 95 ILE B C 1
ATOM 5399 O O . ILE B 1 95 ? 10.488 5.942 55.020 1.00 26.58 95 ILE B O 1
ATOM 5415 N N . MET B 1 96 ? 12.110 4.555 55.740 1.00 33.67 96 MET B N 1
ATOM 5416 C CA . MET B 1 96 ? 11.793 4.685 57.151 1.00 34.66 96 MET B CA 1
ATOM 5417 C C . MET B 1 96 ? 13.055 5.144 57.864 1.00 31.80 96 MET B C 1
ATOM 5418 O O . MET B 1 96 ? 14.135 4.581 57.648 1.00 30.44 96 MET B O 1
ATOM 5432 N N . ILE B 1 97 ? 12.929 6.205 58.655 1.00 25.69 97 ILE B N 1
ATOM 5433 C CA . ILE B 1 97 ? 14.014 6.705 59.486 1.00 28.15 97 ILE B CA 1
ATOM 5434 C C . ILE B 1 97 ? 13.609 6.470 60.934 1.00 32.33 97 ILE B C 1
ATOM 5435 O O . ILE B 1 97 ? 12.634 7.053 61.426 1.00 26.77 97 ILE B O 1
ATOM 5451 N N . ASP B 1 98 ? 14.343 5.594 61.607 1.00 24.90 98 ASP B N 1
ATOM 5452 C CA . ASP B 1 98 ? 14.099 5.269 63.004 1.00 29.24 98 ASP B CA 1
ATOM 5453 C C . ASP B 1 98 ? 15.038 6.118 63.849 1.00 27.76 98 ASP B C 1
ATOM 5454 O O . ASP B 1 98 ? 16.255 6.093 63.640 1.00 26.26 98 ASP B O 1
ATOM 5463 N N . LEU B 1 99 ? 14.471 6.900 64.762 1.00 26.39 99 LEU B N 1
ATOM 5464 C CA . LEU B 1 99 ? 15.240 7.729 65.680 1.00 26.12 99 LEU B CA 1
ATOM 5465 C C . LEU B 1 99 ? 15.190 7.082 67.055 1.00 28.34 99 LEU B C 1
ATOM 5466 O O . LEU B 1 99 ? 14.103 6.848 67.594 1.00 30.18 99 LEU B O 1
ATOM 5482 N N . LEU B 1 100 ? 16.358 6.774 67.605 1.00 29.23 100 LEU B N 1
ATOM 5483 C CA . LEU B 1 100 ? 16.445 6.142 68.905 1.00 36.39 100 LEU B CA 1
ATOM 5484 C C . LEU B 1 100 ? 17.122 7.080 69.887 1.00 31.13 100 LEU B C 1
ATOM 5485 O O . LEU B 1 100 ? 18.192 7.621 69.578 1.00 29.63 100 LEU B O 1
ATOM 5501 N N . PRO B 1 101 ? 16.540 7.309 71.064 1.00 33.66 101 PRO B N 1
ATOM 5502 C CA . PRO B 1 101 ? 17.134 8.277 71.989 1.00 42.69 101 PRO B CA 1
ATOM 5503 C C . PRO B 1 101 ? 18.453 7.768 72.540 1.00 39.91 101 PRO B C 1
ATOM 5504 O O . PRO B 1 101 ? 18.618 6.577 72.814 1.00 38.47 101 PRO B O 1
ATOM 5515 N N . ASN B 1 102 ? 19.405 8.692 72.689 1.00 47.07 102 ASN B N 1
ATOM 5516 C CA . ASN B 1 102 ? 20.715 8.395 73.244 1.00 53.52 102 ASN B CA 1
ATOM 5517 C C . ASN B 1 102 ? 21.045 9.540 74.204 1.00 53.31 102 ASN B C 1
ATOM 5518 O O . ASN B 1 102 ? 21.849 10.425 73.910 1.00 56.67 102 ASN B O 1
ATOM 5529 N N . GLN B 1 103 ? 20.394 9.527 75.362 1.00 54.88 103 GLN B N 1
ATOM 5530 C CA . GLN B 1 103 ? 20.426 10.652 76.314 1.00 61.76 103 GLN B CA 1
ATOM 5531 C C . GLN B 1 103 ? 19.788 11.851 75.602 1.00 70.76 103 GLN B C 1
ATOM 5532 O O . GLN B 1 103 ? 18.783 11.683 74.894 1.00 76.08 103 GLN B O 1
ATOM 5546 N N . LYS B 1 104 ? 20.323 13.063 75.768 1.00 70.05 104 LYS B N 1
ATOM 5547 C CA . LYS B 1 104 ? 19.771 14.216 75.065 1.00 71.56 104 LYS B CA 1
ATOM 5548 C C . LYS B 1 104 ? 19.894 14.056 73.555 1.00 71.62 104 LYS B C 1
ATOM 5549 O O . LYS B 1 104 ? 19.107 14.639 72.799 1.00 74.05 104 LYS B O 1
ATOM 5568 N N . ASP B 1 105 ? 20.871 13.279 73.102 1.00 55.80 105 ASP B N 1
ATOM 5569 C CA . ASP B 1 105 ? 21.126 13.098 71.682 1.00 53.65 105 ASP B CA 1
ATOM 5570 C C . ASP B 1 105 ? 20.223 11.998 71.126 1.00 49.25 105 ASP B C 1
ATOM 5571 O O . ASP B 1 105 ? 19.270 11.548 71.767 1.00 45.71 105 ASP B O 1
ATOM 5580 N N . GLY B 1 106 ? 20.501 11.578 69.894 1.00 40.07 106 GLY B N 1
ATOM 5581 C CA . GLY B 1 106 ? 19.791 10.475 69.283 1.00 37.80 106 GLY B CA 1
ATOM 5582 C C . GLY B 1 106 ? 20.675 9.795 68.261 1.00 36.36 106 GLY B C 1
ATOM 5583 O O . GLY B 1 106 ? 21.747 10.287 67.905 1.00 34.99 106 GLY B O 1
ATOM 5587 N N . ARG B 1 107 ? 20.219 8.632 67.811 1.00 32.61 107 ARG B N 1
ATOM 5588 C CA . ARG B 1 107 ? 20.843 7.928 66.704 1.00 31.64 107 ARG B CA 1
ATOM 5589 C C . ARG B 1 107 ? 19.749 7.528 65.725 1.00 29.19 107 ARG B C 1
ATOM 5590 O O . ARG B 1 107 ? 18.606 7.278 66.118 1.00 28.61 107 ARG B O 1
ATOM 5611 N N . PHE B 1 108 ? 20.095 7.522 64.441 1.00 22.85 108 PHE B N 1
ATOM 5612 C CA . PHE B 1 108 ? 19.142 7.232 63.382 1.00 22.07 108 PHE B CA 1
ATOM 5613 C C . PHE B 1 108 ? 19.585 6.034 62.550 1.00 23.50 108 PHE B C 1
ATOM 5614 O O . PHE B 1 108 ? 20.779 5.752 62.413 1.00 23.91 108 PHE B O 1
ATOM 5631 N N . VAL B 1 109 ? 18.592 5.300 62.046 1.00 24.52 109 VAL B N 1
ATOM 5632 C CA . VAL B 1 109 ? 18.786 4.148 61.171 1.00 23.35 109 VAL B CA 1
ATOM 5633 C C . VAL B 1 109 ? 17.798 4.280 60.016 1.00 23.51 109 VAL B C 1
ATOM 5634 O O . VAL B 1 109 ? 16.609 4.536 60.243 1.00 23.45 109 VAL B O 1
ATOM 5647 N N . VAL B 1 110 ? 18.284 4.111 58.786 1.00 24.61 110 VAL B N 1
ATOM 5648 C CA . VAL B 1 110 ? 17.483 4.309 57.577 1.00 23.26 110 VAL B CA 1
ATOM 5649 C C . VAL B 1 110 ? 17.360 2.976 56.849 1.00 24.07 110 VAL B C 1
ATOM 5650 O O . VAL B 1 110 ? 18.375 2.357 56.505 1.00 24.00 110 VAL B O 1
ATOM 5663 N N . LYS B 1 111 ? 16.119 2.551 56.594 1.00 26.23 111 LYS B N 1
ATOM 5664 C CA . LYS B 1 111 ? 15.835 1.306 55.889 1.00 26.81 111 LYS B CA 1
ATOM 5665 C C . LYS B 1 111 ? 14.716 1.532 54.879 1.00 27.30 111 LYS B C 1
ATOM 5666 O O . LYS B 1 111 ? 13.974 2.516 54.949 1.00 26.56 111 LYS B O 1
ATOM 5685 N N . THR B 1 112 ? 14.604 0.601 53.927 1.00 30.72 112 THR B N 1
ATOM 5686 C CA . THR B 1 112 ? 13.452 0.539 53.037 1.00 34.53 112 THR B CA 1
ATOM 5687 C C . THR B 1 112 ? 12.590 -0.695 53.250 1.00 39.17 112 THR B C 1
ATOM 5688 O O . THR B 1 112 ? 11.435 -0.702 52.814 1.00 41.11 112 THR B O 1
ATOM 5699 N N . ASP B 1 113 ? 13.117 -1.728 53.899 1.00 38.57 113 ASP B N 1
ATOM 5700 C CA . ASP B 1 113 ? 12.362 -2.929 54.222 1.00 45.45 113 ASP B CA 1
ATOM 5701 C C . ASP B 1 113 ? 12.315 -3.074 55.736 1.00 42.68 113 ASP B C 1
ATOM 5702 O O . ASP B 1 113 ? 13.280 -2.739 56.430 1.00 39.58 113 ASP B O 1
ATOM 5711 N N . MET B 1 114 ? 11.190 -3.570 56.246 1.00 57.48 114 MET B N 1
ATOM 5712 C CA . MET B 1 114 ? 10.939 -3.505 57.681 1.00 63.60 114 MET B CA 1
ATOM 5713 C C . MET B 1 114 ? 11.578 -4.649 58.455 1.00 61.51 114 MET B C 1
ATOM 5714 O O . MET B 1 114 ? 11.948 -4.462 59.619 1.00 63.05 114 MET B O 1
ATOM 5728 N N . GLN B 1 115 ? 11.701 -5.831 57.856 1.00 44.80 115 GLN B N 1
ATOM 5729 C CA . GLN B 1 115 ? 12.099 -6.986 58.640 1.00 48.58 115 GLN B CA 1
ATOM 5730 C C . GLN B 1 115 ? 13.482 -6.748 59.245 1.00 51.48 115 GLN B C 1
ATOM 5731 O O . GLN B 1 115 ? 14.279 -5.973 58.708 1.00 44.37 115 GLN B O 1
ATOM 5745 N N . PRO B 1 116 ? 13.791 -7.390 60.375 1.00 64.09 116 PRO B N 1
ATOM 5746 C CA . PRO B 1 116 ? 15.077 -7.104 61.035 1.00 58.65 116 PRO B CA 1
ATOM 5747 C C . PRO B 1 116 ? 16.285 -7.456 60.187 1.00 53.32 116 PRO B C 1
ATOM 5748 O O . PRO B 1 116 ? 17.300 -6.751 60.232 1.00 56.12 116 PRO B O 1
ATOM 5759 N N . GLU B 1 117 ? 16.199 -8.529 59.405 1.00 54.91 117 GLU B N 1
ATOM 5760 C CA . GLU B 1 117 ? 17.312 -8.970 58.575 1.00 55.77 117 GLU B CA 1
ATOM 5761 C C . GLU B 1 117 ? 17.617 -8.013 57.424 1.00 56.75 117 GLU B C 1
ATOM 5762 O O . GLU B 1 117 ? 18.641 -8.189 56.755 1.00 60.99 117 GLU B O 1
ATOM 5774 N N . ALA B 1 118 ? 16.784 -7.002 57.192 1.00 49.08 118 ALA B N 1
ATOM 5775 C CA . ALA B 1 118 ? 16.920 -6.169 56.007 1.00 42.89 118 ALA B CA 1
ATOM 5776 C C . ALA B 1 118 ? 18.098 -5.209 56.144 1.00 40.59 118 ALA B C 1
ATOM 5777 O O . ALA B 1 118 ? 18.562 -4.900 57.244 1.00 40.61 118 ALA B O 1
ATOM 5784 N N . ALA B 1 119 ? 18.573 -4.730 54.996 1.00 45.79 119 ALA B N 1
ATOM 5785 C CA . ALA B 1 119 ? 19.769 -3.900 54.957 1.00 42.62 119 ALA B CA 1
ATOM 5786 C C . ALA B 1 119 ? 19.508 -2.520 55.544 1.00 44.25 119 ALA B C 1
ATOM 5787 O O . ALA B 1 119 ? 18.437 -1.936 55.359 1.00 47.68 119 ALA B O 1
ATOM 5794 N N . VAL B 1 120 ? 20.504 -2.003 56.254 1.00 31.19 120 VAL B N 1
ATOM 5795 C CA . VAL B 1 120 ? 20.504 -0.622 56.716 1.00 28.09 120 VAL B CA 1
ATOM 5796 C C . VAL B 1 120 ? 21.221 0.230 55.675 1.00 26.83 120 VAL B C 1
ATOM 5797 O O . VAL B 1 120 ? 22.412 0.034 55.411 1.00 30.67 120 VAL B O 1
ATOM 5810 N N . HIS B 1 121 ? 20.499 1.177 55.081 1.00 25.05 121 HIS B N 1
ATOM 5811 C CA . HIS B 1 121 ? 21.083 2.008 54.036 1.00 23.81 121 HIS B CA 1
ATOM 5812 C C . HIS B 1 121 ? 21.982 3.097 54.603 1.00 24.34 121 HIS B C 1
ATOM 5813 O O . HIS B 1 121 ? 22.981 3.463 53.972 1.00 25.56 121 HIS B O 1
ATOM 5827 N N . CYS B 1 122 ? 21.659 3.602 55.790 1.00 22.79 122 CYS B N 1
ATOM 5828 C CA . CYS B 1 122 ? 22.416 4.677 56.413 1.00 29.14 122 CYS B CA 1
ATOM 5829 C C . CYS B 1 122 ? 22.104 4.690 57.901 1.00 26.19 122 CYS B C 1
ATOM 5830 O O . CYS B 1 122 ? 20.996 4.348 58.318 1.00 26.53 122 CYS B O 1
ATOM 5838 N N . GLN B 1 123 ? 23.093 5.093 58.695 1.00 24.36 123 GLN B N 1
ATOM 5839 C CA . GLN B 1 123 ? 22.916 5.193 60.136 1.00 22.04 123 GLN B CA 1
ATOM 5840 C C . GLN B 1 123 ? 23.947 6.166 60.679 1.00 25.33 123 GLN B C 1
ATOM 5841 O O . GLN B 1 123 ? 24.959 6.447 60.032 1.00 24.23 123 GLN B O 1
ATOM 5855 N N . GLY B 1 124 ? 23.678 6.676 61.873 1.00 22.59 124 GLY B N 1
ATOM 5856 C CA . GLY B 1 124 ? 24.578 7.624 62.494 1.00 22.87 124 GLY B CA 1
ATOM 5857 C C . GLY B 1 124 ? 23.958 8.225 63.735 1.00 20.71 124 GLY B C 1
ATOM 5858 O O . GLY B 1 124 ? 22.844 7.880 64.139 1.00 21.31 124 GLY B O 1
ATOM 5862 N N . ASN B 1 125 ? 24.708 9.141 64.332 1.00 22.29 125 ASN B N 1
ATOM 5863 C CA . ASN B 1 125 ? 24.304 9.809 65.556 1.00 21.91 125 ASN B CA 1
ATOM 5864 C C . ASN B 1 125 ? 23.844 11.233 65.267 1.00 22.23 125 ASN B C 1
ATOM 5865 O O . ASN B 1 125 ? 24.375 11.914 64.387 1.00 21.15 125 ASN B O 1
ATOM 5876 N N . ILE B 1 126 ? 22.852 11.675 66.033 1.00 26.40 126 ILE B N 1
ATOM 5877 C CA . ILE B 1 126 ? 22.329 13.034 65.971 1.00 25.95 126 ILE B CA 1
ATOM 5878 C C . ILE B 1 126 ? 22.684 13.729 67.276 1.00 27.22 126 ILE B C 1
ATOM 5879 O O . ILE B 1 126 ? 22.407 13.199 68.358 1.00 24.85 126 ILE B O 1
ATOM 5895 N N . ILE B 1 127 ? 23.290 14.912 67.180 1.00 28.74 127 ILE B N 1
ATOM 5896 C CA . ILE B 1 127 ? 23.602 15.734 68.344 1.00 30.24 127 ILE B CA 1
ATOM 5897 C C . ILE B 1 127 ? 22.856 17.053 68.213 1.00 29.20 127 ILE B C 1
ATOM 5898 O O . ILE B 1 127 ? 22.989 17.752 67.200 1.00 28.68 127 ILE B O 1
ATOM 5914 N N . THR B 1 128 ? 22.081 17.388 69.237 1.00 25.39 128 THR B N 1
ATOM 5915 C CA . THR B 1 128 ? 21.305 18.616 69.284 1.00 38.45 128 THR B CA 1
ATOM 5916 C C . THR B 1 128 ? 22.040 19.660 70.107 1.00 31.08 128 THR B C 1
ATOM 5917 O O . THR B 1 128 ? 22.887 19.341 70.943 1.00 29.20 128 THR B O 1
ATOM 5928 N N . CYS B 1 129 ? 21.698 20.918 69.875 1.00 60.57 129 CYS B N 1
ATOM 5929 C CA . CYS B 1 129 ? 22.223 21.966 70.728 1.00 66.50 129 CYS B CA 1
ATOM 5930 C C . CYS B 1 129 ? 21.284 22.136 71.913 1.00 74.35 129 CYS B C 1
ATOM 5931 O O . CYS B 1 129 ? 20.070 21.947 71.805 1.00 78.92 129 CYS B O 1
ATOM 5939 N N . GLY B 1 130 ? 21.864 22.474 73.046 1.00 77.66 130 GLY B N 1
ATOM 5940 C CA . GLY B 1 130 ? 21.105 22.718 74.250 1.00 88.21 130 GLY B CA 1
ATOM 5941 C C . GLY B 1 130 ? 20.587 24.135 74.333 1.00 93.46 130 GLY B C 1
ATOM 5942 O O . GLY B 1 130 ? 20.879 24.993 73.502 1.00 70.73 130 GLY B O 1
ATOM 5946 N N . ASP B 1 131 ? 19.780 24.368 75.366 1.00 116.62 131 ASP B N 1
ATOM 5947 C CA . ASP B 1 131 ? 19.140 25.665 75.531 1.00 121.46 131 ASP B CA 1
ATOM 5948 C C . ASP B 1 131 ? 20.163 26.760 75.795 1.00 120.63 131 ASP B C 1
ATOM 5949 O O . ASP B 1 131 ? 19.979 27.901 75.355 1.00 120.13 131 ASP B O 1
ATOM 5958 N N . GLN B 1 132 ? 21.246 26.436 76.503 1.00 119.73 132 GLN B N 1
ATOM 5959 C CA . GLN B 1 132 ? 22.251 27.419 76.879 1.00 103.14 132 GLN B CA 1
ATOM 5960 C C . GLN B 1 132 ? 23.531 27.273 76.060 1.00 91.46 132 GLN B C 1
ATOM 5961 O O . GLN B 1 132 ? 24.578 27.785 76.464 1.00 102.38 132 GLN B O 1
ATOM 5975 N N . ASP B 1 133 ? 23.474 26.594 74.916 1.00 69.42 133 ASP B N 1
ATOM 5976 C CA . ASP B 1 133 ? 24.693 26.346 74.156 1.00 67.10 133 ASP B CA 1
ATOM 5977 C C . ASP B 1 133 ? 25.334 27.643 73.691 1.00 64.29 133 ASP B C 1
ATOM 5978 O O . ASP B 1 133 ? 24.654 28.618 73.360 1.00 66.50 133 ASP B O 1
ATOM 5987 N N . ALA B 1 134 ? 26.660 27.641 73.680 1.00 61.05 134 ALA B N 1
ATOM 5988 C CA . ALA B 1 134 ? 27.436 28.821 73.362 1.00 65.30 134 ALA B CA 1
ATOM 5989 C C . ALA B 1 134 ? 27.527 29.019 71.855 1.00 68.91 134 ALA B C 1
ATOM 5990 O O . ALA B 1 134 ? 27.267 28.111 71.060 1.00 59.29 134 ALA B O 1
ATOM 5997 N N . SER B 1 135 ? 27.915 30.228 71.472 1.00 94.01 135 SER B N 1
ATOM 5998 C CA . SER B 1 135 ? 28.104 30.594 70.078 1.00 92.15 135 SER B CA 1
ATOM 5999 C C . SER B 1 135 ? 29.588 30.515 69.752 1.00 87.57 135 SER B C 1
ATOM 6000 O O . SER B 1 135 ? 30.413 31.134 70.434 1.00 86.23 135 SER B O 1
ATOM 6008 N N . HIS B 1 136 ? 29.922 29.759 68.711 1.00 69.21 136 HIS B N 1
ATOM 6009 C CA . HIS B 1 136 ? 31.301 29.572 68.293 1.00 54.40 136 HIS B CA 1
ATOM 6010 C C . HIS B 1 136 ? 31.392 29.816 66.795 1.00 46.85 136 HIS B C 1
ATOM 6011 O O . HIS B 1 136 ? 30.544 29.352 66.028 1.00 51.29 136 HIS B O 1
ATOM 6025 N N . THR B 1 137 ? 32.427 30.549 66.387 1.00 32.03 137 THR B N 1
ATOM 6026 C CA . THR B 1 137 ? 32.612 30.933 64.995 1.00 30.71 137 THR B CA 1
ATOM 6027 C C . THR B 1 137 ? 34.008 30.569 64.522 1.00 29.51 137 THR B C 1
ATOM 6028 O O . THR B 1 137 ? 34.954 30.490 65.310 1.00 30.70 137 THR B O 1
ATOM 6039 N N . GLU B 1 138 ? 34.123 30.363 63.213 1.00 27.61 138 GLU B N 1
ATOM 6040 C CA . GLU B 1 138 ? 35.379 29.990 62.586 1.00 26.60 138 GLU B CA 1
ATOM 6041 C C . GLU B 1 138 ? 35.522 30.739 61.270 1.00 26.35 138 GLU B C 1
ATOM 6042 O O . GLU B 1 138 ? 34.541 30.936 60.547 1.00 25.90 138 GLU B O 1
ATOM 6054 N N . ARG B 1 139 ? 36.747 31.153 60.961 1.00 27.47 139 ARG B N 1
ATOM 6055 C CA . ARG B 1 139 ? 37.021 31.927 59.761 1.00 33.90 139 ARG B CA 1
ATOM 6056 C C . ARG B 1 139 ? 38.244 31.365 59.052 1.00 31.65 139 ARG B C 1
ATOM 6057 O O . ARG B 1 139 ? 39.227 30.982 59.695 1.00 27.64 139 ARG B O 1
ATOM 6078 N N . PHE B 1 140 ? 38.174 31.324 57.724 1.00 25.98 140 PHE B N 1
ATOM 6079 C CA . PHE B 1 140 ? 39.219 30.756 56.884 1.00 29.31 140 PHE B CA 1
ATOM 6080 C C . PHE B 1 140 ? 39.820 31.855 56.017 1.00 32.30 140 PHE B C 1
ATOM 6081 O O . PHE B 1 140 ? 39.098 32.707 55.489 1.00 27.67 140 PHE B O 1
ATOM 6098 N N . GLN B 1 141 ? 41.145 31.844 55.891 1.00 27.70 141 GLN B N 1
ATOM 6099 C CA . GLN B 1 141 ? 41.864 32.832 55.084 1.00 31.39 141 GLN B CA 1
ATOM 6100 C C . GLN B 1 141 ? 41.882 32.357 53.632 1.00 29.09 141 GLN B C 1
ATOM 6101 O O . GLN B 1 141 ? 42.756 31.587 53.229 1.00 29.68 141 GLN B O 1
ATOM 6115 N N . LEU B 1 142 ? 40.931 32.845 52.834 1.00 33.39 142 LEU B N 1
ATOM 6116 C CA . LEU B 1 142 ? 40.691 32.300 51.499 1.00 35.08 142 LEU B CA 1
ATOM 6117 C C . LEU B 1 142 ? 41.697 32.785 50.457 1.00 35.48 142 LEU B C 1
ATOM 6118 O O . LEU B 1 142 ? 41.979 32.060 49.497 1.00 38.61 142 LEU B O 1
ATOM 6134 N N . ASP B 1 143 ? 42.248 33.988 50.622 1.00 44.02 143 ASP B N 1
ATOM 6135 C CA . ASP B 1 143 ? 42.877 34.684 49.502 1.00 46.01 143 ASP B CA 1
ATOM 6136 C C . ASP B 1 143 ? 44.005 33.868 48.873 1.00 46.86 143 ASP B C 1
ATOM 6137 O O . ASP B 1 143 ? 44.048 33.696 47.649 1.00 51.45 143 ASP B O 1
ATOM 6146 N N . SER B 1 144 ? 44.923 33.345 49.691 1.00 39.95 144 SER B N 1
ATOM 6147 C CA . SER B 1 144 ? 46.097 32.671 49.141 1.00 40.27 144 SER B CA 1
ATOM 6148 C C . SER B 1 144 ? 45.740 31.439 48.320 1.00 40.53 144 SER B C 1
ATOM 6149 O O . SER B 1 144 ? 46.538 31.022 47.474 1.00 44.14 144 SER B O 1
ATOM 6157 N N . TRP B 1 145 ? 44.572 30.845 48.547 1.00 32.24 145 TRP B N 1
ATOM 6158 C CA . TRP B 1 145 ? 44.179 29.633 47.841 1.00 29.08 145 TRP B CA 1
ATOM 6159 C C . TRP B 1 145 ? 43.459 29.911 46.530 1.00 27.70 145 TRP B C 1
ATOM 6160 O O . TRP B 1 145 ? 43.133 28.963 45.809 1.00 30.97 145 TRP B O 1
ATOM 6181 N N . LEU B 1 146 ? 43.195 31.173 46.208 1.00 29.43 146 LEU B N 1
ATOM 6182 C CA . LEU B 1 146 ? 42.612 31.532 44.923 1.00 33.21 146 LEU B CA 1
ATOM 6183 C C . LEU B 1 146 ? 43.667 31.782 43.850 1.00 31.41 146 LEU B C 1
ATOM 6184 O O . LEU B 1 146 ? 43.309 32.056 42.702 1.00 32.66 146 LEU B O 1
ATOM 6200 N N . THR B 1 147 ? 44.950 31.692 44.196 1.00 37.87 147 THR B N 1
ATOM 6201 C CA . THR B 1 147 ? 46.041 31.828 43.240 1.00 43.68 147 THR B CA 1
ATOM 6202 C C . THR B 1 147 ? 47.165 30.884 43.639 1.00 40.82 147 THR B C 1
ATOM 6203 O O . THR B 1 147 ? 47.167 30.307 44.730 1.00 43.59 147 THR B O 1
ATOM 6214 N N . GLY B 1 148 ? 48.125 30.718 42.732 1.00 36.39 148 GLY B N 1
ATOM 6215 C CA . GLY B 1 148 ? 49.261 29.856 42.982 1.00 37.14 148 GLY B CA 1
ATOM 6216 C C . GLY B 1 148 ? 48.992 28.382 42.791 1.00 39.24 148 GLY B C 1
ATOM 6217 O O . GLY B 1 148 ? 49.860 27.564 43.116 1.00 39.34 148 GLY B O 1
ATOM 6221 N N . GLN B 1 149 ? 47.819 28.016 42.278 1.00 33.97 149 GLN B N 1
ATOM 6222 C CA . GLN B 1 149 ? 47.450 26.614 42.143 1.00 33.02 149 GLN B CA 1
ATOM 6223 C C . GLN B 1 149 ? 48.276 25.922 41.062 1.00 35.31 149 GLN B C 1
ATOM 6224 O O . GLN B 1 149 ? 48.755 26.546 40.112 1.00 37.20 149 GLN B O 1
ATOM 6238 N N . LYS B 1 150 ? 48.440 24.607 41.224 1.00 41.47 150 LYS B N 1
ATOM 6239 C CA . LYS B 1 150 ? 49.066 23.793 40.185 1.00 43.41 150 LYS B CA 1
ATOM 6240 C C . LYS B 1 150 ? 48.187 23.727 38.944 1.00 44.29 150 LYS B C 1
ATOM 6241 O O . LYS B 1 150 ? 48.671 23.865 37.815 1.00 45.45 150 LYS B O 1
ATOM 6260 N N . ARG B 1 151 ? 46.893 23.489 39.136 1.00 40.52 151 ARG B N 1
ATOM 6261 C CA . ARG B 1 151 ? 45.990 23.236 38.029 1.00 38.67 151 ARG B CA 1
ATOM 6262 C C . ARG B 1 151 ? 44.626 23.818 38.358 1.00 39.77 151 ARG B C 1
ATOM 6263 O O . ARG B 1 151 ? 44.250 23.953 39.526 1.00 34.63 151 ARG B O 1
ATOM 6284 N N . LEU B 1 152 ? 43.896 24.162 37.305 1.00 33.49 152 LEU B N 1
ATOM 6285 C CA . LEU B 1 152 ? 42.546 24.687 37.402 1.00 31.56 152 LEU B CA 1
ATOM 6286 C C . LEU B 1 152 ? 41.628 23.756 36.627 1.00 33.66 152 LEU B C 1
ATOM 6287 O O . LEU B 1 152 ? 41.901 23.447 35.463 1.00 39.47 152 LEU B O 1
ATOM 6303 N N . ILE B 1 153 ? 40.555 23.299 37.265 1.00 33.10 153 ILE B N 1
ATOM 6304 C CA . ILE B 1 153 ? 39.587 22.415 36.624 1.00 33.79 153 ILE B CA 1
ATOM 6305 C C . ILE B 1 153 ? 38.271 23.172 36.509 1.00 29.54 153 ILE B C 1
ATOM 6306 O O . ILE B 1 153 ? 37.734 23.661 37.511 1.00 29.03 153 ILE B O 1
ATOM 6322 N N . SER B 1 154 ? 37.764 23.284 35.287 1.00 28.14 154 SER B N 1
ATOM 6323 C CA . SER B 1 154 ? 36.520 23.988 35.035 1.00 27.03 154 SER B CA 1
ATOM 6324 C C . SER B 1 154 ? 35.330 23.084 35.330 1.00 24.69 154 SER B C 1
ATOM 6325 O O . SER B 1 154 ? 35.452 21.860 35.429 1.00 27.02 154 SER B O 1
ATOM 6333 N N . SER B 1 155 ? 34.160 23.708 35.463 1.00 23.91 155 SER B N 1
ATOM 6334 C CA . SER B 1 155 ? 32.943 22.939 35.685 1.00 22.95 155 SER B CA 1
ATOM 6335 C C . SER B 1 155 ? 32.770 21.885 34.596 1.00 24.23 155 SER B C 1
ATOM 6336 O O . SER B 1 155 ? 32.453 20.726 34.887 1.00 23.08 155 SER B O 1
ATOM 6344 N N . ALA B 1 156 ? 33.007 22.266 33.336 1.00 25.71 156 ALA B N 1
ATOM 6345 C CA . ALA B 1 156 ? 32.818 21.343 32.220 1.00 27.14 156 ALA B CA 1
ATOM 6346 C C . ALA B 1 156 ? 33.725 20.123 32.338 1.00 27.84 156 ALA B C 1
ATOM 6347 O O . ALA B 1 156 ? 33.286 18.993 32.093 1.00 30.31 156 ALA B O 1
ATOM 6354 N N . GLU B 1 157 ? 35.000 20.326 32.684 1.00 35.87 157 GLU B N 1
ATOM 6355 C CA . GLU B 1 157 ? 35.900 19.189 32.860 1.00 35.08 157 GLU B CA 1
ATOM 6356 C C . GLU B 1 157 ? 35.435 18.311 34.010 1.00 29.46 157 GLU B C 1
ATOM 6357 O O . GLU B 1 157 ? 35.376 17.082 33.893 1.00 29.88 157 GLU B O 1
ATOM 6369 N N . CYS B 1 158 ? 35.084 18.942 35.132 1.00 23.16 158 CYS B N 1
ATOM 6370 C CA . CYS B 1 158 ? 34.702 18.210 36.331 1.00 23.56 158 CYS B CA 1
ATOM 6371 C C . CYS B 1 158 ? 33.549 17.252 36.053 1.00 21.26 158 CYS B C 1
ATOM 6372 O O . CYS B 1 158 ? 33.601 16.076 36.428 1.00 21.53 158 CYS B O 1
ATOM 6380 N N . TYR B 1 159 ? 32.507 17.724 35.374 1.00 21.63 159 TYR B N 1
ATOM 6381 C CA . TYR B 1 159 ? 31.331 16.888 35.185 1.00 21.68 159 TYR B CA 1
ATOM 6382 C C . TYR B 1 159 ? 31.427 15.964 33.978 1.00 23.71 159 TYR B C 1
ATOM 6383 O O . TYR B 1 159 ? 30.735 14.941 33.952 1.00 23.96 159 TYR B O 1
ATOM 6401 N N . ARG B 1 160 ? 32.303 16.252 33.012 1.00 25.44 160 ARG B N 1
ATOM 6402 C CA . ARG B 1 160 ? 32.619 15.248 31.999 1.00 27.61 160 ARG B CA 1
ATOM 6403 C C . ARG B 1 160 ? 33.327 14.056 32.632 1.00 27.42 160 ARG B C 1
ATOM 6404 O O . ARG B 1 160 ? 32.986 12.900 32.361 1.00 28.43 160 ARG B O 1
ATOM 6425 N N . ASP B 1 161 ? 34.317 14.324 33.483 1.00 26.42 161 ASP B N 1
ATOM 6426 C CA . ASP B 1 161 ? 35.007 13.244 34.179 1.00 26.62 161 ASP B CA 1
ATOM 6427 C C . ASP B 1 161 ? 34.037 12.436 35.033 1.00 25.10 161 ASP B C 1
ATOM 6428 O O . ASP B 1 161 ? 34.092 11.200 35.045 1.00 26.15 161 ASP B O 1
ATOM 6437 N N . PHE B 1 162 ? 33.130 13.114 35.743 1.00 26.72 162 PHE B N 1
ATOM 6438 C CA . PHE B 1 162 ? 32.132 12.406 36.540 1.00 24.83 162 PHE B CA 1
ATOM 6439 C C . PHE B 1 162 ? 31.283 11.494 35.658 1.00 26.42 162 PHE B C 1
ATOM 6440 O O . PHE B 1 162 ? 31.050 10.328 35.995 1.00 26.48 162 PHE B O 1
ATOM 6457 N N . ARG B 1 163 ? 30.813 12.009 34.517 1.00 24.81 163 ARG B N 1
ATOM 6458 C CA . ARG B 1 163 ? 29.918 11.223 33.671 1.00 26.57 163 ARG B CA 1
ATOM 6459 C C . ARG B 1 163 ? 30.636 10.028 33.057 1.00 28.81 163 ARG B C 1
ATOM 6460 O O . ARG B 1 163 ? 30.052 8.945 32.935 1.00 30.02 163 ARG B O 1
ATOM 6481 N N . GLN B 1 164 ? 31.891 10.209 32.639 1.00 29.75 164 GLN B N 1
ATOM 6482 C CA . GLN B 1 164 ? 32.679 9.087 32.142 1.00 32.17 164 GLN B CA 1
ATOM 6483 C C . GLN B 1 164 ? 32.865 8.004 33.198 1.00 31.81 164 GLN B C 1
ATOM 6484 O O . GLN B 1 164 ? 33.146 6.854 32.845 1.00 34.12 164 GLN B O 1
ATOM 6498 N N . SER B 1 165 ? 32.723 8.344 34.481 1.00 33.93 165 SER B N 1
ATOM 6499 C CA . SER B 1 165 ? 32.823 7.376 35.565 1.00 36.29 165 SER B CA 1
ATOM 6500 C C . SER B 1 165 ? 31.490 6.718 35.892 1.00 36.01 165 SER B C 1
ATOM 6501 O O . SER B 1 165 ? 31.456 5.803 36.722 1.00 38.51 165 SER B O 1
ATOM 6509 N N . GLY B 1 166 ? 30.399 7.160 35.270 1.00 28.70 166 GLY B N 1
ATOM 6510 C CA . GLY B 1 166 ? 29.073 6.666 35.575 1.00 28.67 166 GLY B CA 1
ATOM 6511 C C . GLY B 1 166 ? 28.259 7.547 36.496 1.00 26.20 166 GLY B C 1
ATOM 6512 O O . GLY B 1 166 ? 27.121 7.188 36.819 1.00 27.73 166 GLY B O 1
ATOM 6516 N N . LEU B 1 167 ? 28.798 8.685 36.924 1.00 26.98 167 LEU B N 1
ATOM 6517 C CA . LEU B 1 167 ? 28.083 9.625 37.784 1.00 24.68 167 LEU B CA 1
ATOM 6518 C C . LEU B 1 167 ? 27.539 10.733 36.890 1.00 25.24 167 LEU B C 1
ATOM 6519 O O . LEU B 1 167 ? 28.253 11.681 36.553 1.00 22.94 167 LEU B O 1
ATOM 6535 N N . GLU B 1 168 ? 26.274 10.604 36.494 1.00 31.54 168 GLU B N 1
ATOM 6536 C CA . GLU B 1 168 ? 25.624 11.566 35.602 1.00 29.41 168 GLU B CA 1
ATOM 6537 C C . GLU B 1 168 ? 24.824 12.555 36.447 1.00 28.22 168 GLU B C 1
ATOM 6538 O O . GLU B 1 168 ? 23.651 12.342 36.749 1.00 28.35 168 GLU B O 1
ATOM 6550 N N . TYR B 1 169 ? 25.465 13.664 36.801 1.00 26.25 169 TYR B N 1
ATOM 6551 C CA . TYR B 1 169 ? 24.822 14.716 37.578 1.00 25.03 169 TYR B CA 1
ATOM 6552 C C . TYR B 1 169 ? 24.030 15.637 36.658 1.00 22.50 169 TYR B C 1
ATOM 6553 O O . TYR B 1 169 ? 24.584 16.199 35.708 1.00 22.17 169 TYR B O 1
ATOM 6571 N N . GLY B 1 170 ? 22.741 15.794 36.940 1.00 21.84 170 GLY B N 1
ATOM 6572 C CA . GLY B 1 170 ? 21.937 16.784 36.260 1.00 23.26 170 GLY B CA 1
ATOM 6573 C C . GLY B 1 170 ? 22.327 18.196 36.668 1.00 22.50 170 GLY B C 1
ATOM 6574 O O . GLY B 1 170 ? 23.171 18.430 37.536 1.00 20.80 170 GLY B O 1
ATOM 6578 N N . ALA B 1 171 ? 21.673 19.164 36.022 1.00 26.85 171 ALA B N 1
ATOM 6579 C CA . ALA B 1 171 ? 22.032 20.565 36.217 1.00 29.02 171 ALA B CA 1
ATOM 6580 C C . ALA B 1 171 ? 21.863 20.993 37.669 1.00 22.95 171 ALA B C 1
ATOM 6581 O O . ALA B 1 171 ? 22.648 21.800 38.179 1.00 26.29 171 ALA B O 1
ATOM 6588 N N . SER B 1 172 ? 20.842 20.469 38.351 1.00 29.29 172 SER B N 1
ATOM 6589 C CA . SER B 1 172 ? 20.616 20.841 39.745 1.00 28.70 172 SER B CA 1
ATOM 6590 C C . SER B 1 172 ? 21.809 20.483 40.621 1.00 23.75 172 SER B C 1
ATOM 6591 O O . SER B 1 172 ? 22.056 21.148 41.632 1.00 26.06 172 SER B O 1
ATOM 6599 N N . PHE B 1 173 ? 22.543 19.429 40.268 1.00 25.63 173 PHE B N 1
ATOM 6600 C CA . PHE B 1 173 ? 23.682 18.970 41.053 1.00 20.20 173 PHE B CA 1
ATOM 6601 C C . PHE B 1 173 ? 25.009 19.479 40.513 1.00 17.17 173 PHE B C 1
ATOM 6602 O O . PHE B 1 173 ? 26.059 19.150 41.077 1.00 17.25 173 PHE B O 1
ATOM 6619 N N . GLN B 1 174 ? 24.995 20.264 39.438 1.00 17.99 174 GLN B N 1
ATOM 6620 C CA . GLN B 1 174 ? 26.228 20.819 38.882 1.00 23.06 174 GLN B CA 1
ATOM 6621 C C . GLN B 1 174 ? 26.558 22.131 39.591 1.00 24.40 174 GLN B C 1
ATOM 6622 O O . GLN B 1 174 ? 26.458 23.228 39.043 1.00 28.18 174 GLN B O 1
ATOM 6636 N N . VAL B 1 175 ? 26.979 21.990 40.846 1.00 18.62 175 VAL B N 1
ATOM 6637 C CA . VAL B 1 175 ? 27.221 23.152 41.688 1.00 20.59 175 VAL B CA 1
ATOM 6638 C C . VAL B 1 175 ? 28.696 23.536 41.756 1.00 21.63 175 VAL B C 1
ATOM 6639 O O . VAL B 1 175 ? 29.003 24.680 42.117 1.00 23.29 175 VAL B O 1
ATOM 6652 N N . ILE B 1 176 ? 29.608 22.635 41.399 1.00 18.12 176 ILE B N 1
ATOM 6653 C CA . ILE B 1 176 ? 31.027 22.974 41.363 1.00 17.74 176 ILE B CA 1
ATOM 6654 C C . ILE B 1 176 ? 31.280 23.830 40.128 1.00 20.99 176 ILE B C 1
ATOM 6655 O O . ILE B 1 176 ? 31.051 23.393 38.994 1.00 21.62 176 ILE B O 1
ATOM 6671 N N . LYS B 1 177 ? 31.775 25.044 40.343 1.00 19.08 177 LYS B N 1
ATOM 6672 C CA . LYS B 1 177 ? 32.076 25.947 39.246 1.00 21.81 177 LYS B CA 1
ATOM 6673 C C . LYS B 1 177 ? 33.550 25.947 38.870 1.00 23.52 177 LYS B C 1
ATOM 6674 O O . LYS B 1 177 ? 33.880 26.202 37.707 1.00 29.64 177 LYS B O 1
ATOM 6693 N N . GLN B 1 178 ? 34.440 25.683 39.823 1.00 21.20 178 GLN B N 1
ATOM 6694 C CA . GLN B 1 178 ? 35.867 25.639 39.544 1.00 22.54 178 GLN B CA 1
ATOM 6695 C C . GLN B 1 178 ? 36.570 24.920 40.687 1.00 25.32 178 GLN B C 1
ATOM 6696 O O . GLN B 1 178 ? 36.202 25.087 41.853 1.00 24.58 178 GLN B O 1
ATOM 6710 N N . LEU B 1 179 ? 37.585 24.130 40.343 1.00 22.88 179 LEU B N 1
ATOM 6711 C CA . LEU B 1 179 ? 38.446 23.480 41.321 1.00 27.41 179 LEU B CA 1
ATOM 6712 C C . LEU B 1 179 ? 39.852 24.040 41.187 1.00 29.34 179 LEU B C 1
ATOM 6713 O O . LEU B 1 179 ? 40.418 24.059 40.087 1.00 30.50 179 LEU B O 1
ATOM 6729 N N . PHE B 1 180 ? 40.398 24.513 42.303 1.00 27.03 180 PHE B N 1
ATOM 6730 C CA . PHE B 1 180 ? 41.784 24.954 42.386 1.00 27.44 180 PHE B CA 1
ATOM 6731 C C . PHE B 1 180 ? 42.584 23.814 43.002 1.00 31.81 180 PHE B C 1
ATOM 6732 O O . PHE B 1 180 ? 42.425 23.508 44.189 1.00 29.32 180 PHE B O 1
ATOM 6749 N N . ILE B 1 181 ? 43.444 23.194 42.204 1.00 28.48 181 ILE B N 1
ATOM 6750 C CA . ILE B 1 181 ? 44.226 22.046 42.644 1.00 26.22 181 ILE B CA 1
ATOM 6751 C C . ILE B 1 181 ? 45.568 22.565 43.142 1.00 28.81 181 ILE B C 1
ATOM 6752 O O . ILE B 1 181 ? 46.398 23.022 42.352 1.00 29.68 181 ILE B O 1
ATOM 6768 N N . HIS B 1 182 ? 45.790 22.473 44.451 1.00 27.02 182 HIS B N 1
ATOM 6769 C CA . HIS B 1 182 ? 47.058 22.841 45.054 1.00 30.84 182 HIS B CA 1
ATOM 6770 C C . HIS B 1 182 ? 47.833 21.575 45.405 1.00 33.05 182 HIS B C 1
ATOM 6771 O O . HIS B 1 182 ? 47.383 20.452 45.167 1.00 35.22 182 HIS B O 1
ATOM 6785 N N . GLU B 1 183 ? 49.030 21.763 45.963 1.00 34.24 183 GLU B N 1
ATOM 6786 C CA . GLU B 1 183 ? 49.917 20.633 46.213 1.00 34.85 183 GLU B CA 1
ATOM 6787 C C . GLU B 1 183 ? 49.306 19.663 47.217 1.00 35.98 183 GLU B C 1
ATOM 6788 O O . GLU B 1 183 ? 49.330 18.444 47.010 1.00 37.21 183 GLU B O 1
ATOM 6800 N N . ASN B 1 184 ? 48.752 20.186 48.318 1.00 33.14 184 ASN B N 1
ATOM 6801 C CA . ASN B 1 184 ? 48.213 19.348 49.386 1.00 35.01 184 ASN B CA 1
ATOM 6802 C C . ASN B 1 184 ? 46.776 19.714 49.742 1.00 34.85 184 ASN B C 1
ATOM 6803 O O . ASN B 1 184 ? 46.298 19.336 50.816 1.00 34.06 184 ASN B O 1
ATOM 6814 N N . ALA B 1 185 ? 46.076 20.432 48.869 1.00 31.13 185 ALA B N 1
ATOM 6815 C CA . ALA B 1 185 ? 44.714 20.852 49.161 1.00 29.01 185 ALA B CA 1
ATOM 6816 C C . ALA B 1 185 ? 43.996 21.139 47.851 1.00 25.88 185 ALA B C 1
ATOM 6817 O O . ALA B 1 185 ? 44.622 21.368 46.815 1.00 29.53 185 ALA B O 1
ATOM 6824 N N . VAL B 1 186 ? 42.670 21.103 47.917 1.00 22.42 186 VAL B N 1
ATOM 6825 C CA . VAL B 1 186 ? 41.796 21.485 46.815 1.00 21.74 186 VAL B CA 1
ATOM 6826 C C . VAL B 1 186 ? 40.847 22.559 47.330 1.00 19.82 186 VAL B C 1
ATOM 6827 O O . VAL B 1 186 ? 40.294 22.426 48.426 1.00 18.17 186 VAL B O 1
ATOM 6840 N N . LEU B 1 187 ? 40.688 23.631 46.558 1.00 28.49 187 LEU B N 1
ATOM 6841 C CA . LEU B 1 187 ? 39.678 24.651 46.818 1.00 23.73 187 LEU B CA 1
ATOM 6842 C C . LEU B 1 187 ? 38.640 24.577 45.707 1.00 27.00 187 LEU B C 1
ATOM 6843 O O . LEU B 1 187 ? 38.987 24.669 44.525 1.00 27.12 187 LEU B O 1
ATOM 6859 N N . ALA B 1 188 ? 37.380 24.398 46.085 1.00 19.46 188 ALA B N 1
ATOM 6860 C CA . ALA B 1 188 ? 36.283 24.269 45.136 1.00 25.22 188 ALA B CA 1
ATOM 6861 C C . ALA B 1 188 ? 35.333 25.443 45.297 1.00 23.20 188 ALA B C 1
ATOM 6862 O O . ALA B 1 188 ? 34.871 25.723 46.407 1.00 21.72 188 ALA B O 1
ATOM 6869 N N . ARG B 1 189 ? 35.024 26.112 44.192 1.00 17.37 189 ARG B N 1
ATOM 6870 C CA . ARG B 1 189 ? 33.996 27.139 44.198 1.00 23.14 189 ARG B CA 1
ATOM 6871 C C . ARG B 1 189 ? 32.656 26.473 43.930 1.00 19.28 189 ARG B C 1
ATOM 6872 O O . ARG B 1 189 ? 32.529 25.661 43.007 1.00 19.49 189 ARG B O 1
ATOM 6893 N N . ILE B 1 190 ? 31.681 26.774 44.776 1.00 25.65 190 ILE B N 1
ATOM 6894 C CA . ILE B 1 190 ? 30.386 26.116 44.753 1.00 23.96 190 ILE B CA 1
ATOM 6895 C C . ILE B 1 190 ? 29.301 27.174 44.662 1.00 22.69 190 ILE B C 1
ATOM 6896 O O . ILE B 1 190 ? 29.372 28.214 45.329 1.00 26.27 190 ILE B O 1
ATOM 6912 N N . SER B 1 191 ? 28.304 26.919 43.821 1.00 20.98 191 SER B N 1
ATOM 6913 C CA . SER B 1 191 ? 27.208 27.858 43.621 1.00 27.48 191 SER B CA 1
ATOM 6914 C C . SER B 1 191 ? 25.953 27.067 43.293 1.00 28.51 191 SER B C 1
ATOM 6915 O O . SER B 1 191 ? 25.958 26.253 42.364 1.00 28.74 191 SER B O 1
ATOM 6923 N N . LEU B 1 192 ? 24.893 27.286 44.064 1.00 33.27 192 LEU B N 1
ATOM 6924 C CA . LEU B 1 192 ? 23.644 26.587 43.813 1.00 32.35 192 LEU B CA 1
ATOM 6925 C C . LEU B 1 192 ? 22.950 27.176 42.587 1.00 36.17 192 LEU B C 1
ATOM 6926 O O . LEU B 1 192 ? 22.920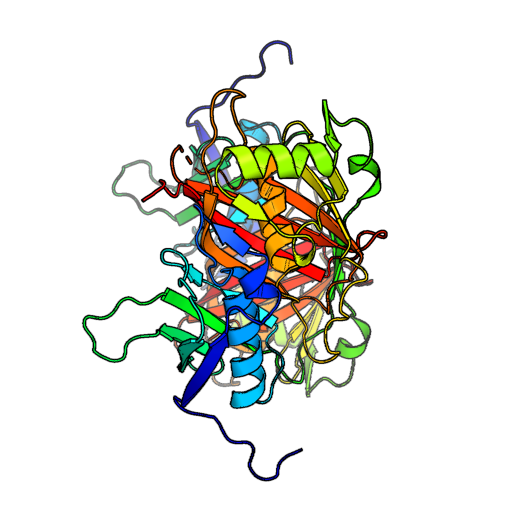 28.398 42.418 1.00 37.54 192 LEU B O 1
ATOM 6942 N N . PRO B 1 193 ? 22.359 26.347 41.729 1.00 38.38 193 PRO B N 1
ATOM 6943 C CA . PRO B 1 193 ? 21.677 26.892 40.556 1.00 43.62 193 PRO B CA 1
ATOM 6944 C C . PRO B 1 193 ? 20.426 27.656 40.957 1.00 42.17 193 PRO B C 1
ATOM 6945 O O . PRO B 1 193 ? 19.816 27.397 41.997 1.00 33.19 193 PRO B O 1
ATOM 6956 N N . GLU B 1 194 ? 20.071 28.639 40.129 1.00 71.46 194 GLU B N 1
ATOM 6957 C CA . GLU B 1 194 ? 18.837 29.382 40.356 1.00 77.59 194 GLU B CA 1
ATOM 6958 C C . GLU B 1 194 ? 17.621 28.470 40.265 1.00 74.03 194 GLU B C 1
ATOM 6959 O O . GLU B 1 194 ? 16.607 28.719 40.927 1.00 74.30 194 GLU B O 1
ATOM 6971 N N . SER B 1 195 ? 17.708 27.411 39.455 1.00 61.42 195 SER B N 1
ATOM 6972 C CA . SER B 1 195 ? 16.548 26.569 39.180 1.00 63.27 195 SER B CA 1
ATOM 6973 C C . SER B 1 195 ? 15.915 26.043 40.463 1.00 63.62 195 SER B C 1
ATOM 6974 O O . SER B 1 195 ? 14.693 26.112 40.633 1.00 64.22 195 SER B O 1
ATOM 6982 N N . ILE B 1 196 ? 16.722 25.511 41.383 1.00 70.40 196 ILE B N 1
ATOM 6983 C CA . ILE B 1 196 ? 16.145 24.876 42.561 1.00 76.61 196 ILE B CA 1
ATOM 6984 C C . ILE B 1 196 ? 15.584 25.947 43.485 1.00 79.92 196 ILE B C 1
ATOM 6985 O O . ILE B 1 196 ? 16.214 26.989 43.722 1.00 74.58 196 ILE B O 1
ATOM 7001 N N . HIS B 1 197 ? 14.396 25.690 44.022 1.00 93.55 197 HIS B N 1
ATOM 7002 C CA . HIS B 1 197 ? 13.769 26.584 44.989 1.00 98.61 197 HIS B CA 1
ATOM 7003 C C . HIS B 1 197 ? 14.108 26.089 46.391 1.00 99.63 197 HIS B C 1
ATOM 7004 O O . HIS B 1 197 ? 13.610 25.047 46.829 1.00 101.81 197 HIS B O 1
ATOM 7018 N N . LYS B 1 198 ? 14.951 26.842 47.091 1.00 114.68 198 LYS B N 1
ATOM 7019 C CA . LYS B 1 198 ? 15.475 26.441 48.390 1.00 110.79 198 LYS B CA 1
ATOM 7020 C C . LYS B 1 198 ? 14.493 26.859 49.479 1.00 114.90 198 LYS B C 1
ATOM 7021 O O . LYS B 1 198 ? 14.232 28.053 49.663 1.00 121.18 198 LYS B O 1
ATOM 7040 N N . LYS B 1 199 ? 13.950 25.877 50.195 1.00 93.50 199 LYS B N 1
ATOM 7041 C CA . LYS B 1 199 ? 12.990 26.158 51.253 1.00 77.71 199 LYS B CA 1
ATOM 7042 C C . LYS B 1 199 ? 13.671 26.800 52.456 1.00 69.60 199 LYS B C 1
ATOM 7043 O O . LYS B 1 199 ? 14.851 26.565 52.736 1.00 59.75 199 LYS B O 1
ATOM 7062 N N . SER B 1 200 ? 12.907 27.635 53.163 1.00 76.41 200 SER B N 1
ATOM 7063 C CA . SER B 1 200 ? 13.419 28.272 54.372 1.00 83.16 200 SER B CA 1
ATOM 7064 C C . SER B 1 200 ? 13.829 27.239 55.416 1.00 79.92 200 SER B C 1
ATOM 7065 O O . SER B 1 200 ? 14.835 27.414 56.113 1.00 80.20 200 SER B O 1
ATOM 7073 N N . GLY B 1 201 ? 13.061 26.153 55.535 1.00 68.42 201 GLY B N 1
ATOM 7074 C CA . GLY B 1 201 ? 13.370 25.112 56.500 1.00 60.56 201 GLY B CA 1
ATOM 7075 C C . GLY B 1 201 ? 14.569 24.255 56.149 1.00 52.00 201 GLY B C 1
ATOM 7076 O O . GLY B 1 201 ? 15.166 23.652 57.046 1.00 53.85 201 GLY B O 1
ATOM 7080 N N . THR B 1 202 ? 14.934 24.182 54.871 1.00 49.53 202 THR B N 1
ATOM 7081 C CA . THR B 1 202 ? 15.990 23.278 54.421 1.00 44.46 202 THR B CA 1
ATOM 7082 C C . THR B 1 202 ? 17.352 23.873 54.749 1.00 41.03 202 THR B C 1
ATOM 7083 O O . THR B 1 202 ? 17.803 24.819 54.095 1.00 40.63 202 THR B O 1
ATOM 7094 N N . LEU B 1 203 ? 18.013 23.313 55.760 1.00 38.41 203 LEU B N 1
ATOM 7095 C CA . LEU B 1 203 ? 19.335 23.789 56.145 1.00 38.32 203 LEU B CA 1
ATOM 7096 C C . LEU B 1 203 ? 20.406 23.264 55.196 1.00 34.10 203 LEU B C 1
ATOM 7097 O O . LEU B 1 203 ? 21.212 24.037 54.666 1.00 34.26 203 LEU B O 1
ATOM 7113 N N . LEU B 1 204 ? 20.421 21.956 54.962 1.00 27.55 204 LEU B N 1
ATOM 7114 C CA . LEU B 1 204 ? 21.421 21.307 54.121 1.00 25.73 204 LEU B CA 1
ATOM 7115 C C . LEU B 1 204 ? 20.748 20.904 52.811 1.00 29.84 204 LEU B C 1
ATOM 7116 O O . LEU B 1 204 ? 20.167 19.822 52.700 1.00 25.11 204 LEU B O 1
ATOM 7132 N N . GLU B 1 205 ? 20.836 21.778 51.816 1.00 24.78 205 GLU B N 1
ATOM 7133 C CA . GLU B 1 205 ? 20.313 21.440 50.504 1.00 22.14 205 GLU B CA 1
ATOM 7134 C C . GLU B 1 205 ? 21.056 20.226 49.963 1.00 21.57 205 GLU B C 1
ATOM 7135 O O . GLU B 1 205 ? 22.296 20.230 49.929 1.00 19.88 205 GLU B O 1
ATOM 7147 N N . PRO B 1 206 ? 20.353 19.177 49.530 1.00 17.31 206 PRO B N 1
ATOM 7148 C CA . PRO B 1 206 ? 21.060 17.982 49.047 1.00 19.45 206 PRO B CA 1
ATOM 7149 C C . PRO B 1 206 ? 22.074 18.284 47.963 1.00 18.30 206 PRO B C 1
ATOM 7150 O O . PRO B 1 206 ? 23.190 17.755 48.007 1.00 21.03 206 PRO B O 1
ATOM 7161 N N . CYS B 1 207 ? 21.733 19.128 46.990 1.00 21.09 207 CYS B N 1
ATOM 7162 C CA A CYS B 1 207 ? 22.691 19.416 45.932 0.71 22.94 207 CYS B CA 1
ATOM 7163 C CA B CYS B 1 207 ? 22.686 19.429 45.930 0.29 21.53 207 CYS B CA 1
ATOM 7164 C C . CYS B 1 207 ? 23.899 20.177 46.466 1.00 16.57 207 CYS B C 1
ATOM 7165 O O . CYS B 1 207 ? 25.017 19.967 45.986 1.00 16.33 207 CYS B O 1
ATOM 7178 N N . LEU B 1 208 ? 23.702 21.047 47.461 1.00 17.36 208 LEU B N 1
ATOM 7179 C CA . LEU B 1 208 ? 24.841 21.731 48.067 1.00 18.03 208 LEU B CA 1
ATOM 7180 C C . LEU B 1 208 ? 25.760 20.732 48.748 1.00 20.84 208 LEU B C 1
ATOM 7181 O O . LEU B 1 208 ? 26.974 20.711 48.508 1.00 18.79 208 LEU B O 1
ATOM 7197 N N . LEU B 1 209 ? 25.192 19.893 49.612 1.00 18.08 209 LEU B N 1
ATOM 7198 C CA . LEU B 1 209 ? 26.009 18.968 50.382 1.00 15.60 209 LEU B CA 1
ATOM 7199 C C . LEU B 1 209 ? 26.641 17.915 49.486 1.00 14.83 209 LEU B C 1
ATOM 7200 O O . LEU B 1 209 ? 27.795 17.528 49.694 1.00 16.49 209 LEU B O 1
ATOM 7216 N N . ASP B 1 210 ? 25.907 17.435 48.482 1.00 19.08 210 ASP B N 1
ATOM 7217 C CA . ASP B 1 210 ? 26.499 16.480 47.555 1.00 16.09 210 ASP B CA 1
ATOM 7218 C C . ASP B 1 210 ? 27.630 17.127 46.764 1.00 16.20 210 ASP B C 1
ATOM 7219 O O . ASP B 1 210 ? 28.647 16.484 46.481 1.00 19.90 210 ASP B O 1
ATOM 7228 N N . GLY B 1 211 ? 27.481 18.407 46.424 1.00 15.91 211 GLY B N 1
ATOM 7229 C CA . GLY B 1 211 ? 28.557 19.109 45.745 1.00 20.15 211 GLY B CA 1
ATOM 7230 C C . GLY B 1 211 ? 29.795 19.238 46.610 1.00 20.30 211 GLY B C 1
ATOM 7231 O O . GLY B 1 211 ? 30.923 19.152 46.118 1.00 21.33 211 GLY B O 1
ATOM 7235 N N . ILE B 1 212 ? 29.602 19.453 47.910 1.00 19.74 212 ILE B N 1
ATOM 7236 C CA . ILE B 1 212 ? 30.729 19.441 48.836 1.00 16.16 212 ILE B CA 1
ATOM 7237 C C . ILE B 1 212 ? 31.414 18.080 48.808 1.00 17.31 212 ILE B C 1
ATOM 7238 O O . ILE B 1 212 ? 32.642 17.986 48.702 1.00 19.91 212 ILE B O 1
ATOM 7254 N N . PHE B 1 213 ? 30.626 17.004 48.873 1.00 20.50 213 PHE B N 1
ATOM 7255 C CA . PHE B 1 213 ? 31.192 15.671 48.693 1.00 16.55 213 PHE B CA 1
ATOM 7256 C C . PHE B 1 213 ? 31.854 15.541 47.324 1.00 21.96 213 PHE B C 1
ATOM 7257 O O . PHE B 1 213 ? 32.951 14.983 47.209 1.00 25.37 213 PHE B O 1
ATOM 7274 N N . GLN B 1 214 ? 31.203 16.060 46.275 1.00 18.88 214 GLN B N 1
ATOM 7275 C CA . GLN B 1 214 ? 31.748 15.974 44.920 1.00 23.97 214 GLN B CA 1
ATOM 7276 C C . GLN B 1 214 ? 33.150 16.557 44.841 1.00 20.62 214 GLN B C 1
ATOM 7277 O O . GLN B 1 214 ? 34.000 16.054 44.096 1.00 16.61 214 GLN B O 1
ATOM 7291 N N . SER B 1 215 ? 33.394 17.649 45.565 1.00 17.54 215 SER B N 1
ATOM 7292 C CA . SER B 1 215 ? 34.622 18.410 45.388 1.00 19.60 215 SER B CA 1
ATOM 7293 C C . SER B 1 215 ? 35.861 17.612 45.758 1.00 20.10 215 SER B C 1
ATOM 7294 O O . SER B 1 215 ? 36.968 18.019 45.389 1.00 16.72 215 SER B O 1
ATOM 7302 N N . THR B 1 216 ? 35.707 16.488 46.461 1.00 16.39 216 THR B N 1
ATOM 7303 C CA . THR B 1 216 ? 36.836 15.599 46.698 1.00 19.47 216 THR B CA 1
ATOM 7304 C C . THR B 1 216 ? 37.397 15.024 45.406 1.00 21.20 216 THR B C 1
ATOM 7305 O O . THR B 1 216 ? 38.495 14.455 45.426 1.00 20.22 216 THR B O 1
ATOM 7316 N N . THR B 1 217 ? 36.675 15.151 44.288 1.00 21.45 217 THR B N 1
ATOM 7317 C CA . THR B 1 217 ? 37.190 14.661 43.015 1.00 23.98 217 THR B CA 1
ATOM 7318 C C . THR B 1 217 ? 38.472 15.375 42.615 1.00 19.61 217 THR B C 1
ATOM 7319 O O . THR B 1 217 ? 39.250 14.832 41.824 1.00 20.38 217 THR B O 1
ATOM 7330 N N . GLY B 1 218 ? 38.726 16.566 43.165 1.00 26.29 218 GLY B N 1
ATOM 7331 C CA . GLY B 1 218 ? 40.011 17.209 42.947 1.00 29.08 218 GLY B CA 1
ATOM 7332 C C . GLY B 1 218 ? 41.175 16.333 43.364 1.00 30.89 218 GLY B C 1
ATOM 7333 O O . GLY B 1 218 ? 42.283 16.472 42.836 1.00 29.29 218 GLY B O 1
ATOM 7337 N N . PHE B 1 219 ? 40.940 15.407 44.296 1.00 28.81 219 PHE B N 1
ATOM 7338 C CA . PHE B 1 219 ? 41.911 14.385 44.671 1.00 23.43 219 PHE B CA 1
ATOM 7339 C C . PHE B 1 219 ? 41.681 13.066 43.943 1.00 24.95 219 PHE B C 1
ATOM 7340 O O . PHE B 1 219 ? 42.622 12.488 43.393 1.00 34.39 219 PHE B O 1
ATOM 7357 N N . THR B 1 220 ? 40.445 12.560 43.950 1.00 25.53 220 THR B N 1
ATOM 7358 C CA . THR B 1 220 ? 40.203 11.185 43.531 1.00 29.97 220 THR B CA 1
ATOM 7359 C C . THR B 1 220 ? 40.178 11.003 42.015 1.00 31.63 220 THR B C 1
ATOM 7360 O O . THR B 1 220 ? 40.316 9.867 41.548 1.00 36.08 220 THR B O 1
ATOM 7371 N N . SER B 1 221 ? 40.012 12.075 41.235 1.00 25.79 221 SER B N 1
ATOM 7372 C CA . SER B 1 221 ? 39.986 11.929 39.780 1.00 36.21 221 SER B CA 1
ATOM 7373 C C . SER B 1 221 ? 41.226 11.200 39.280 1.00 45.07 221 SER B C 1
ATOM 7374 O O . SER B 1 221 ? 41.134 10.287 38.450 1.00 54.07 221 SER B O 1
ATOM 7382 N N . GLY B 1 222 ? 42.395 11.591 39.775 1.00 67.97 222 GLY B N 1
ATOM 7383 C CA . GLY B 1 222 ? 43.616 10.893 39.418 1.00 73.68 222 GLY B CA 1
ATOM 7384 C C . GLY B 1 222 ? 43.899 10.957 37.931 1.00 72.85 222 GLY B C 1
ATOM 7385 O O . GLY B 1 222 ? 43.749 11.999 37.282 1.00 71.55 222 GLY B O 1
ATOM 7389 N N . GLN B 1 223 ? 44.306 9.818 37.380 1.00 77.98 223 GLN B N 1
ATOM 7390 C CA . GLN B 1 223 ? 44.767 9.755 36.004 1.00 88.36 223 GLN B CA 1
ATOM 7391 C C . GLN B 1 223 ? 43.613 9.944 35.023 1.00 82.26 223 GLN B C 1
ATOM 7392 O O . GLN B 1 223 ? 42.434 9.788 35.359 1.00 75.80 223 GLN B O 1
ATOM 7406 N N . GLU B 1 224 ? 43.977 10.290 33.786 1.00 78.83 224 GLU B N 1
ATOM 7407 C CA . GLU B 1 224 ? 43.001 10.333 32.703 1.00 79.34 224 GLU B CA 1
ATOM 7408 C C . GLU B 1 224 ? 42.449 8.947 32.397 1.00 82.02 224 GLU B C 1
ATOM 7409 O O . GLU B 1 224 ? 41.296 8.822 31.968 1.00 75.59 224 GLU B O 1
ATOM 7421 N N . ASP B 1 225 ? 43.252 7.901 32.599 1.00 92.99 225 ASP B N 1
ATOM 7422 C CA . ASP B 1 225 ? 42.793 6.542 32.346 1.00 95.99 225 ASP B CA 1
ATOM 7423 C C . ASP B 1 225 ? 41.884 6.018 33.445 1.00 92.50 225 ASP B C 1
ATOM 7424 O O . ASP B 1 225 ? 41.209 5.003 33.242 1.00 93.69 225 ASP B O 1
ATOM 7433 N N . ASP B 1 226 ? 41.852 6.678 34.597 1.00 84.02 226 ASP B N 1
ATOM 7434 C CA . ASP B 1 226 ? 41.036 6.233 35.715 1.00 81.97 226 ASP B CA 1
ATOM 7435 C C . ASP B 1 226 ? 39.650 6.853 35.601 1.00 76.46 226 ASP B C 1
ATOM 7436 O O . ASP B 1 226 ? 39.511 8.081 35.601 1.00 73.58 226 ASP B O 1
ATOM 7445 N N . HIS B 1 227 ? 38.628 6.002 35.513 1.00 56.02 227 HIS B N 1
ATOM 7446 C CA . HIS B 1 227 ? 37.249 6.470 35.503 1.00 52.76 227 HIS B CA 1
ATOM 7447 C C . HIS B 1 227 ? 36.495 5.792 36.637 1.00 42.89 227 HIS B C 1
ATOM 7448 O O . HIS B 1 227 ? 35.415 5.231 36.429 1.00 43.48 227 HIS B O 1
ATOM 7462 N N . THR B 1 228 ? 37.063 5.842 37.838 1.00 37.32 228 THR B N 1
ATOM 7463 C CA . THR B 1 228 ? 36.460 5.226 39.010 1.00 32.99 228 THR B CA 1
ATOM 7464 C C . THR B 1 228 ? 35.470 6.190 39.644 1.00 33.33 228 THR B C 1
ATOM 7465 O O . THR B 1 228 ? 35.770 7.376 39.818 1.00 36.90 228 THR B O 1
ATOM 7476 N N . ALA B 1 229 ? 34.293 5.678 39.982 1.00 28.91 229 ALA B N 1
ATOM 7477 C CA . ALA B 1 229 ? 33.290 6.449 40.697 1.00 29.70 229 ALA B CA 1
ATOM 7478 C C . ALA B 1 229 ? 33.443 6.218 42.195 1.00 27.29 229 ALA B C 1
ATOM 7479 O O . ALA B 1 229 ? 33.470 5.071 42.651 1.00 29.55 229 ALA B O 1
ATOM 7486 N N . TYR B 1 230 ? 33.562 7.305 42.952 1.00 25.25 230 TYR B N 1
ATOM 7487 C CA . TYR B 1 230 ? 33.674 7.245 44.403 1.00 24.69 230 TYR B CA 1
ATOM 7488 C C . TYR B 1 230 ? 32.423 7.854 45.020 1.00 20.33 230 TYR B C 1
ATOM 7489 O O . TYR B 1 230 ? 32.022 8.959 44.644 1.00 27.01 230 TYR B O 1
ATOM 7507 N N . LEU B 1 231 ? 31.805 7.131 45.942 1.00 19.47 231 LEU B N 1
ATOM 7508 C CA . LEU B 1 231 ? 30.577 7.588 46.585 1.00 23.36 231 LEU B CA 1
ATOM 7509 C C . LEU B 1 231 ? 30.707 7.540 48.095 1.00 21.85 231 LEU B C 1
ATOM 7510 O O . LEU B 1 231 ? 31.526 6.791 48.641 1.00 19.94 231 LEU B O 1
ATOM 7526 N N . PRO B 1 232 ? 29.897 8.323 48.812 1.00 33.83 232 PRO B N 1
ATOM 7527 C CA . PRO B 1 232 ? 30.023 8.392 50.274 1.00 30.01 232 PRO B CA 1
ATOM 7528 C C . PRO B 1 232 ? 29.880 7.027 50.929 1.00 29.37 232 PRO B C 1
ATOM 7529 O O . PRO B 1 232 ? 28.955 6.266 50.636 1.00 32.04 232 PRO B O 1
ATOM 7540 N N . PHE B 1 233 ? 30.785 6.744 51.841 1.00 24.63 233 PHE B N 1
ATOM 7541 C CA . PHE B 1 233 ? 30.843 5.478 52.557 1.00 23.81 233 PHE B CA 1
ATOM 7542 C C . PHE B 1 233 ? 30.821 5.654 54.070 1.00 27.82 233 PHE B C 1
ATOM 7543 O O . PHE B 1 233 ? 30.088 4.934 54.755 1.00 26.72 233 PHE B O 1
ATOM 7560 N N . GLU B 1 234 ? 31.576 6.612 54.606 1.00 20.61 234 GLU B N 1
ATOM 7561 C CA . GLU B 1 234 ? 31.541 6.925 56.029 1.00 20.90 234 GLU B CA 1
ATOM 7562 C C . GLU B 1 234 ? 31.763 8.415 56.207 1.00 19.18 234 GLU B C 1
ATOM 7563 O O . GLU B 1 234 ? 32.351 9.082 55.352 1.00 21.55 234 GLU B O 1
ATOM 7575 N N . LEU B 1 235 ? 31.304 8.928 57.345 1.00 23.17 235 LEU B N 1
ATOM 7576 C CA . LEU B 1 235 ? 31.521 10.327 57.693 1.00 24.48 235 LEU B CA 1
ATOM 7577 C C . LEU B 1 235 ? 31.712 10.414 59.200 1.00 26.71 235 LEU B C 1
ATOM 7578 O O . LEU B 1 235 ? 30.773 10.170 59.966 1.00 26.84 235 LEU B O 1
ATOM 7594 N N . GLY B 1 236 ? 32.934 10.745 59.618 1.00 19.54 236 GLY B N 1
ATOM 7595 C CA . GLY B 1 236 ? 33.219 10.855 61.037 1.00 20.99 236 GLY B CA 1
ATOM 7596 C C . GLY B 1 236 ? 32.352 11.889 61.729 1.00 20.55 236 GLY B C 1
ATOM 7597 O O . GLY B 1 236 ? 31.724 11.606 62.753 1.00 21.81 236 GLY B O 1
ATOM 7601 N N . GLU B 1 237 ? 32.311 13.107 61.187 1.00 19.09 237 GLU B N 1
ATOM 7602 C CA . GLU B 1 237 ? 31.570 14.180 61.836 1.00 19.04 237 GLU B CA 1
ATOM 7603 C C . GLU B 1 237 ? 31.202 15.254 60.824 1.00 18.38 237 GLU B C 1
ATOM 7604 O O . GLU B 1 237 ? 32.047 15.683 60.033 1.00 17.59 237 GLU B O 1
ATOM 7616 N N . LEU B 1 238 ? 29.943 15.685 60.861 1.00 17.41 238 LEU B N 1
ATOM 7617 C CA . LEU B 1 238 ? 29.485 16.878 60.160 1.00 16.40 238 LEU B CA 1
ATOM 7618 C C . LEU B 1 238 ? 29.001 17.866 61.204 1.00 17.41 238 LEU B C 1
ATOM 7619 O O . LEU B 1 238 ? 28.047 17.578 61.936 1.00 23.02 238 LEU B O 1
ATOM 7635 N N . GLU B 1 239 ? 29.657 19.019 61.280 1.00 18.78 239 GLU B N 1
ATOM 7636 C CA . GLU B 1 239 ? 29.322 20.052 62.249 1.00 21.56 239 GLU B CA 1
ATOM 7637 C C . GLU B 1 239 ? 28.741 21.259 61.526 1.00 21.09 239 GLU B C 1
ATOM 7638 O O . GLU B 1 239 ? 29.317 21.739 60.544 1.00 17.63 239 GLU B O 1
ATOM 7650 N N . ILE B 1 240 ? 27.585 21.720 61.991 1.00 24.14 240 ILE B N 1
ATOM 7651 C CA . ILE B 1 240 ? 26.905 22.879 61.422 1.00 28.29 240 ILE B CA 1
ATOM 7652 C C . ILE B 1 240 ? 27.140 24.064 62.348 1.00 21.93 240 ILE B C 1
ATOM 7653 O O . ILE B 1 240 ? 26.547 24.141 63.428 1.00 24.13 240 ILE B O 1
ATOM 7669 N N . LEU B 1 241 ? 27.989 25.004 61.934 1.00 24.72 241 LEU B N 1
ATOM 7670 C CA . LEU B 1 241 ? 28.169 26.221 62.720 1.00 27.63 241 LEU B CA 1
ATOM 7671 C C . LEU B 1 241 ? 27.052 27.220 62.462 1.00 27.83 241 LEU B C 1
ATOM 7672 O O . LEU B 1 241 ? 26.715 28.013 63.347 1.00 32.86 241 LEU B O 1
ATOM 7688 N N . HIS B 1 242 ? 26.485 27.210 61.260 1.00 31.93 242 HIS B N 1
ATOM 7689 C CA . HIS B 1 242 ? 25.328 28.032 60.930 1.00 30.08 242 HIS B CA 1
ATOM 7690 C C . HIS B 1 242 ? 24.883 27.644 59.526 1.00 27.33 242 HIS B C 1
ATOM 7691 O O . HIS B 1 242 ? 25.536 26.845 58.849 1.00 23.26 242 HIS B O 1
ATOM 7705 N N . ALA B 1 243 ? 23.751 28.197 59.109 1.00 27.31 243 ALA B N 1
ATOM 7706 C CA . ALA B 1 243 ? 23.154 27.815 57.835 1.00 30.44 243 ALA B CA 1
ATOM 7707 C C . ALA B 1 243 ? 24.123 28.107 56.692 1.00 23.25 243 ALA B C 1
ATOM 7708 O O . ALA B 1 243 ? 24.619 29.237 56.582 1.00 23.94 243 ALA B O 1
ATOM 7715 N N . PRO B 1 244 ? 24.410 27.143 55.820 1.00 24.01 244 PRO B N 1
ATOM 7716 C CA . PRO B 1 244 ? 25.379 27.397 54.751 1.00 24.03 244 PRO B CA 1
ATOM 7717 C C . PRO B 1 244 ? 24.864 28.402 53.737 1.00 29.51 244 PRO B C 1
ATOM 7718 O O . PRO B 1 244 ? 23.661 28.514 53.486 1.00 29.41 244 PRO B O 1
ATOM 7729 N N . SER B 1 245 ? 25.801 29.150 53.164 1.00 26.62 245 SER B N 1
ATOM 7730 C CA . SER B 1 245 ? 25.478 30.065 52.083 1.00 28.69 245 SER B CA 1
ATOM 7731 C C . SER B 1 245 ? 25.244 29.287 50.791 1.00 25.74 245 SER B C 1
ATOM 7732 O O . SER B 1 245 ? 25.799 28.206 50.582 1.00 30.33 245 SER B O 1
ATOM 7740 N N . ALA B 1 246 ? 24.416 29.851 49.910 1.00 31.01 246 ALA B N 1
ATOM 7741 C CA . ALA B 1 246 ? 24.193 29.226 48.611 1.00 32.94 246 ALA B CA 1
ATOM 7742 C C . ALA B 1 246 ? 25.423 29.302 47.717 1.00 30.05 246 ALA B C 1
ATOM 7743 O O . ALA B 1 246 ? 25.557 28.489 46.797 1.00 30.16 246 ALA B O 1
ATOM 7750 N N . ASN B 1 247 ? 26.307 30.265 47.954 1.00 21.93 247 ASN B N 1
ATOM 7751 C CA . ASN B 1 247 ? 27.565 30.389 47.233 1.00 21.60 247 ASN B CA 1
ATOM 7752 C C . ASN B 1 247 ? 28.716 30.391 48.223 1.00 21.41 247 ASN B C 1
ATOM 7753 O O . ASN B 1 247 ? 28.647 31.042 49.270 1.00 23.10 247 ASN B O 1
ATOM 7764 N N . GLY B 1 248 ? 29.764 29.649 47.901 1.00 20.98 248 GLY B N 1
ATOM 7765 C CA . GLY B 1 248 ? 30.911 29.608 48.775 1.00 22.82 248 GLY B CA 1
ATOM 7766 C C . GLY B 1 248 ? 32.013 28.750 48.209 1.00 25.84 248 GLY B C 1
ATOM 7767 O O . GLY B 1 248 ? 32.086 28.505 47.000 1.00 21.30 248 GLY B O 1
ATOM 7771 N N . TYR B 1 249 ? 32.873 28.298 49.116 1.00 20.93 249 TYR B N 1
ATOM 7772 C CA . TYR B 1 249 ? 34.057 27.535 48.769 1.00 18.92 249 TYR B CA 1
ATOM 7773 C C . TYR B 1 249 ? 34.212 26.372 49.730 1.00 22.81 249 TYR B C 1
ATOM 7774 O O . TYR B 1 249 ? 33.946 26.501 50.929 1.00 20.72 249 TYR B O 1
ATOM 7792 N N . ALA B 1 250 ? 34.624 25.234 49.186 1.00 18.79 250 ALA B N 1
ATOM 7793 C CA . ALA B 1 250 ? 35.014 24.076 49.972 1.00 17.30 250 ALA B CA 1
ATOM 7794 C C . ALA B 1 250 ? 36.531 23.947 49.932 1.00 22.26 250 ALA B C 1
ATOM 7795 O O . ALA B 1 250 ? 37.138 24.040 48.858 1.00 21.48 250 ALA B O 1
ATOM 7802 N N . TYR B 1 251 ? 37.136 23.776 51.102 1.00 16.66 251 TYR B N 1
ATOM 7803 C CA . TYR B 1 251 ? 38.569 23.542 51.246 1.00 19.61 251 TYR B CA 1
ATOM 7804 C C . TYR B 1 251 ? 38.769 22.104 51.711 1.00 21.79 251 TYR B C 1
ATOM 7805 O O . TYR B 1 251 ? 38.329 21.741 52.807 1.00 20.59 251 TYR B O 1
ATOM 7823 N N . ILE B 1 252 ? 39.424 21.293 50.881 1.00 20.62 252 ILE B N 1
ATOM 7824 C CA . ILE B 1 252 ? 39.504 19.849 51.081 1.00 19.95 252 ILE B CA 1
ATOM 7825 C C . ILE B 1 252 ? 40.958 19.449 51.299 1.00 22.53 252 ILE B C 1
ATOM 7826 O O . ILE B 1 252 ? 41.847 19.880 50.557 1.00 21.71 252 ILE B O 1
ATOM 7842 N N . THR B 1 253 ? 41.193 18.621 52.316 1.00 18.33 253 THR B N 1
ATOM 7843 C CA . THR B 1 253 ? 42.500 18.037 52.573 1.00 20.25 253 THR B CA 1
ATOM 7844 C C . THR B 1 253 ? 42.344 16.534 52.742 1.00 20.50 253 THR B C 1
ATOM 7845 O O . THR B 1 253 ? 41.280 16.037 53.121 1.00 19.33 253 THR B O 1
ATOM 7856 N N . ALA B 1 254 ? 43.427 15.813 52.474 1.00 27.33 254 ALA B N 1
ATOM 7857 C CA . ALA B 1 254 ? 43.424 14.366 52.624 1.00 29.88 254 ALA B CA 1
ATOM 7858 C C . ALA B 1 254 ? 43.629 14.017 54.090 1.00 28.40 254 ALA B C 1
ATOM 7859 O O . ALA B 1 254 ? 44.552 14.524 54.734 1.00 36.67 254 ALA B O 1
ATOM 7866 N N . ALA B 1 255 ? 42.734 13.185 54.626 1.00 30.78 255 ALA B N 1
ATOM 7867 C CA . ALA B 1 255 ? 42.866 12.720 56.003 1.00 40.18 255 ALA B CA 1
ATOM 7868 C C . ALA B 1 255 ? 43.973 11.682 56.148 1.00 57.79 255 ALA B C 1
ATOM 7869 O O . ALA B 1 255 ? 44.716 11.697 57.137 1.00 66.54 255 ALA B O 1
ATOM 7876 N N . ASP B 1 256 ? 44.085 10.766 55.188 1.00 88.95 256 ASP B N 1
ATOM 7877 C CA . ASP B 1 256 ? 45.087 9.697 55.227 1.00 100.95 256 ASP B CA 1
ATOM 7878 C C . ASP B 1 256 ? 44.822 8.761 56.404 1.00 108.26 256 ASP B C 1
ATOM 7879 O O . ASP B 1 256 ? 43.675 8.546 56.796 1.00 105.82 256 ASP B O 1
ATOM 7888 N N . ASP B 1 261 ? 44.235 2.746 47.317 1.00 98.27 261 ASP B N 1
ATOM 7889 C CA . ASP B 1 261 ? 43.232 1.812 47.816 1.00 84.04 261 ASP B CA 1
ATOM 7890 C C . ASP B 1 261 ? 41.865 2.149 47.218 1.00 70.74 261 ASP B C 1
ATOM 7891 O O . ASP B 1 261 ? 41.747 3.032 46.367 1.00 68.85 261 ASP B O 1
ATOM 7900 N N . ASP B 1 262 ? 40.838 1.429 47.664 1.00 58.72 262 ASP B N 1
ATOM 7901 C CA . ASP B 1 262 ? 39.466 1.655 47.227 1.00 60.59 262 ASP B CA 1
ATOM 7902 C C . ASP B 1 262 ? 38.725 2.670 48.090 1.00 53.09 262 ASP B C 1
ATOM 7903 O O . ASP B 1 262 ? 37.599 3.045 47.743 1.00 45.94 262 ASP B O 1
ATOM 7912 N N . VAL B 1 263 ? 39.318 3.117 49.198 1.00 43.15 263 VAL B N 1
ATOM 7913 C CA . VAL B 1 263 ? 38.685 4.052 50.124 1.00 39.18 263 VAL B CA 1
ATOM 7914 C C . VAL B 1 263 ? 39.569 5.284 50.258 1.00 32.35 263 VAL B C 1
ATOM 7915 O O . VAL B 1 263 ? 40.780 5.167 50.481 1.00 37.31 263 VAL B O 1
ATOM 7928 N N . LYS B 1 264 ? 38.963 6.462 50.125 1.00 33.85 264 LYS B N 1
ATOM 7929 C CA . LYS B 1 264 ? 39.661 7.739 50.208 1.00 29.80 264 LYS B CA 1
ATOM 7930 C C . LYS B 1 264 ? 39.002 8.605 51.274 1.00 27.61 264 LYS B C 1
ATOM 7931 O O . LYS B 1 264 ? 37.775 8.745 51.286 1.00 27.22 264 LYS B O 1
ATOM 7950 N N . ARG B 1 265 ? 39.811 9.201 52.153 1.00 29.97 265 ARG B N 1
ATOM 7951 C CA . ARG B 1 265 ? 39.309 9.977 53.282 1.00 29.23 265 ARG B CA 1
ATOM 7952 C C . ARG B 1 265 ? 39.784 11.421 53.227 1.00 23.60 265 ARG B C 1
ATOM 7953 O O . ARG B 1 265 ? 40.944 11.694 52.911 1.00 27.01 265 ARG B O 1
ATOM 7974 N N . PHE B 1 266 ? 38.881 12.336 53.579 1.00 18.89 266 PHE B N 1
ATOM 7975 C CA . PHE B 1 266 ? 39.134 13.761 53.450 1.00 20.65 266 PHE B CA 1
ATOM 7976 C C . PHE B 1 266 ? 38.515 14.513 54.620 1.00 21.11 266 PHE B C 1
ATOM 7977 O O . PHE B 1 266 ? 37.561 14.055 55.254 1.00 19.22 266 PHE B O 1
ATOM 7994 N N . HIS B 1 267 ? 39.085 15.681 54.897 1.00 21.56 267 HIS B N 1
ATOM 7995 C CA . HIS B 1 267 ? 38.471 16.702 55.731 1.00 18.68 267 HIS B CA 1
ATOM 7996 C C . HIS B 1 267 ? 38.066 17.862 54.835 1.00 20.31 267 HIS B C 1
ATOM 7997 O O . HIS B 1 267 ? 38.766 18.177 53.868 1.00 20.17 267 HIS B O 1
ATOM 8011 N N . ILE B 1 268 ? 36.925 18.481 55.134 1.00 20.55 268 ILE B N 1
ATOM 8012 C CA . ILE B 1 268 ? 36.401 19.564 54.309 1.00 19.27 268 ILE B CA 1
ATOM 8013 C C . ILE B 1 268 ? 35.874 20.676 55.205 1.00 19.82 268 ILE B C 1
ATOM 8014 O O . ILE B 1 268 ? 35.208 20.417 56.214 1.00 20.98 268 ILE B O 1
ATOM 8030 N N . LEU B 1 269 ? 36.167 21.916 54.823 1.00 19.02 269 LEU B N 1
ATOM 8031 C CA . LEU B 1 269 ? 35.534 23.102 55.382 1.00 17.12 269 LEU B CA 1
ATOM 8032 C C . LEU B 1 269 ? 34.706 23.752 54.284 1.00 22.04 269 LEU B C 1
ATOM 8033 O O . LEU B 1 269 ? 35.202 23.947 53.169 1.00 21.73 269 LEU B O 1
ATOM 8049 N N . PHE B 1 270 ? 33.459 24.091 54.590 1.00 16.63 270 PHE B N 1
ATOM 8050 C CA . PHE B 1 270 ? 32.640 24.882 53.680 1.00 19.33 270 PHE B CA 1
ATOM 8051 C C . PHE B 1 270 ? 32.440 26.266 54.271 1.00 18.94 270 PHE B C 1
ATOM 8052 O O . PHE B 1 270 ? 32.109 26.400 55.455 1.00 16.88 270 PHE B O 1
ATOM 8069 N N . MET B 1 271 ? 32.609 27.282 53.432 1.00 16.93 271 MET B N 1
ATOM 8070 C CA . MET B 1 271 ? 32.632 28.666 53.870 1.00 18.74 271 MET B CA 1
ATOM 8071 C C . MET B 1 271 ? 31.976 29.532 52.809 1.00 20.64 271 MET B C 1
ATOM 8072 O O . MET B 1 271 ? 31.831 29.128 51.652 1.00 22.45 271 MET B O 1
ATOM 8086 N N . ASP B 1 272 ? 31.595 30.742 53.209 1.00 24.88 272 ASP B N 1
ATOM 8087 C CA . ASP B 1 272 ? 31.115 31.710 52.242 1.00 26.75 272 ASP B CA 1
ATOM 8088 C C . ASP B 1 272 ? 32.309 32.408 51.597 1.00 27.88 272 ASP B C 1
ATOM 8089 O O . ASP B 1 272 ? 33.471 32.123 51.904 1.00 27.53 272 ASP B O 1
ATOM 8098 N N . GLU B 1 273 ? 32.022 33.340 50.689 1.00 36.91 273 GLU B N 1
ATOM 8099 C CA . GLU B 1 273 ? 33.079 33.950 49.893 1.00 38.43 273 GLU B CA 1
ATOM 8100 C C . GLU B 1 273 ? 34.052 34.763 50.735 1.00 41.20 273 GLU B C 1
ATOM 8101 O O . GLU B 1 273 ? 35.163 35.044 50.272 1.00 41.75 273 GLU B O 1
ATOM 8113 N N . ASN B 1 274 ? 33.670 35.138 51.954 1.00 40.69 274 ASN B N 1
ATOM 8114 C CA . ASN B 1 274 ? 34.534 35.884 52.859 1.00 39.02 274 ASN B CA 1
ATOM 8115 C C . ASN B 1 274 ? 35.236 34.997 53.881 1.00 36.82 274 ASN B C 1
ATOM 8116 O O . ASN B 1 274 ? 35.848 35.515 54.819 1.00 37.78 274 ASN B O 1
ATOM 8127 N N . GLY B 1 275 ? 35.156 33.679 53.727 1.00 30.97 275 GLY B N 1
ATOM 8128 C CA . GLY B 1 275 ? 35.828 32.756 54.616 1.00 30.69 275 GLY B CA 1
ATOM 8129 C C . GLY B 1 275 ? 35.090 32.406 55.891 1.00 31.40 275 GLY B C 1
ATOM 8130 O O . GLY B 1 275 ? 35.645 31.674 56.721 1.00 33.45 275 GLY B O 1
ATOM 8134 N N . SER B 1 276 ? 33.869 32.895 56.084 1.00 26.47 276 SER B N 1
ATOM 8135 C CA . SER B 1 276 ? 33.070 32.481 57.231 1.00 26.42 276 SER B CA 1
ATOM 8136 C C . SER B 1 276 ? 32.676 31.012 57.081 1.00 23.86 276 SER B C 1
ATOM 8137 O O . SER B 1 276 ? 31.929 30.655 56.163 1.00 22.68 276 SER B O 1
ATOM 8145 N N . VAL B 1 277 ? 33.170 30.166 57.983 1.00 23.33 277 VAL B N 1
ATOM 8146 C CA . VAL B 1 277 ? 32.968 28.722 57.888 1.00 21.26 277 VAL B CA 1
ATOM 8147 C C . VAL B 1 277 ? 31.578 28.377 58.406 1.00 21.17 277 VAL B C 1
ATOM 8148 O O . VAL B 1 277 ? 31.236 28.681 59.554 1.00 22.61 277 VAL B O 1
ATOM 8161 N N . SER B 1 278 ? 30.784 27.713 57.569 1.00 19.73 278 SER B N 1
ATOM 8162 C CA . SER B 1 278 ? 29.452 27.267 57.953 1.00 19.97 278 SER B CA 1
ATOM 8163 C C . SER B 1 278 ? 29.387 25.787 58.301 1.00 18.46 278 SER B C 1
ATOM 8164 O O . SER B 1 278 ? 28.563 25.393 59.134 1.00 19.06 278 SER B O 1
ATOM 8172 N N . LEU B 1 279 ? 30.214 24.958 57.670 1.00 21.57 279 LEU B N 1
ATOM 8173 C CA . LEU B 1 279 ? 30.170 23.517 57.865 1.00 17.57 279 LEU B CA 1
ATOM 8174 C C . LEU B 1 279 ? 31.581 22.982 58.024 1.00 17.36 279 LEU B C 1
ATOM 8175 O O . LEU B 1 279 ? 32.512 23.458 57.368 1.00 19.44 279 LEU B O 1
ATOM 8191 N N . LYS B 1 280 ? 31.735 21.997 58.904 1.00 18.53 280 LYS B N 1
ATOM 8192 C CA . LYS B 1 280 ? 32.999 21.299 59.075 1.00 20.76 280 LYS B CA 1
ATOM 8193 C C . LYS B 1 280 ? 32.751 19.810 58.916 1.00 16.59 280 LYS B C 1
ATOM 8194 O O . LYS B 1 280 ? 31.907 19.236 59.611 1.00 22.40 280 LYS B O 1
ATOM 8213 N N . ILE B 1 281 ? 33.491 19.194 58.003 1.00 20.32 281 ILE B N 1
ATOM 8214 C CA . ILE B 1 281 ? 33.377 17.773 57.715 1.00 16.10 281 ILE B CA 1
ATOM 8215 C C . ILE B 1 281 ? 34.693 17.128 58.103 1.00 21.38 281 ILE B C 1
ATOM 8216 O O . ILE B 1 281 ? 35.755 17.503 57.590 1.00 18.55 281 ILE B O 1
ATOM 8232 N N . LYS B 1 282 ? 34.625 16.168 59.014 1.00 18.35 282 LYS B N 1
ATOM 8233 C CA . LYS B 1 282 ? 35.804 15.456 59.467 1.00 17.91 282 LYS B CA 1
ATOM 8234 C C . LYS B 1 282 ? 35.684 13.996 59.057 1.00 18.16 282 LYS B C 1
ATOM 8235 O O . LYS B 1 282 ? 34.679 13.340 59.349 1.00 20.35 282 LYS B O 1
ATOM 8254 N N . ASN B 1 283 ? 36.696 13.509 58.345 1.00 20.78 283 ASN B N 1
ATOM 8255 C CA . ASN B 1 283 ? 36.821 12.099 57.993 1.00 19.49 283 ASN B CA 1
ATOM 8256 C C . ASN B 1 283 ? 35.643 11.645 57.128 1.00 22.03 283 ASN B C 1
ATOM 8257 O O . ASN B 1 283 ? 34.905 10.716 57.461 1.00 18.86 283 ASN B O 1
ATOM 8268 N N . LEU B 1 284 ? 35.480 12.325 55.994 1.00 19.77 284 LEU B N 1
ATOM 8269 C CA . LEU B 1 284 ? 34.573 11.851 54.958 1.00 18.63 284 LEU B CA 1
ATOM 8270 C C . LEU B 1 284 ? 35.290 10.771 54.162 1.00 19.65 284 LEU B C 1
ATOM 8271 O O . LEU B 1 284 ? 36.333 11.033 53.551 1.00 19.63 284 LEU B O 1
ATOM 8287 N N . ALA B 1 285 ? 34.734 9.565 54.160 1.00 18.08 285 ALA B N 1
ATOM 8288 C CA . ALA B 1 285 ? 35.300 8.437 53.437 1.00 20.72 285 ALA B CA 1
ATOM 8289 C C . ALA B 1 285 ? 34.423 8.125 52.234 1.00 21.31 285 ALA B C 1
ATOM 8290 O O . ALA B 1 285 ? 33.204 7.977 52.371 1.00 22.12 285 ALA B O 1
ATOM 8297 N N . LEU B 1 286 ? 35.045 8.040 51.061 1.00 31.60 286 LEU B N 1
ATOM 8298 C CA . LEU B 1 286 ? 34.378 7.624 49.838 1.00 27.62 286 LEU B CA 1
ATOM 8299 C C . LEU B 1 286 ? 34.979 6.311 49.362 1.00 26.35 286 LEU B C 1
ATOM 8300 O O . LEU B 1 286 ? 36.178 6.066 49.521 1.00 25.69 286 LEU B O 1
ATOM 8316 N N . LYS B 1 287 ? 34.133 5.470 48.777 1.00 26.37 287 LYS B N 1
ATOM 8317 C CA . LYS B 1 287 ? 34.516 4.129 48.366 1.00 26.20 287 LYS B CA 1
ATOM 8318 C C . LYS B 1 287 ? 34.191 3.942 46.893 1.00 30.34 287 LYS B C 1
ATOM 8319 O O . LYS B 1 287 ? 33.152 4.401 46.409 1.00 33.52 287 LYS B O 1
ATOM 8338 N N . ALA B 1 288 ? 35.107 3.291 46.184 1.00 31.56 288 ALA B N 1
ATOM 8339 C CA . ALA B 1 288 ? 34.915 3.023 44.768 1.00 33.12 288 ALA B CA 1
ATOM 8340 C C . ALA B 1 288 ? 33.674 2.169 44.542 1.00 36.21 288 ALA B C 1
ATOM 8341 O O . ALA B 1 288 ? 33.448 1.172 45.234 1.00 36.04 288 ALA B O 1
ATOM 8348 N N . LEU B 1 289 ? 32.875 2.563 43.556 1.00 33.78 289 LEU B N 1
ATOM 8349 C CA . LEU B 1 289 ? 31.682 1.816 43.176 1.00 39.94 289 LEU B CA 1
ATOM 8350 C C . LEU B 1 289 ? 31.820 1.301 41.749 1.00 36.71 289 LEU B C 1
ATOM 8351 O O . LEU B 1 289 ? 32.212 0.152 41.531 1.00 46.55 289 LEU B O 1
#

InterPro domains:
  IPR006162 Phosphopantetheine attachment site [PS00012] (2977-2992)
  IPR006162 Phosphopantetheine attachment site [PS00012] (3073-3088)
  IPR009081 Phosphopantetheine binding ACP domain [PF00550] (1440-1503)
  IPR009081 Phosphopantetheine binding ACP domain [PF00550] (2953-3018)
  IPR009081 Phosphopantetheine binding ACP domain [PF00550] (3050-3114)
  IPR009081 Phosphopantetheine binding ACP domain [PS50075] (2945-3022)
  IPR009081 Phosphopantetheine binding ACP domain [PS50075] (3041-3118)
  IPR013968 Polyketide synthase-like, ketoreductase domain [PF08659] (1169-1352)
  IPR013968 Polyketide synthase-like, ketoreductase domain [PF08659] (2687-2867)
  IPR014030 Beta-ketoacyl synthase-like, N-terminal domain [PF00109] (10-256)
  IPR014030 Beta-ketoacyl synthase-like, N-terminal domain [PF00109] (1550-1800)
  IPR014030 Beta-ketoacyl synthase-like, N-terminal domain [PF00109] (3165-3413)
  IPR014031 Beta-ketoacyl synthase, C-terminal domain [PF02801] (264-381)
  IPR014031 Beta-ketoacyl synthase, C-terminal domain [PF02801] (1808-1925)
  IPR014031 Beta-ketoacyl synthase, C-terminal domain [PF02801] (3421-3545)
  IPR016039 Thiolase-like [G3DSA:3.40.47.10] (10-488)
  IPR016039 Thiolase-like [G3DSA:3.40.47.10] (1550-2154)
  IPR016039 Thiolase-like [G3DSA:3.40.47.10] (3167-3762)
  IPR016039 Thiolase-like [SSF53901] (8-379)
  IPR016039 Thiolase-like [SSF53901] (1548-1982)

B-factor: mean 42.27, std 22.32, range [14.11, 174.44]

Sequence (535 aa):
APLFDFSAGECRFYKTLSDSEYYVKDHVVHEKTVLPGAAIIEAAREAGERLYGKSVIKLSQVVWAVPITVEKEKTIMIDLLPNQKDGRFVVKTDMQPEAAVHCQGNIITCGDQDASHTERFQLDSWLTGQKRLISSAECYRDFRQSGLEYGASFQVIKQLFIHENAVLARISLPESIHKKSGTLLEPCCLLDGIFQSTTGFTSGQEDDHTAYLPFELGELEILHAPSANGYAYITAADEDDVKRFHILFMDENGSVSLKIKNLALKALRAAPLFDFSAGECRFYKTLSDSEYYVKDHVVHEKTVLPGAAIIEAAREAGERLYGKSVIKLSQVVWAVPITVEKEKTIMIDLLPNQKDGRFVVKTDMQPEAAVHCQGNIITCGDQDASHTERFQLDSWLTGQKRLISSAECYRDFRQSGLEYGASFQVIKQLFIHENAVLARISLPESIHKKSGTLLEPCCLLDGIFQSTTGFTSGQEDDHTAYLPFELGELEILHAPSANGYAYITAADDDVKRFHILFMDENGSVSLKIKNLALKAL

Foldseek 3Di:
DDPDQDDFFKDKDKDKDACVDQQQVQWWFLNFRFRAPLVVVLVVQVVQCVRNVFHWFKKFWKFADPTHTHYGIFMKMWMWGDDPSKIKIWIFRDDDPVGDTGMITITDGDDPPDDADWDFDPCPVQVDDAPDKAALVRLQVLLVLLRGRGDPQQSFWGMWRHHDFKIKTKGAGDPPDDPDPPRQRDSSRVVNLVSNCCSPVSPDPPDRWDWGWGTFGMKGFSDRADNTWMKMWGWPPVNFKTWIWIFTDHPRRTTGMTTHTTIIGTDDND/DVDQDDDAKDKDKDKDACVDQQFVQWFFLNFGFRAPLVVVLVVQVVQCVRLVFGFFKKFWKFFDPTHTHYGIAMKMWMWGDDDSWIKIWIFRDDDPPGDTGMITITDGADPPHDADWDFDDCVVQVDPAPDKAALVNLQVLLVLLRGRGHPQLSFFGMWGHHDFKIKTKGAGDPPDDDDPPRQRDSSRVVVLVSNCCSPVSPDPPDSWDWGWGTFGMKGFSDRADNTWMKMWGWPDVQKTWIWIFTDHPRGTTGMTTHTTIIGTD

Radius of gyration: 25.48 Å; Cα contacts (8 Å, |Δi|>4): 1262; chains: 2; bounding box: 66×48×70 Å